Protein AF-R1D427-F1 (afdb_monomer_lite)

InterPro domains:
  IPR000917 Sulfatase, N-terminal [PF00884] (259-385)
  IPR017850 Alkaline-phosphatase-like, core domain superfamily [G3DSA:3.40.720.10] (248-395)
  IPR017850 Alkaline-phosphatase-like, core domain superfamily [SSF53649] (257-384)

Organism: Emiliania huxleyi (NCBI:txid2903)

Sequence (405 aa):
MSSLRALPHSRWSEPPRKLLLYNHNPKAGGGSVYAALDLAIGQRCSSVLNATPDCWATVHEECFSGREEQAQFFVLGSVREPCDHYLSLWAFGSAGRGVSPCNQDKEASLCKEQYGKDPPYFNSSADVNRFHRWMGFPSVQGEVAHRFMNSYVDAEGETFVDCWVVTDRFLDSLFRCLRMFASQGGRTQHFTTCDLGFGRNFGFAGCCQPSYPPPPTHPAQEKVALNLEQGRGGGMTEGDMAPLAIALSAVVKAMPNQFNVPLEHDRSNTGALLADAGYATGFTGKFHVGPLWTQEQLLEYSSANHSDRLGMSNLFCRNELTAREIIRRTYGFTWAKHVYDQNMRQPFAEHNPDWTLAAAHEFLEAHQQQAFYLHVCTTLMHGTPGSWARALDFPAVSGEGLLGW

Radius of gyration: 26.52 Å; chains: 1; bounding box: 57×62×65 Å

Secondary structure (DSSP, 8-state):
----PPPPTTGGGSPP--EEEEE--TTSSHHHHHHHHHHHT-SBPSSGGG--TTSEEEEPTT----HHHHHHEEEEEEE--HHHHHHHHHHHHHTT-S--GGGGSTTHHHHHHTS--STTTT-SHHHHHHHHHHTTSTTTTTHHHHHHHHHHB-TTS-B--SEEEEGGGHHHHHHHHHHHHHHTT-------TTTT-TTTTTT--------PPPPPP-----------------PPPGGGHHHHHHHHHHHHHT---TTSPPPPTT--SHHHHHHHTT-EEEEEEEE-SS--S-HHHHHHHHHS-TT-HHHHHHHHHHHHHHHHHHHHHTT--SEEEEEEESS--TTS----HHHHHHHHHHHHHHTTTS-EEEEEE--TTTSSTTHHHHHHT-TTEETTEES--

Structure (mmCIF, N/CA/C/O backbone):
data_AF-R1D427-F1
#
_entry.id   AF-R1D427-F1
#
loop_
_atom_site.group_PDB
_atom_site.id
_atom_site.type_symbol
_atom_site.label_atom_id
_atom_site.label_alt_id
_atom_site.label_comp_id
_atom_site.label_asym_id
_atom_site.label_entity_id
_atom_site.label_seq_id
_atom_site.pdbx_PDB_ins_code
_atom_site.Cartn_x
_atom_site.Cartn_y
_atom_site.Cartn_z
_atom_site.occupancy
_atom_site.B_iso_or_equiv
_atom_site.auth_seq_id
_atom_site.auth_comp_id
_atom_site.auth_asym_id
_atom_site.auth_atom_id
_atom_site.pdbx_PDB_model_num
ATOM 1 N N . MET A 1 1 ? 22.345 -3.817 10.773 1.00 40.06 1 MET A N 1
ATOM 2 C CA . MET A 1 1 ? 21.126 -3.271 11.405 1.00 40.06 1 MET A CA 1
ATOM 3 C C . MET A 1 1 ? 20.637 -4.285 12.418 1.00 40.06 1 MET A C 1
ATOM 5 O O . MET A 1 1 ? 19.993 -5.266 12.078 1.00 40.06 1 MET A O 1
ATOM 9 N N . SER A 1 2 ? 21.121 -4.112 13.638 1.00 30.84 2 SER A N 1
ATOM 10 C CA . SER A 1 2 ? 20.955 -4.980 14.794 1.00 30.84 2 SER A CA 1
ATOM 11 C C . SER A 1 2 ? 19.614 -4.713 15.477 1.00 30.84 2 SER A C 1
ATOM 13 O O . SER A 1 2 ? 19.295 -3.570 15.774 1.00 30.84 2 SER A O 1
ATOM 15 N N . SER A 1 3 ? 18.867 -5.787 15.750 1.00 28.94 3 SER A N 1
ATOM 16 C CA . SER A 1 3 ? 17.940 -5.936 16.881 1.00 28.94 3 SER A CA 1
ATOM 17 C C . SER A 1 3 ? 17.093 -4.701 17.246 1.00 28.94 3 SER A C 1
ATOM 19 O O . SER A 1 3 ? 17.455 -3.942 18.147 1.00 28.94 3 SER A O 1
ATOM 21 N N . LEU A 1 4 ? 15.883 -4.604 16.686 1.00 33.22 4 LEU A N 1
ATOM 22 C CA . LEU A 1 4 ? 14.758 -3.957 17.371 1.00 33.22 4 LEU A CA 1
ATOM 23 C C . LEU A 1 4 ? 14.495 -4.733 18.674 1.00 33.22 4 LEU A C 1
ATOM 25 O O . LEU A 1 4 ? 13.747 -5.710 18.688 1.00 33.22 4 LEU A O 1
ATOM 29 N N . ARG A 1 5 ? 15.174 -4.348 19.763 1.00 35.28 5 ARG A N 1
ATOM 30 C CA . ARG A 1 5 ? 14.854 -4.844 21.105 1.00 35.28 5 ARG A CA 1
ATOM 31 C C . ARG A 1 5 ? 13.410 -4.451 21.393 1.00 35.28 5 ARG A C 1
ATOM 33 O O . ARG A 1 5 ? 13.043 -3.292 21.212 1.00 35.28 5 ARG A O 1
ATOM 40 N N . ALA A 1 6 ? 12.603 -5.413 21.835 1.00 36.41 6 ALA A N 1
ATOM 41 C CA . ALA A 1 6 ? 11.303 -5.121 22.415 1.00 36.41 6 ALA A CA 1
ATOM 42 C C . ALA A 1 6 ? 11.486 -4.036 23.487 1.00 36.41 6 ALA A C 1
ATOM 44 O O . ALA A 1 6 ? 12.323 -4.186 24.382 1.00 36.41 6 ALA A O 1
ATOM 45 N N . LEU A 1 7 ? 10.762 -2.923 23.343 1.00 44.03 7 LEU A N 1
ATOM 46 C CA . LEU A 1 7 ? 10.789 -1.827 24.306 1.00 44.03 7 LEU A CA 1
ATOM 47 C C . LEU A 1 7 ? 10.471 -2.395 25.701 1.00 44.03 7 LEU A C 1
ATOM 49 O O . LEU A 1 7 ? 9.535 -3.190 25.826 1.00 44.03 7 LEU A O 1
ATOM 53 N N . PRO A 1 8 ? 11.239 -2.038 26.745 1.00 40.41 8 PRO A N 1
ATOM 54 C CA . PRO A 1 8 ? 11.013 -2.558 28.083 1.00 40.41 8 PRO A CA 1
ATOM 55 C C . PRO A 1 8 ? 9.590 -2.224 28.543 1.00 40.41 8 PRO A C 1
ATOM 57 O O . PRO A 1 8 ? 9.144 -1.078 28.471 1.00 40.41 8 PRO A O 1
ATOM 60 N N . HIS A 1 9 ? 8.889 -3.236 29.058 1.00 46.47 9 HIS A N 1
ATOM 61 C CA . HIS A 1 9 ? 7.546 -3.163 29.646 1.00 46.47 9 HIS A CA 1
ATOM 62 C C . HIS A 1 9 ? 7.460 -2.270 30.912 1.00 46.47 9 HIS A C 1
ATOM 64 O O . HIS A 1 9 ? 6.573 -2.462 31.734 1.00 46.47 9 HIS A O 1
ATOM 70 N N . SER A 1 10 ? 8.352 -1.297 31.115 1.00 44.56 10 SER A N 1
ATOM 71 C CA . SER A 1 10 ? 8.395 -0.444 32.311 1.00 44.56 10 SER A CA 1
ATOM 72 C C . SER A 1 10 ? 7.803 0.959 32.125 1.00 44.56 10 SER A C 1
ATOM 74 O O . SER A 1 10 ? 7.737 1.694 33.101 1.00 44.56 10 SER A O 1
ATOM 76 N N . ARG A 1 11 ? 7.334 1.350 30.927 1.00 54.38 11 ARG A N 1
ATOM 77 C CA . ARG A 1 11 ? 6.688 2.670 30.710 1.00 54.38 11 ARG A CA 1
ATOM 78 C C . ARG A 1 11 ? 5.203 2.746 31.114 1.00 54.38 11 ARG A C 1
ATOM 80 O O . ARG A 1 11 ? 4.587 3.792 30.967 1.00 54.38 11 ARG A O 1
ATOM 87 N N . TRP A 1 12 ? 4.611 1.681 31.661 1.00 51.09 12 TRP A N 1
ATOM 88 C CA . TRP A 1 12 ? 3.181 1.655 32.035 1.00 51.09 12 TRP A CA 1
ATOM 89 C C . TRP A 1 12 ? 2.823 2.459 33.300 1.00 51.09 12 TRP A C 1
ATOM 91 O O . TRP A 1 12 ? 1.663 2.461 33.699 1.00 51.09 12 TRP A O 1
ATOM 101 N N . SER A 1 13 ? 3.784 3.132 33.942 1.00 57.16 13 SER A N 1
ATOM 102 C CA . SER A 1 13 ? 3.529 4.007 35.096 1.00 57.16 13 SER A CA 1
ATOM 103 C C . SER A 1 13 ? 3.296 5.475 34.729 1.00 57.16 13 SER A C 1
ATOM 105 O O . SER A 1 13 ? 3.121 6.296 35.628 1.00 57.16 13 SER A O 1
ATOM 107 N N . GLU A 1 14 ? 3.334 5.834 33.446 1.00 74.00 14 GLU A N 1
ATOM 108 C CA . GLU A 1 14 ? 3.049 7.205 33.024 1.00 74.00 14 GLU A CA 1
ATOM 109 C C . GLU A 1 14 ? 1.545 7.518 33.104 1.00 74.00 14 GLU A C 1
ATOM 111 O O . GLU A 1 14 ? 0.709 6.630 32.900 1.00 74.00 14 GLU A O 1
ATOM 116 N N . PRO A 1 15 ? 1.174 8.770 33.436 1.00 82.50 15 PRO A N 1
ATOM 117 C CA . PRO A 1 15 ? -0.224 9.171 33.489 1.00 82.50 15 PRO A CA 1
ATOM 118 C C . PRO A 1 15 ? -0.907 8.948 32.127 1.00 82.50 15 PRO A C 1
ATOM 120 O O . PRO A 1 15 ? -0.268 9.085 31.085 1.00 82.50 15 PRO A O 1
ATOM 123 N N . PRO A 1 16 ? -2.212 8.622 32.103 1.00 89.56 16 PRO A N 1
ATOM 124 C CA . PRO A 1 16 ? -2.944 8.411 30.859 1.00 89.56 16 PRO A CA 1
ATOM 125 C C . PRO A 1 16 ? -2.937 9.676 29.991 1.00 89.56 16 PRO A C 1
ATOM 127 O O . PRO A 1 16 ? -3.473 10.717 30.387 1.00 89.56 16 PRO A O 1
ATOM 130 N N . ARG A 1 17 ? -2.357 9.573 28.792 1.00 93.50 17 ARG A N 1
ATOM 131 C CA . ARG A 1 17 ? -2.253 10.667 27.817 1.00 93.50 17 ARG A CA 1
ATOM 132 C C . ARG A 1 17 ? -3.412 10.593 26.835 1.00 93.50 17 ARG A C 1
ATOM 134 O O . ARG A 1 17 ? -3.456 9.744 25.949 1.00 93.50 17 ARG A O 1
ATOM 141 N N . LYS A 1 18 ? -4.380 11.491 27.025 1.00 95.25 18 LYS A N 1
ATOM 142 C CA . LYS A 1 18 ? -5.657 11.505 26.288 1.00 95.25 18 LYS A CA 1
ATOM 143 C C . LYS A 1 18 ? -5.639 12.363 25.024 1.00 95.25 18 LYS A C 1
ATOM 145 O O . LYS A 1 18 ? -6.616 12.353 24.283 1.00 95.25 18 LYS A O 1
ATOM 150 N N . LEU A 1 19 ? -4.570 13.126 24.808 1.00 96.50 19 LEU A N 1
ATOM 151 C CA . LEU A 1 19 ? -4.385 13.986 23.643 1.00 96.50 19 LEU A CA 1
ATOM 152 C C . LEU A 1 19 ? -3.435 13.303 22.661 1.00 96.50 19 LEU A C 1
ATOM 154 O O . LEU A 1 19 ? -2.458 12.695 23.095 1.00 96.50 19 LEU A O 1
ATOM 158 N N . LEU A 1 20 ? -3.700 13.409 21.358 1.00 97.31 20 LEU A N 1
ATOM 159 C CA . LEU A 1 20 ? -2.814 12.877 20.322 1.00 97.31 20 LEU A CA 1
ATOM 160 C C . LEU A 1 20 ? -2.047 14.008 19.637 1.00 97.31 20 LEU A C 1
ATOM 162 O O . LEU A 1 20 ? -2.643 14.985 19.178 1.00 97.31 20 LEU A O 1
ATOM 166 N N . LEU A 1 21 ? -0.729 13.840 19.540 1.00 97.12 21 LEU A N 1
ATOM 167 C CA . LEU A 1 21 ? 0.161 14.697 18.765 1.00 97.12 21 LEU A CA 1
ATOM 168 C C . LEU A 1 21 ? 0.754 13.882 17.620 1.00 97.12 21 LEU A C 1
ATOM 170 O O . LEU A 1 21 ? 1.468 12.910 17.852 1.00 97.12 21 LEU A O 1
ATOM 174 N N . TYR A 1 22 ? 0.494 14.285 16.381 1.00 96.88 22 TYR A N 1
ATOM 175 C CA . TYR A 1 22 ? 1.168 13.717 15.225 1.00 96.88 22 TYR A CA 1
ATOM 176 C C . TYR A 1 22 ? 2.430 14.518 14.899 1.00 96.88 22 TYR A C 1
ATOM 178 O O . TYR A 1 22 ? 2.372 15.654 14.423 1.00 96.88 22 TYR A O 1
ATOM 186 N N . ASN A 1 23 ? 3.582 13.907 15.151 1.00 95.50 23 ASN A N 1
ATOM 187 C CA . ASN A 1 23 ? 4.873 14.432 14.748 1.00 95.50 23 ASN A CA 1
ATOM 188 C C . ASN A 1 23 ? 5.182 13.995 13.305 1.00 95.50 23 ASN A C 1
ATOM 190 O O . ASN A 1 23 ? 5.663 12.886 13.033 1.00 95.50 23 ASN A O 1
ATOM 194 N N . HIS A 1 24 ? 4.826 14.876 12.371 1.00 92.19 24 HIS A N 1
ATOM 195 C CA . HIS A 1 24 ? 4.917 14.645 10.938 1.00 92.19 24 HIS A CA 1
ATOM 196 C C . HIS A 1 24 ? 6.352 14.809 10.425 1.00 92.19 24 HIS A C 1
ATOM 198 O O . HIS A 1 24 ? 6.872 15.921 10.347 1.00 92.19 24 HIS A O 1
ATOM 204 N N . ASN A 1 25 ? 6.950 13.706 9.968 1.00 90.56 25 ASN A N 1
ATOM 205 C CA . ASN A 1 25 ? 8.170 13.758 9.168 1.00 90.56 25 ASN A CA 1
ATOM 206 C C . ASN A 1 25 ? 7.799 13.921 7.683 1.00 90.56 25 ASN A C 1
ATOM 208 O O . ASN A 1 25 ? 7.080 13.069 7.136 1.00 90.56 25 ASN A O 1
ATOM 212 N N . PRO A 1 26 ? 8.261 14.993 7.011 1.00 88.69 26 PRO A N 1
ATOM 213 C CA . PRO A 1 26 ? 7.991 15.206 5.599 1.00 88.69 26 PRO A CA 1
ATOM 214 C C . PRO A 1 26 ? 8.294 13.962 4.761 1.00 88.69 26 PRO A C 1
ATOM 216 O O . PRO A 1 26 ? 9.304 13.302 4.950 1.00 88.69 26 PRO A O 1
ATOM 219 N N . LYS A 1 27 ? 7.418 13.664 3.796 1.00 91.00 27 LYS A N 1
ATOM 220 C CA . LYS A 1 27 ? 7.541 12.525 2.856 1.00 91.00 27 LYS A CA 1
ATOM 221 C C . LYS A 1 27 ? 7.414 11.128 3.472 1.00 91.00 27 LYS A C 1
ATOM 223 O O . LYS A 1 27 ? 7.526 10.142 2.746 1.00 91.00 27 LYS A O 1
ATOM 228 N N . ALA A 1 28 ? 7.002 11.041 4.734 1.00 92.31 28 ALA A N 1
ATOM 229 C CA . ALA A 1 28 ? 6.562 9.804 5.376 1.00 92.31 28 ALA A CA 1
ATOM 230 C C . ALA A 1 28 ? 5.022 9.662 5.403 1.00 92.31 28 ALA A C 1
ATOM 232 O O . ALA A 1 28 ? 4.439 9.251 6.400 1.00 92.31 28 ALA A O 1
ATOM 233 N N . GLY A 1 29 ? 4.338 10.017 4.305 1.00 87.56 29 GLY A N 1
ATOM 234 C CA . GLY A 1 29 ? 2.896 9.760 4.146 1.00 87.56 29 GLY A CA 1
ATOM 235 C C . GLY A 1 29 ? 1.946 10.717 4.883 1.00 87.56 29 GLY A C 1
ATOM 236 O O . GLY A 1 29 ? 0.779 10.376 5.066 1.00 87.56 29 GLY A O 1
ATOM 237 N N . GLY A 1 30 ? 2.401 11.915 5.268 1.00 88.00 30 GLY A N 1
ATOM 238 C CA . GLY A 1 30 ? 1.637 12.853 6.104 1.00 88.00 30 GLY A CA 1
ATOM 239 C C . GLY A 1 30 ? 0.208 13.143 5.657 1.00 88.00 30 GLY A C 1
ATOM 240 O O . GLY A 1 30 ? -0.694 13.101 6.480 1.00 88.00 30 GLY A O 1
ATOM 241 N N . GLY A 1 31 ? -0.032 13.361 4.359 1.00 88.06 31 GLY A N 1
ATOM 242 C CA . GLY A 1 31 ? -1.388 13.608 3.847 1.00 88.06 31 GLY A CA 1
ATOM 243 C C . GLY A 1 31 ? -2.362 12.461 4.138 1.00 88.06 31 GLY A C 1
ATOM 244 O O . GLY A 1 31 ? -3.493 12.706 4.552 1.00 88.06 31 GLY A O 1
ATOM 245 N N . SER A 1 32 ? -1.903 11.216 3.989 1.00 89.94 32 SER A N 1
ATOM 246 C CA . SER A 1 32 ? -2.692 10.022 4.302 1.00 89.94 32 SER A CA 1
ATOM 247 C C . SER A 1 32 ? -2.930 9.881 5.803 1.00 89.94 32 SER A C 1
ATOM 249 O O . SER A 1 32 ? -4.045 9.570 6.215 1.00 89.94 32 SER A O 1
ATOM 251 N N . VAL A 1 33 ? -1.907 10.144 6.627 1.00 91.81 33 VAL A N 1
ATOM 252 C CA . VAL A 1 33 ? -2.044 10.126 8.093 1.00 91.81 33 VAL A CA 1
ATOM 253 C C . VAL A 1 33 ? -3.041 11.192 8.548 1.00 91.81 33 VAL A C 1
ATOM 255 O O . VAL A 1 33 ? -3.915 10.885 9.346 1.00 91.81 33 VAL A O 1
ATOM 258 N N . TYR A 1 34 ? -2.967 12.414 8.012 1.00 92.62 34 TYR A N 1
ATOM 259 C CA . TYR A 1 34 ? -3.882 13.505 8.357 1.00 92.62 34 TYR A CA 1
ATOM 260 C C . TYR A 1 34 ? -5.338 13.132 8.083 1.00 92.62 34 TYR A C 1
ATOM 262 O O . TYR A 1 34 ? -6.158 13.199 8.992 1.00 92.62 34 TYR A O 1
ATOM 270 N N . ALA A 1 35 ? -5.638 12.660 6.869 1.00 89.19 35 ALA A N 1
ATOM 271 C CA . ALA A 1 35 ? -6.987 12.223 6.513 1.00 89.19 35 ALA A CA 1
ATOM 272 C C . ALA A 1 35 ? -7.479 11.086 7.422 1.00 89.19 35 ALA A C 1
ATOM 274 O O . ALA A 1 35 ? -8.639 11.067 7.829 1.00 89.19 35 ALA A O 1
ATOM 275 N N . ALA A 1 36 ? -6.595 10.148 7.766 1.00 90.31 36 ALA A N 1
ATOM 276 C CA . ALA A 1 36 ? -6.957 9.038 8.629 1.00 90.31 36 ALA A CA 1
ATOM 277 C C . ALA A 1 36 ? -7.203 9.470 10.081 1.00 90.31 36 ALA A C 1
ATOM 279 O O . ALA A 1 36 ? -8.143 8.982 10.699 1.00 90.31 36 ALA A O 1
ATOM 280 N N . LEU A 1 37 ? -6.412 10.401 10.618 1.00 93.69 37 LEU A N 1
ATOM 281 C CA . LEU A 1 37 ? -6.624 10.960 11.955 1.00 93.69 37 LEU A CA 1
ATOM 282 C C . LEU A 1 37 ? -7.888 11.826 12.023 1.00 93.69 37 LEU A C 1
ATOM 284 O O . LEU A 1 37 ? -8.617 11.743 13.012 1.00 93.69 37 LEU A O 1
ATOM 288 N N . ASP A 1 38 ? -8.191 12.579 10.960 1.00 91.25 38 ASP A N 1
ATOM 289 C CA . ASP A 1 38 ? -9.427 13.362 10.854 1.00 91.25 38 ASP A CA 1
ATOM 290 C C . ASP A 1 38 ? -10.681 12.480 10.954 1.00 91.25 38 ASP A C 1
ATOM 292 O O . ASP A 1 38 ? -11.657 12.854 11.605 1.00 91.25 38 ASP A O 1
ATOM 296 N N . LEU A 1 39 ? -10.633 11.284 10.359 1.00 88.38 39 LEU A N 1
ATOM 297 C CA . LEU A 1 39 ? -11.689 10.273 10.465 1.00 88.38 39 LEU A CA 1
ATOM 298 C C . LEU A 1 39 ? -11.672 9.547 11.818 1.00 88.38 39 LEU A C 1
ATOM 300 O O . LEU A 1 39 ? -12.720 9.269 12.393 1.00 88.38 39 LEU A O 1
ATOM 304 N N . ALA A 1 40 ? -10.483 9.225 12.327 1.00 89.69 40 ALA A N 1
ATOM 305 C CA . ALA A 1 40 ? -10.315 8.395 13.512 1.00 89.69 40 ALA A CA 1
ATOM 306 C C . ALA A 1 40 ? -10.603 9.116 14.827 1.00 89.69 40 ALA A C 1
ATOM 308 O O . ALA A 1 40 ? -10.983 8.471 15.798 1.00 89.69 40 ALA A O 1
ATOM 309 N N . ILE A 1 41 ? -10.351 10.418 14.904 1.00 91.94 41 ILE A N 1
ATOM 310 C CA . ILE A 1 41 ? -10.382 11.176 16.163 1.00 91.94 41 ILE A CA 1
ATOM 311 C C . ILE A 1 41 ? -11.353 12.343 16.024 1.00 91.94 41 ILE A C 1
ATOM 313 O O . ILE A 1 41 ? -12.219 12.540 16.874 1.00 91.94 41 ILE A O 1
ATOM 317 N N . GLY A 1 42 ? -11.257 13.068 14.915 1.00 90.88 42 GLY A N 1
ATOM 318 C CA . GLY A 1 42 ? -11.958 14.320 14.674 1.00 90.88 42 GLY A CA 1
ATOM 319 C C . GLY A 1 42 ? -11.018 15.305 13.991 1.00 90.88 42 GLY A C 1
ATOM 320 O O . GLY A 1 42 ? -9.876 14.972 13.690 1.00 90.88 42 GLY A O 1
ATOM 321 N N . GLN A 1 43 ? -11.475 16.530 13.750 1.00 89.88 43 GLN A N 1
ATOM 322 C CA . GLN A 1 43 ? -10.672 17.519 13.028 1.00 89.88 43 GLN A CA 1
ATOM 323 C C . GLN A 1 43 ? -9.373 17.865 13.763 1.00 89.88 43 GLN A C 1
ATOM 325 O O . GLN A 1 43 ? -9.312 17.859 14.991 1.00 89.88 43 GLN A O 1
ATOM 330 N N . ARG A 1 44 ? -8.339 18.235 13.007 1.00 91.69 44 ARG A N 1
ATOM 331 C CA . ARG A 1 44 ? -7.106 18.808 13.555 1.00 91.69 44 ARG A CA 1
ATOM 332 C C . ARG A 1 44 ? -7.374 20.058 14.417 1.00 91.69 44 ARG A C 1
ATOM 334 O O . ARG A 1 44 ? -8.070 20.979 13.991 1.00 91.69 44 ARG A O 1
ATOM 341 N N . CYS A 1 45 ? -6.743 20.136 15.590 1.00 91.88 45 CYS A N 1
ATOM 342 C CA . CYS A 1 45 ? -6.773 21.320 16.452 1.00 91.88 45 CYS A CA 1
ATOM 343 C C . CYS A 1 45 ? -6.059 22.514 15.785 1.00 91.88 45 CYS A C 1
ATOM 345 O O . CYS A 1 45 ? -5.056 22.345 15.091 1.00 91.88 45 CYS A O 1
ATOM 347 N N . SER A 1 46 ? -6.502 23.746 16.060 1.00 85.44 46 SER A N 1
ATOM 348 C CA . SER A 1 46 ? -5.866 24.957 15.507 1.00 85.44 46 SER A CA 1
ATOM 349 C C . SER A 1 46 ? -4.407 25.145 15.950 1.00 85.44 46 SER A C 1
ATOM 351 O O . SER A 1 46 ? -3.637 25.812 15.266 1.00 85.44 46 SER A O 1
ATOM 353 N N . SER A 1 47 ? -4.041 24.609 17.118 1.00 87.38 47 SER A N 1
ATOM 354 C CA . SER A 1 47 ? -2.692 24.645 17.690 1.00 87.38 47 SER A CA 1
ATOM 355 C C . SER A 1 47 ? -2.530 23.545 18.746 1.00 87.38 47 SER A C 1
ATOM 357 O O . SER A 1 47 ? -3.523 23.028 19.262 1.00 87.38 47 SER A O 1
ATOM 359 N N . VAL A 1 48 ? -1.281 23.223 19.105 1.00 86.19 48 VAL A N 1
ATOM 360 C CA . VAL A 1 48 ? -0.953 22.288 20.202 1.00 86.19 48 VAL A CA 1
ATOM 361 C C . VAL A 1 48 ? -1.528 22.777 21.541 1.00 86.19 48 VAL A C 1
ATOM 363 O O . VAL A 1 48 ? -2.064 21.984 22.306 1.00 86.19 48 VAL A O 1
ATOM 366 N N . LEU A 1 49 ? -1.507 24.093 21.787 1.00 86.12 49 LEU A N 1
ATOM 367 C CA . LEU A 1 49 ? -2.031 24.716 23.014 1.00 86.12 49 LEU A CA 1
ATOM 368 C C . LEU A 1 49 ? -3.557 24.597 23.163 1.00 86.12 49 LEU A C 1
ATOM 370 O O . LEU A 1 49 ? -4.067 24.648 24.278 1.00 86.12 49 LEU A O 1
ATOM 374 N N . ASN A 1 50 ? -4.278 24.429 22.052 1.00 87.19 50 ASN A N 1
ATOM 375 C CA . ASN A 1 50 ? -5.736 24.300 22.026 1.00 87.19 50 ASN A CA 1
ATOM 376 C C . ASN A 1 50 ? -6.185 22.837 21.883 1.00 87.19 50 ASN A C 1
ATOM 378 O O . ASN A 1 50 ? -7.321 22.580 21.480 1.00 87.19 50 ASN A O 1
ATOM 382 N N . ALA A 1 51 ? -5.297 21.874 22.143 1.00 88.94 51 ALA A N 1
ATOM 383 C CA . ALA A 1 51 ? -5.628 20.471 21.986 1.00 88.94 51 ALA A CA 1
ATOM 384 C C . ALA A 1 51 ? -6.673 20.016 23.013 1.00 88.94 51 ALA A C 1
ATOM 386 O O . ALA A 1 51 ? -6.555 20.256 24.213 1.00 88.94 51 ALA A O 1
ATOM 387 N N . THR A 1 52 ? -7.702 19.327 22.524 1.00 90.81 52 THR A N 1
ATOM 388 C CA . THR A 1 52 ? -8.772 18.736 23.335 1.00 90.81 52 THR A CA 1
ATOM 389 C C . THR A 1 52 ? -8.900 17.251 22.999 1.00 90.81 52 THR A C 1
ATOM 391 O O . THR A 1 52 ? -8.404 16.831 21.957 1.00 90.81 52 THR A O 1
ATOM 394 N N . PRO A 1 53 ? -9.576 16.434 23.825 1.00 90.00 53 PRO A N 1
ATOM 395 C CA . PRO A 1 53 ? -9.774 15.012 23.527 1.00 90.00 53 PRO A CA 1
ATOM 396 C C . PRO A 1 53 ? -10.552 14.712 22.235 1.00 90.00 53 PRO A C 1
ATOM 398 O O . PRO A 1 53 ? -10.571 13.560 21.814 1.00 90.00 53 PRO A O 1
ATOM 401 N N . ASP A 1 54 ? -11.204 15.715 21.639 1.00 88.94 54 ASP A N 1
ATOM 402 C CA . ASP A 1 54 ? -12.031 15.574 20.435 1.00 88.94 54 ASP A CA 1
ATOM 403 C C . ASP A 1 54 ? -11.319 16.099 19.165 1.00 88.94 54 ASP A C 1
ATOM 405 O O . ASP A 1 54 ? -11.917 16.169 18.092 1.00 88.94 54 ASP A O 1
ATOM 409 N N . CYS A 1 55 ? -10.038 16.476 19.272 1.00 92.94 55 CYS A N 1
ATOM 410 C CA . CYS A 1 55 ? -9.191 16.880 18.150 1.00 92.94 55 CYS A CA 1
ATOM 411 C C . CYS A 1 55 ? -7.765 16.324 18.309 1.00 92.94 55 CYS A C 1
ATOM 413 O O . CYS A 1 55 ? -7.359 15.901 19.391 1.00 92.94 55 CYS A O 1
ATOM 415 N N . TRP A 1 56 ? -6.978 16.326 17.233 1.00 95.44 56 TRP A N 1
ATOM 416 C CA . TRP A 1 56 ? -5.560 15.947 17.277 1.00 95.44 56 TRP A CA 1
ATOM 417 C C . TRP A 1 56 ? -4.661 17.112 16.852 1.00 95.44 56 TRP A C 1
ATOM 419 O O . TRP A 1 56 ? -5.028 17.922 15.999 1.00 95.44 56 TRP A O 1
ATOM 429 N N . ALA A 1 57 ? -3.478 17.221 17.454 1.00 95.94 57 ALA A N 1
ATOM 430 C CA . ALA A 1 57 ? -2.504 18.263 17.135 1.00 95.94 57 ALA A CA 1
ATOM 431 C C . ALA A 1 57 ? -1.433 17.740 16.167 1.00 95.94 57 ALA A C 1
ATOM 433 O O . ALA A 1 57 ? -1.147 16.545 16.132 1.00 95.94 57 ALA A O 1
ATOM 434 N N . THR A 1 58 ? -0.810 18.629 15.392 1.00 95.06 58 THR A N 1
ATOM 435 C CA . THR A 1 58 ? 0.315 18.290 14.508 1.00 95.06 58 THR A CA 1
ATOM 436 C C . THR A 1 58 ? 1.528 19.131 14.871 1.00 95.06 58 THR A C 1
ATOM 438 O O . THR A 1 58 ? 1.395 20.324 15.142 1.00 95.06 58 THR A O 1
ATOM 441 N N . VAL A 1 59 ? 2.711 18.528 14.822 1.00 91.38 59 VAL A N 1
ATOM 442 C CA . VAL A 1 59 ? 3.966 19.283 14.755 1.00 91.38 59 VAL A CA 1
ATOM 443 C C . VAL A 1 59 ? 4.128 19.762 13.311 1.00 91.38 59 VAL A C 1
ATOM 445 O O . VAL A 1 59 ? 3.836 19.012 12.373 1.00 91.38 59 VAL A O 1
ATOM 448 N N . HIS A 1 60 ? 4.509 21.026 13.122 1.00 83.25 60 HIS A N 1
ATOM 449 C CA . HIS A 1 60 ? 4.810 21.552 11.791 1.00 83.25 60 HIS A CA 1
ATOM 450 C C . HIS A 1 60 ? 6.050 20.868 11.203 1.00 83.25 60 HIS A C 1
ATOM 452 O O . HIS A 1 60 ? 6.908 20.380 11.933 1.00 83.25 60 HIS A O 1
ATOM 458 N N . GLU A 1 61 ? 6.141 20.838 9.871 1.00 76.94 61 GLU A N 1
ATOM 459 C CA . GLU A 1 61 ? 7.344 20.349 9.191 1.00 76.94 61 GLU A CA 1
ATOM 460 C C . GLU A 1 61 ? 8.579 21.112 9.695 1.00 76.94 61 GLU A C 1
ATOM 462 O O . GLU A 1 61 ? 8.506 22.321 9.900 1.00 76.94 61 GLU A O 1
ATOM 467 N N . GLU A 1 62 ? 9.692 20.401 9.898 1.00 71.00 62 GLU A N 1
ATOM 468 C CA . GLU A 1 62 ? 10.965 20.952 10.409 1.00 71.00 62 GLU A CA 1
ATOM 469 C C . GLU A 1 62 ? 10.936 21.420 11.878 1.00 71.00 62 GLU A C 1
ATOM 471 O O . GLU A 1 62 ? 11.962 21.841 12.409 1.00 71.00 62 GLU A O 1
ATOM 476 N N . CYS A 1 63 ? 9.802 21.285 12.571 1.00 81.81 63 CYS A N 1
ATOM 477 C CA . CYS A 1 63 ? 9.739 21.361 14.028 1.00 81.81 63 CYS A CA 1
ATOM 478 C C . CYS A 1 63 ? 9.901 19.963 14.648 1.00 81.81 63 CYS A C 1
ATOM 480 O O . CYS A 1 63 ? 9.672 18.941 13.997 1.00 81.81 63 CYS A O 1
ATOM 482 N N . PHE A 1 64 ? 10.274 19.916 15.924 1.00 82.75 64 PHE A N 1
ATOM 483 C CA . PHE A 1 64 ? 10.351 18.684 16.707 1.00 82.75 64 PHE A CA 1
ATOM 484 C C . PHE A 1 64 ? 9.425 18.786 17.921 1.00 82.75 64 PHE A C 1
ATOM 486 O O . PHE A 1 64 ? 9.186 19.879 18.431 1.00 82.75 64 PHE A O 1
ATOM 493 N N . SER A 1 65 ? 8.872 17.656 18.359 1.00 83.94 65 SER A N 1
ATOM 494 C CA . SER A 1 65 ? 8.255 17.540 19.687 1.00 83.94 65 SER A CA 1
ATOM 495 C C . SER A 1 65 ? 9.329 17.136 20.691 1.00 83.94 65 SER A C 1
ATOM 497 O O . SER A 1 65 ? 10.190 16.348 20.341 1.00 83.94 65 SER A O 1
ATOM 499 N N . GLY A 1 66 ? 9.305 17.620 21.922 1.00 86.62 66 GLY A N 1
ATOM 500 C CA . GLY A 1 66 ? 10.225 17.194 22.971 1.00 86.62 66 GLY A CA 1
ATOM 501 C C . GLY A 1 66 ? 9.590 16.225 23.969 1.00 86.62 66 GLY A C 1
ATOM 502 O O . GLY A 1 66 ? 8.473 15.725 23.805 1.00 86.62 66 GLY A O 1
ATOM 503 N N . ARG A 1 67 ? 10.315 15.993 25.068 1.00 87.56 67 ARG A N 1
ATOM 504 C CA . ARG A 1 67 ? 9.812 15.237 26.227 1.00 87.56 67 ARG A CA 1
ATOM 505 C C . ARG A 1 67 ? 8.647 15.939 26.929 1.00 87.56 67 ARG A C 1
ATOM 507 O O . ARG A 1 67 ? 7.825 15.266 27.545 1.00 87.56 67 ARG A O 1
ATOM 514 N N . GLU A 1 68 ? 8.564 17.265 26.832 1.00 88.62 68 GLU A N 1
ATOM 515 C CA . GLU A 1 68 ? 7.453 18.041 27.394 1.00 88.62 68 GLU A CA 1
ATOM 516 C C . GLU A 1 68 ? 6.131 17.693 26.704 1.00 88.62 68 GLU A C 1
ATOM 518 O O . GLU A 1 68 ? 5.148 17.377 27.377 1.00 88.62 68 GLU A O 1
ATOM 523 N N . GLU A 1 69 ? 6.116 17.652 25.370 1.00 88.88 69 GLU A N 1
ATOM 524 C CA . GLU A 1 69 ? 4.961 17.179 24.617 1.00 88.88 69 GLU A CA 1
ATOM 525 C C . GLU A 1 69 ? 4.687 15.702 24.899 1.00 88.88 69 GLU A C 1
ATOM 527 O O . GLU A 1 69 ? 3.536 15.340 25.114 1.00 88.88 69 GLU A O 1
ATOM 532 N N . GLN A 1 70 ? 5.713 14.847 24.968 1.00 88.44 70 GLN A N 1
ATOM 533 C CA . GLN A 1 70 ? 5.515 13.425 25.273 1.00 88.44 70 GLN A CA 1
ATOM 534 C C . GLN A 1 70 ? 4.851 13.195 26.640 1.00 88.44 70 GLN A C 1
ATOM 536 O O . GLN A 1 70 ? 4.069 12.256 26.786 1.00 88.44 70 GLN A O 1
ATOM 541 N N . ALA A 1 71 ? 5.105 14.060 27.626 1.00 89.88 71 ALA A N 1
ATOM 542 C CA . ALA A 1 71 ? 4.465 13.982 28.937 1.00 89.88 71 ALA A CA 1
ATOM 543 C C . ALA A 1 71 ? 2.959 14.309 28.898 1.00 89.88 71 ALA A C 1
ATOM 545 O O . ALA A 1 71 ? 2.210 13.868 29.771 1.00 89.88 71 ALA A O 1
ATOM 546 N N . GLN A 1 72 ? 2.500 15.071 27.900 1.00 92.88 72 GLN A N 1
ATOM 547 C CA . GLN A 1 72 ? 1.107 15.526 27.781 1.00 92.88 72 GLN A CA 1
ATOM 548 C C . GLN A 1 72 ? 0.322 14.785 26.688 1.00 92.88 72 GLN A C 1
ATOM 550 O O . GLN A 1 72 ? -0.894 14.600 26.802 1.00 92.88 72 GLN A O 1
ATOM 555 N N . PHE A 1 73 ? 1.012 14.344 25.639 1.00 96.31 73 PHE A N 1
ATOM 556 C CA . PHE A 1 73 ? 0.445 13.787 24.421 1.00 96.31 73 PHE A CA 1
ATOM 557 C C . PHE A 1 73 ? 0.924 12.359 24.183 1.00 96.31 73 PHE A C 1
ATOM 559 O O . PHE A 1 73 ? 2.076 12.013 24.426 1.00 96.31 73 PHE A O 1
ATOM 566 N N . PHE A 1 74 ? 0.043 11.547 23.609 1.00 96.62 74 PHE A N 1
ATOM 567 C CA . PHE A 1 74 ? 0.443 10.355 22.883 1.00 96.62 74 PHE A CA 1
ATOM 568 C C . PHE A 1 74 ? 1.029 10.788 21.535 1.00 96.62 74 PHE A C 1
ATOM 570 O O . PHE A 1 74 ? 0.314 11.308 20.672 1.00 96.62 74 PHE A O 1
ATOM 577 N N . VAL A 1 75 ? 2.334 10.602 21.368 1.00 96.69 75 VAL A N 1
ATOM 578 C CA . VAL A 1 75 ? 3.088 11.055 20.202 1.00 96.69 75 VAL A CA 1
ATOM 579 C C . VAL A 1 75 ? 3.095 9.964 19.137 1.00 96.69 75 VAL A C 1
ATOM 581 O O . VAL A 1 75 ? 3.726 8.914 19.276 1.00 96.69 75 VAL A O 1
ATOM 584 N N . LEU A 1 76 ? 2.402 10.238 18.039 1.00 97.12 76 LEU A N 1
ATOM 585 C CA . LEU A 1 76 ? 2.431 9.441 16.823 1.00 97.12 76 LEU A CA 1
ATOM 586 C C . LEU A 1 76 ? 3.571 9.944 15.929 1.00 97.12 76 LEU A C 1
ATOM 588 O O . LEU A 1 76 ? 3.606 11.124 15.586 1.00 97.12 76 LEU A O 1
ATOM 592 N N . GLY A 1 77 ? 4.481 9.066 15.517 1.00 96.25 77 GLY A N 1
ATOM 593 C CA . GLY A 1 77 ? 5.487 9.356 14.491 1.00 96.25 77 GLY A CA 1
ATOM 594 C C . GLY A 1 77 ? 5.164 8.618 13.197 1.00 96.25 77 GLY A C 1
ATOM 595 O O . GLY A 1 77 ? 4.503 7.581 13.223 1.00 96.25 77 GLY A O 1
ATOM 596 N N . SER A 1 78 ? 5.641 9.112 12.056 1.00 95.56 78 SER A N 1
ATOM 597 C CA . SER A 1 78 ? 5.514 8.411 10.772 1.00 95.56 78 SER A CA 1
ATOM 598 C C . SER A 1 78 ? 6.876 8.177 10.142 1.00 95.56 78 SER A C 1
ATOM 600 O O . SER A 1 78 ? 7.671 9.106 10.003 1.00 95.56 78 SER A O 1
ATOM 602 N N . VAL A 1 79 ? 7.121 6.945 9.713 1.00 95.12 79 VAL A N 1
ATOM 603 C CA . VAL A 1 79 ? 8.363 6.522 9.063 1.00 95.12 79 VAL A CA 1
ATOM 604 C C . VAL A 1 79 ? 8.065 5.808 7.757 1.00 95.12 79 VAL A C 1
ATOM 606 O O . VAL A 1 79 ? 7.002 5.216 7.576 1.00 95.12 79 VAL A O 1
ATOM 609 N N . ARG A 1 80 ? 9.038 5.863 6.855 1.00 93.12 80 ARG A N 1
ATOM 610 C CA . ARG A 1 80 ? 9.005 5.243 5.535 1.00 93.12 80 ARG A CA 1
ATOM 611 C C . ARG A 1 80 ? 10.324 4.531 5.278 1.00 93.12 80 ARG A C 1
ATOM 613 O O . ARG A 1 80 ? 11.340 4.942 5.846 1.00 93.12 80 ARG A O 1
ATOM 620 N N . GLU A 1 81 ? 10.310 3.494 4.444 1.00 92.75 81 GLU A N 1
ATOM 621 C CA . GLU A 1 81 ? 11.548 2.878 3.969 1.00 92.75 81 GLU A CA 1
ATOM 622 C C . GLU A 1 81 ? 12.484 3.962 3.376 1.00 92.75 81 GLU A C 1
ATOM 624 O O . GLU A 1 81 ? 12.027 4.848 2.644 1.00 92.75 81 GLU A O 1
ATOM 629 N N . PRO A 1 82 ? 13.777 3.986 3.753 1.00 91.12 82 PRO A N 1
ATOM 630 C CA . PRO A 1 82 ? 14.680 5.071 3.380 1.00 91.12 82 PRO A CA 1
ATOM 631 C C . PRO A 1 82 ? 14.803 5.358 1.877 1.00 91.12 82 PRO A C 1
ATOM 633 O O . PRO A 1 82 ? 14.807 6.530 1.497 1.00 91.12 82 PRO A O 1
ATOM 636 N N . CYS A 1 83 ? 14.904 4.343 1.015 1.00 91.38 83 CYS A N 1
ATOM 637 C CA . CYS A 1 83 ? 15.001 4.531 -0.439 1.00 91.38 83 CYS A CA 1
ATOM 638 C C . CYS A 1 83 ? 13.737 5.197 -0.987 1.00 91.38 83 CYS A C 1
ATOM 640 O O . CYS A 1 83 ? 13.795 6.139 -1.777 1.00 91.38 83 CYS A O 1
ATOM 642 N N . ASP A 1 84 ? 12.600 4.739 -0.493 1.00 91.62 84 ASP A N 1
ATOM 643 C CA . ASP A 1 84 ? 11.266 5.218 -0.808 1.00 91.62 84 ASP A CA 1
ATOM 644 C C . ASP A 1 84 ? 11.048 6.673 -0.346 1.00 91.62 84 ASP A C 1
ATOM 646 O O . ASP A 1 84 ? 10.431 7.497 -1.035 1.00 91.62 84 ASP A O 1
ATOM 650 N N . HIS A 1 85 ? 11.636 7.026 0.800 1.00 93.81 85 HIS A N 1
ATOM 651 C CA . HIS A 1 85 ? 11.705 8.394 1.304 1.00 93.81 85 HIS A CA 1
ATOM 652 C C . HIS A 1 85 ? 12.546 9.281 0.367 1.00 93.81 85 HIS A C 1
ATOM 654 O O . HIS A 1 85 ? 12.068 10.336 -0.064 1.00 93.81 85 HIS A O 1
ATOM 660 N N . TYR A 1 86 ? 13.758 8.854 -0.009 1.00 95.38 86 TYR A N 1
ATOM 661 C CA . TYR A 1 86 ? 14.610 9.594 -0.951 1.00 95.38 86 TYR A CA 1
ATOM 662 C C . TYR A 1 86 ? 13.933 9.803 -2.303 1.00 95.38 86 TYR A C 1
ATOM 664 O O . TYR A 1 86 ? 13.937 10.919 -2.825 1.00 95.38 86 TYR A O 1
ATOM 672 N N . LEU A 1 87 ? 13.299 8.762 -2.844 1.00 94.69 87 LEU A N 1
ATOM 673 C CA . LEU A 1 87 ? 12.550 8.851 -4.091 1.00 94.69 87 LEU A CA 1
ATOM 674 C C . LEU A 1 87 ? 11.420 9.882 -3.981 1.00 94.69 87 LEU A C 1
ATOM 676 O O . LEU A 1 87 ? 11.241 10.716 -4.869 1.00 94.69 87 LEU A O 1
ATOM 680 N N . SER A 1 88 ? 10.690 9.888 -2.863 1.00 92.31 88 SER A N 1
ATOM 681 C CA . SER A 1 88 ? 9.624 10.860 -2.627 1.00 92.31 88 SER A CA 1
ATOM 682 C C . SER A 1 88 ? 10.129 12.295 -2.473 1.00 92.31 88 SER A C 1
ATOM 684 O O . SER A 1 88 ? 9.453 13.217 -2.935 1.00 92.31 88 SER A O 1
ATOM 686 N N . LEU A 1 89 ? 11.280 12.502 -1.827 1.00 93.31 89 LEU A N 1
ATOM 687 C CA . LEU A 1 89 ? 11.931 13.812 -1.735 1.00 93.31 89 LEU A CA 1
ATOM 688 C C . LEU A 1 89 ? 12.355 14.302 -3.120 1.00 93.31 89 LEU A C 1
ATOM 690 O O . LEU A 1 89 ? 12.052 15.438 -3.492 1.00 93.31 89 LEU A O 1
ATOM 694 N N . TRP A 1 90 ? 12.998 13.434 -3.901 1.00 95.88 90 TRP A N 1
ATOM 695 C CA . TRP A 1 90 ? 13.453 13.755 -5.247 1.00 95.88 90 TRP A CA 1
ATOM 696 C C . TRP A 1 90 ? 12.294 14.076 -6.190 1.00 95.88 90 TRP A C 1
ATOM 698 O O . TRP A 1 90 ? 12.328 15.104 -6.866 1.00 95.88 90 TRP A O 1
ATOM 708 N N . ALA A 1 91 ? 11.236 13.263 -6.199 1.00 94.25 91 ALA A N 1
ATOM 709 C CA . ALA A 1 91 ? 10.055 13.503 -7.026 1.00 94.25 91 ALA A CA 1
ATOM 710 C C . ALA A 1 91 ? 9.348 14.816 -6.646 1.00 94.25 91 ALA A C 1
ATOM 712 O O . ALA A 1 91 ? 8.926 15.577 -7.517 1.00 94.25 91 ALA A O 1
ATOM 713 N N . PHE A 1 92 ? 9.262 15.132 -5.348 1.00 92.69 92 PHE A N 1
ATOM 714 C CA . PHE A 1 92 ? 8.669 16.388 -4.884 1.00 92.69 92 PHE A CA 1
ATOM 715 C C . PHE A 1 92 ? 9.481 17.614 -5.321 1.00 92.69 92 PHE A C 1
ATOM 717 O O . PHE A 1 92 ? 8.901 18.585 -5.809 1.00 92.69 92 PHE A O 1
ATOM 724 N N . GLY A 1 93 ? 10.811 17.543 -5.212 1.00 93.19 93 GLY A N 1
ATOM 725 C CA . GLY A 1 93 ? 11.710 18.579 -5.723 1.00 93.19 93 GLY A CA 1
ATOM 726 C C . GLY A 1 93 ? 11.662 18.704 -7.249 1.00 93.19 93 GLY A C 1
ATOM 727 O O . GLY A 1 93 ? 11.656 19.816 -7.773 1.00 93.19 93 GLY A O 1
ATOM 728 N N . SER A 1 94 ? 11.519 17.583 -7.962 1.00 95.50 94 SER A N 1
ATOM 729 C CA . SER A 1 94 ? 11.366 17.546 -9.425 1.00 95.50 94 SER A CA 1
ATOM 730 C C . SER A 1 94 ? 10.075 18.206 -9.902 1.00 95.50 94 SER A C 1
ATOM 732 O O . SER A 1 94 ? 10.057 18.859 -10.940 1.00 95.50 94 SER A O 1
ATOM 734 N N . ALA A 1 95 ? 9.019 18.146 -9.090 1.00 94.25 95 ALA A N 1
ATOM 735 C CA . ALA A 1 95 ? 7.788 18.901 -9.306 1.00 94.25 95 ALA A CA 1
ATOM 736 C C . ALA A 1 95 ? 7.899 20.400 -8.943 1.00 94.25 95 ALA A C 1
ATOM 738 O O . ALA A 1 95 ? 6.886 21.102 -8.958 1.00 94.25 95 ALA A O 1
ATOM 739 N N . GLY A 1 96 ? 9.089 20.892 -8.578 1.00 91.50 96 GLY A N 1
ATOM 740 C CA . GLY A 1 96 ? 9.323 22.282 -8.182 1.00 91.50 96 GLY A CA 1
ATOM 741 C C . GLY A 1 96 ? 8.726 22.646 -6.821 1.00 91.50 96 GLY A C 1
ATOM 742 O O . GLY A 1 96 ? 8.380 23.805 -6.601 1.00 91.50 96 GLY A O 1
ATOM 743 N N . ARG A 1 97 ? 8.550 21.669 -5.919 1.00 89.44 97 ARG A N 1
ATOM 744 C CA . ARG A 1 97 ? 7.903 21.870 -4.613 1.00 89.44 97 ARG A CA 1
ATOM 745 C C . ARG A 1 97 ? 8.877 21.668 -3.450 1.00 89.44 97 ARG A C 1
ATOM 747 O O . ARG A 1 97 ? 9.749 20.805 -3.496 1.00 89.44 97 ARG A O 1
ATOM 754 N N . GLY A 1 98 ? 8.632 22.402 -2.362 1.00 81.00 98 GLY A N 1
ATOM 755 C CA . GLY A 1 98 ? 9.310 22.237 -1.071 1.00 81.00 98 GLY A CA 1
ATOM 756 C C . GLY A 1 98 ? 10.693 22.865 -0.960 1.00 81.00 98 GLY A C 1
ATOM 757 O O . GLY A 1 98 ? 11.268 23.356 -1.931 1.00 81.00 98 GLY A O 1
ATOM 758 N N . VAL A 1 99 ? 11.233 22.815 0.259 1.00 77.19 99 VAL A N 1
ATOM 759 C CA . VAL A 1 99 ? 12.634 23.140 0.526 1.00 77.19 99 VAL A CA 1
ATOM 760 C C . VAL A 1 99 ? 13.471 21.929 0.128 1.00 77.19 99 VAL A C 1
ATOM 762 O O . VAL A 1 99 ? 13.407 20.862 0.736 1.00 77.19 99 VAL A O 1
ATOM 765 N N . SER A 1 100 ? 14.202 22.084 -0.969 1.00 77.50 100 SER A N 1
ATOM 766 C CA . SER A 1 100 ? 15.095 21.061 -1.496 1.00 77.50 100 SER A CA 1
ATOM 767 C C . SER A 1 100 ? 16.315 20.899 -0.580 1.00 77.50 100 SER A C 1
ATOM 769 O O . SER A 1 100 ? 16.882 21.924 -0.192 1.00 77.50 100 SER A O 1
ATOM 771 N N . PRO A 1 101 ? 16.797 19.667 -0.319 1.00 81.25 101 PRO A N 1
ATOM 772 C CA . PRO A 1 101 ? 18.110 19.450 0.300 1.00 81.25 101 PRO A CA 1
ATOM 773 C C . PRO A 1 101 ? 19.232 20.172 -0.465 1.00 81.25 101 PRO A C 1
ATOM 775 O O . PRO A 1 101 ? 20.150 20.728 0.127 1.00 81.25 101 PRO A O 1
ATOM 778 N N . CYS A 1 102 ? 19.081 20.305 -1.789 1.00 86.69 102 CYS A N 1
ATOM 779 C CA . CYS A 1 102 ? 20.001 21.059 -2.635 1.00 86.69 102 CYS A CA 1
ATOM 780 C C . CYS A 1 102 ? 20.062 22.557 -2.294 1.00 86.69 102 CYS A C 1
ATOM 782 O O . CYS A 1 102 ? 20.991 23.223 -2.727 1.00 86.69 102 CYS A O 1
ATOM 784 N N . ASN A 1 103 ? 19.088 23.141 -1.582 1.00 81.38 103 ASN A N 1
ATOM 785 C CA . ASN A 1 103 ? 19.116 24.572 -1.248 1.00 81.38 103 ASN A CA 1
ATOM 786 C C . ASN A 1 103 ? 20.207 24.929 -0.232 1.00 81.38 103 ASN A C 1
ATOM 788 O O . ASN A 1 103 ? 20.584 26.094 -0.152 1.00 81.38 103 ASN A O 1
ATOM 792 N N . GLN A 1 104 ? 20.683 23.953 0.542 1.00 72.31 104 GLN A N 1
ATOM 793 C CA . GLN A 1 104 ? 21.716 24.159 1.559 1.00 72.31 104 GLN A CA 1
ATOM 794 C C . GLN A 1 104 ? 23.135 23.988 0.995 1.00 72.31 104 GLN A C 1
ATOM 796 O O . GLN A 1 104 ? 24.116 24.245 1.689 1.00 72.31 104 GLN A O 1
ATOM 801 N N . ASP A 1 105 ? 23.250 23.564 -0.265 1.00 69.31 105 ASP A N 1
ATOM 802 C CA . ASP A 1 105 ? 24.524 23.265 -0.901 1.00 69.31 105 ASP A CA 1
ATOM 803 C C . ASP A 1 105 ? 25.133 24.507 -1.570 1.00 69.31 105 ASP A C 1
ATOM 805 O O . ASP A 1 105 ? 24.434 25.305 -2.202 1.00 69.31 105 ASP A O 1
ATOM 809 N N . LYS A 1 106 ? 26.462 24.645 -1.508 1.00 75.25 106 LYS A N 1
ATOM 810 C CA . LYS A 1 106 ? 27.186 25.637 -2.324 1.00 75.25 106 LYS A CA 1
ATOM 811 C C . LYS A 1 106 ? 27.018 25.338 -3.817 1.00 75.25 106 LYS A C 1
ATOM 813 O O . LYS A 1 106 ? 27.073 26.255 -4.631 1.00 75.25 106 LYS A O 1
ATOM 818 N N . GLU A 1 107 ? 26.748 24.077 -4.156 1.00 83.06 107 GLU A N 1
ATOM 819 C CA . GLU A 1 107 ? 26.469 23.586 -5.507 1.00 83.06 107 GLU A CA 1
ATOM 820 C C . GLU A 1 107 ? 24.966 23.398 -5.779 1.00 83.06 107 GLU A C 1
ATOM 822 O O . GLU A 1 107 ? 24.553 22.536 -6.560 1.00 83.06 107 GLU A O 1
ATOM 827 N N . ALA A 1 108 ? 24.116 24.221 -5.152 1.00 85.44 108 ALA A N 1
ATOM 828 C CA . ALA A 1 108 ? 22.662 24.121 -5.262 1.00 85.44 108 ALA A CA 1
ATOM 829 C C . ALA A 1 108 ? 22.143 24.025 -6.707 1.00 85.44 108 ALA A C 1
ATOM 831 O O . ALA A 1 108 ? 21.166 23.319 -6.963 1.00 85.44 108 ALA A O 1
ATOM 832 N N . SER A 1 109 ? 22.776 24.723 -7.658 1.00 88.06 109 SER A N 1
ATOM 833 C CA . SER A 1 109 ? 22.414 24.659 -9.079 1.00 88.06 109 SER A CA 1
ATOM 834 C C . SER A 1 109 ? 22.660 23.270 -9.673 1.00 88.06 109 SER A C 1
ATOM 836 O O . SER A 1 109 ? 21.737 22.691 -10.240 1.00 88.06 109 SER A O 1
ATOM 838 N N . LEU A 1 110 ? 23.850 22.698 -9.467 1.00 91.19 110 LEU A N 1
ATOM 839 C CA . LEU A 1 110 ? 24.239 21.383 -9.992 1.00 91.19 110 LEU A CA 1
ATOM 840 C C . LEU A 1 110 ? 23.385 20.254 -9.402 1.00 91.19 110 LEU A C 1
ATOM 842 O O . LEU A 1 110 ? 22.982 19.334 -10.116 1.00 91.19 110 LEU A O 1
ATOM 846 N N . CYS A 1 111 ? 23.049 20.349 -8.114 1.00 92.50 111 CYS A N 1
ATOM 847 C CA . CYS A 1 111 ? 22.157 19.392 -7.460 1.00 92.50 111 CYS A CA 1
ATOM 848 C C . CYS A 1 111 ? 20.733 19.468 -8.043 1.00 92.50 111 CYS A C 1
ATOM 850 O O . CYS A 1 111 ? 20.136 18.441 -8.376 1.00 92.50 111 CYS A O 1
ATOM 852 N N . LYS A 1 112 ? 20.201 20.680 -8.270 1.00 93.44 112 LYS A N 1
ATOM 853 C CA . LYS A 1 112 ? 18.874 20.891 -8.885 1.00 93.44 112 LYS A CA 1
ATOM 854 C C . LYS A 1 112 ? 18.807 20.480 -10.357 1.00 93.44 112 LYS A C 1
ATOM 856 O O . LYS A 1 112 ? 17.734 20.119 -10.845 1.00 93.44 112 LYS A O 1
ATOM 861 N N . GLU A 1 113 ? 19.924 20.508 -11.079 1.00 95.50 113 GLU A N 1
ATOM 862 C CA . GLU A 1 113 ? 20.002 19.979 -12.447 1.00 95.50 113 GLU A CA 1
ATOM 863 C C . GLU A 1 113 ? 19.705 18.474 -12.503 1.00 95.50 113 GLU A C 1
ATOM 865 O O . GLU A 1 113 ? 19.200 17.988 -13.518 1.00 95.50 113 GLU A O 1
ATOM 870 N N . GLN A 1 114 ? 19.927 17.750 -11.399 1.00 97.38 114 GLN A N 1
ATOM 871 C CA . GLN A 1 114 ? 19.620 16.324 -11.290 1.00 97.38 114 GLN A CA 1
ATOM 872 C C . GLN A 1 114 ? 18.161 16.017 -10.931 1.00 97.38 114 GLN A C 1
ATOM 874 O O . GLN A 1 114 ? 17.827 14.863 -10.671 1.00 97.38 114 GLN A O 1
ATOM 879 N N . TYR A 1 115 ? 17.266 17.003 -10.922 1.00 97.06 115 TYR A N 1
ATOM 880 C CA . TYR A 1 115 ? 15.836 16.733 -10.800 1.00 97.06 115 TYR A CA 1
ATOM 881 C C . TYR A 1 115 ? 15.215 16.192 -12.084 1.00 97.06 115 TYR A C 1
ATOM 883 O O . TYR A 1 115 ? 15.633 16.553 -13.186 1.00 97.06 115 TYR A O 1
ATOM 891 N N . GLY A 1 116 ? 14.192 15.353 -11.916 1.00 96.62 116 GLY A N 1
ATOM 892 C CA . GLY A 1 116 ? 13.414 14.755 -12.991 1.00 96.62 116 GLY A CA 1
ATOM 893 C C . GLY A 1 116 ? 12.837 15.812 -13.924 1.00 96.62 116 GLY A C 1
ATOM 894 O O . GLY A 1 116 ? 12.453 16.903 -13.492 1.00 96.62 116 GLY A O 1
ATOM 895 N N . LYS A 1 117 ? 12.835 15.506 -15.219 1.00 97.06 117 LYS A N 1
ATOM 896 C CA . LYS A 1 117 ? 12.414 16.427 -16.284 1.00 97.06 117 LYS A CA 1
ATOM 897 C C . LYS A 1 117 ? 11.212 15.920 -17.064 1.00 97.06 117 LYS A C 1
ATOM 899 O O . LYS A 1 117 ? 10.620 16.715 -17.787 1.00 97.06 117 LYS A O 1
ATOM 904 N N . ASP A 1 118 ? 10.834 14.656 -16.875 1.00 94.56 118 ASP A N 1
ATOM 905 C CA . ASP A 1 118 ? 9.811 13.985 -17.668 1.00 94.56 118 ASP A CA 1
ATOM 906 C C . ASP A 1 118 ? 8.552 13.737 -16.808 1.00 94.56 118 ASP A C 1
ATOM 908 O O . ASP A 1 118 ? 8.334 12.634 -16.290 1.00 94.56 118 ASP A O 1
ATOM 912 N N . PRO A 1 119 ? 7.713 14.771 -16.581 1.00 92.94 119 PRO A N 1
ATOM 913 C CA . PRO A 1 119 ? 6.478 14.623 -15.824 1.00 92.94 119 PRO A CA 1
ATOM 914 C C . PRO A 1 119 ? 5.479 13.700 -16.552 1.00 92.94 119 PRO A C 1
ATOM 916 O O . PRO A 1 119 ? 5.568 13.513 -17.765 1.00 92.94 119 PRO A O 1
ATOM 919 N N . PRO A 1 120 ? 4.472 13.163 -15.839 1.00 88.56 120 PRO A N 1
ATOM 920 C CA . PRO A 1 120 ? 4.175 13.406 -14.423 1.00 88.56 120 PRO A CA 1
ATOM 921 C C . PRO A 1 120 ? 4.883 12.443 -13.458 1.00 88.56 120 PRO A C 1
ATOM 923 O O . PRO A 1 120 ? 4.833 12.662 -12.251 1.00 88.56 120 PRO A O 1
ATOM 926 N N . TYR A 1 121 ? 5.521 11.388 -13.972 1.00 86.62 121 TYR A N 1
ATOM 927 C CA . TYR A 1 121 ? 6.044 10.286 -13.157 1.00 86.62 121 TYR A CA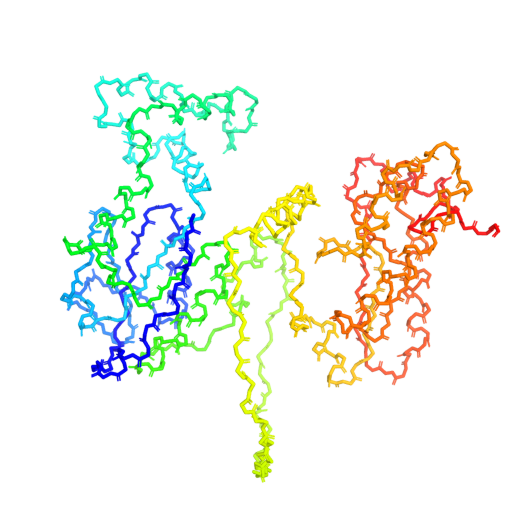 1
ATOM 928 C C . TYR A 1 121 ? 7.559 10.324 -12.949 1.00 86.62 121 TYR A C 1
ATOM 930 O O . TYR A 1 121 ? 8.046 9.631 -12.060 1.00 86.62 121 TYR A O 1
ATOM 938 N N . PHE A 1 122 ? 8.295 11.110 -13.744 1.00 93.12 122 PHE A N 1
ATOM 939 C CA . PHE A 1 122 ? 9.755 11.218 -13.677 1.00 93.12 122 PHE A CA 1
ATOM 940 C C . PHE A 1 122 ? 10.465 9.854 -13.752 1.00 93.12 122 PHE A C 1
ATOM 942 O O . PHE A 1 122 ? 11.373 9.561 -12.977 1.00 93.12 122 PHE A O 1
ATOM 949 N N . ASN A 1 123 ? 10.004 8.980 -14.653 1.00 92.81 123 ASN A N 1
ATOM 950 C CA . ASN A 1 123 ? 10.400 7.568 -14.713 1.00 92.81 123 ASN A CA 1
ATOM 951 C C . ASN A 1 123 ? 11.114 7.171 -16.016 1.00 92.81 123 ASN A C 1
ATOM 953 O O . ASN A 1 123 ? 11.295 5.981 -16.281 1.00 92.81 123 ASN A O 1
ATOM 957 N N . SER A 1 124 ? 11.522 8.139 -16.841 1.00 95.94 124 SER A N 1
ATOM 958 C CA . SER A 1 124 ? 12.348 7.850 -18.015 1.00 95.94 124 SER A CA 1
ATOM 959 C C . SER A 1 124 ? 13.722 7.320 -17.593 1.00 95.94 124 SER A C 1
ATOM 961 O O . SER A 1 124 ? 14.206 7.596 -16.494 1.00 95.94 124 SER A O 1
ATOM 963 N N . SER A 1 125 ? 14.421 6.615 -18.485 1.00 96.88 125 SER A N 1
ATOM 964 C CA . SER A 1 125 ? 15.800 6.184 -18.211 1.00 96.88 125 SER A CA 1
ATOM 965 C C . SER A 1 125 ? 16.735 7.365 -17.910 1.00 96.88 125 SER A C 1
ATOM 967 O O . SER A 1 125 ? 17.673 7.232 -17.125 1.00 96.88 125 SER A O 1
ATOM 969 N N . ALA A 1 126 ? 16.483 8.538 -18.504 1.00 97.50 126 ALA A N 1
ATOM 970 C CA . ALA A 1 126 ? 17.249 9.749 -18.221 1.00 97.50 126 ALA A CA 1
ATOM 971 C C . ALA A 1 126 ? 16.977 10.279 -16.804 1.00 97.50 126 ALA A C 1
ATOM 973 O O . ALA A 1 126 ? 17.911 10.704 -16.123 1.00 97.50 126 ALA A O 1
ATOM 974 N N . ASP A 1 127 ? 15.726 10.210 -16.357 1.00 97.12 127 ASP A N 1
ATOM 975 C CA . ASP A 1 127 ? 15.296 10.609 -15.021 1.00 97.12 127 ASP A CA 1
ATOM 976 C C . ASP A 1 127 ? 15.781 9.645 -13.933 1.00 97.12 127 ASP A C 1
ATOM 978 O O . ASP A 1 127 ? 16.293 10.097 -12.911 1.00 97.12 127 ASP A O 1
ATOM 982 N N . VAL A 1 128 ? 15.777 8.336 -14.192 1.00 96.25 128 VAL A N 1
ATOM 983 C CA . VAL A 1 128 ? 16.398 7.341 -13.301 1.00 96.25 128 VAL A CA 1
ATOM 984 C C . VAL A 1 128 ? 17.900 7.617 -13.144 1.00 96.25 128 VAL A C 1
ATOM 986 O O . VAL A 1 128 ? 18.422 7.661 -12.030 1.00 96.25 128 VAL A O 1
ATOM 989 N N . ASN A 1 129 ? 18.607 7.906 -14.241 1.00 97.56 129 ASN A N 1
ATOM 990 C CA . ASN A 1 129 ? 20.023 8.283 -14.183 1.00 97.56 129 ASN A CA 1
ATOM 991 C C . ASN A 1 129 ? 20.260 9.606 -13.433 1.00 97.56 129 ASN A C 1
ATOM 993 O O . ASN A 1 129 ? 21.274 9.759 -12.751 1.00 97.56 129 ASN A O 1
ATOM 997 N N . ARG A 1 130 ? 19.341 10.571 -13.556 1.00 97.94 130 ARG A N 1
ATOM 998 C CA . ARG A 1 130 ? 19.359 11.821 -12.787 1.00 97.94 130 ARG A CA 1
ATOM 999 C C . ARG A 1 130 ? 19.171 11.556 -11.295 1.00 97.94 130 ARG A C 1
ATOM 1001 O O . ARG A 1 130 ? 19.972 12.055 -10.513 1.00 97.94 130 ARG A O 1
ATOM 1008 N N . PHE A 1 131 ? 18.217 10.711 -10.909 1.00 97.06 131 PHE A N 1
ATOM 1009 C CA . PHE A 1 131 ? 18.029 10.289 -9.520 1.00 97.06 131 PHE A CA 1
ATOM 1010 C C . PHE A 1 131 ? 19.298 9.650 -8.935 1.00 97.06 131 PHE A C 1
ATOM 1012 O O . PHE A 1 131 ? 19.745 10.044 -7.859 1.00 97.06 131 PHE A O 1
ATOM 1019 N N . HIS A 1 132 ? 19.947 8.739 -9.667 1.00 96.44 132 HIS A N 1
ATOM 1020 C CA . HIS A 1 132 ? 21.205 8.136 -9.216 1.00 96.44 132 HIS A CA 1
ATOM 1021 C C . HIS A 1 132 ? 22.318 9.167 -8.992 1.00 96.44 132 HIS A C 1
ATOM 1023 O O . HIS A 1 132 ? 23.041 9.077 -8.001 1.00 96.44 132 HIS A O 1
ATOM 1029 N N . ARG A 1 133 ? 22.449 10.168 -9.873 1.00 97.44 133 ARG A N 1
ATOM 1030 C CA . ARG A 1 133 ? 23.418 11.259 -9.678 1.00 97.44 133 ARG A CA 1
ATOM 1031 C C . ARG A 1 133 ? 23.031 12.175 -8.522 1.00 97.44 133 ARG A C 1
ATOM 1033 O O . ARG A 1 133 ? 23.906 12.571 -7.764 1.00 97.44 133 ARG A O 1
ATOM 1040 N N . TRP A 1 134 ? 21.743 12.473 -8.362 1.00 96.50 134 TRP A N 1
ATOM 1041 C CA . TRP A 1 134 ? 21.216 13.275 -7.257 1.00 96.50 134 TRP A CA 1
ATOM 1042 C C . TRP A 1 134 ? 21.549 12.658 -5.890 1.00 96.50 134 TRP A C 1
ATOM 1044 O O . TRP A 1 134 ? 22.015 13.362 -5.000 1.00 96.50 134 TRP A O 1
ATOM 1054 N N . MET A 1 135 ? 21.429 11.334 -5.751 1.00 95.81 135 MET A N 1
ATOM 1055 C CA . MET A 1 135 ? 21.835 10.599 -4.541 1.00 95.81 135 MET A CA 1
ATOM 1056 C C . MET A 1 135 ? 23.337 10.709 -4.215 1.00 95.81 135 MET A C 1
ATOM 1058 O O . MET A 1 135 ? 23.753 10.441 -3.088 1.00 95.81 135 MET A O 1
ATOM 1062 N N . GLY A 1 136 ? 24.164 11.090 -5.191 1.00 94.56 136 GLY A N 1
ATOM 1063 C CA . GLY A 1 136 ? 25.601 11.290 -5.018 1.00 94.56 136 GLY A CA 1
ATOM 1064 C C . GLY A 1 136 ? 25.985 12.614 -4.348 1.00 94.56 136 GLY A C 1
ATOM 1065 O O . GLY A 1 136 ? 27.141 12.757 -3.959 1.00 94.56 136 GLY A O 1
ATOM 1066 N N . PHE A 1 137 ? 25.061 13.571 -4.205 1.00 94.50 137 PHE A N 1
ATOM 1067 C CA . PHE A 1 137 ? 25.377 14.887 -3.643 1.00 94.50 137 PHE A CA 1
ATOM 1068 C C . PHE A 1 137 ? 25.545 14.831 -2.116 1.00 94.50 137 PHE A C 1
ATOM 1070 O O . PHE A 1 137 ? 24.694 14.246 -1.439 1.00 94.50 137 PHE A O 1
ATOM 1077 N N . PRO A 1 138 ? 26.575 15.484 -1.539 1.00 91.94 138 PRO A N 1
ATOM 1078 C CA . PRO A 1 138 ? 26.788 15.502 -0.089 1.00 91.94 138 PRO A CA 1
ATOM 1079 C C . PRO A 1 138 ? 25.597 16.047 0.707 1.00 91.94 138 PRO A C 1
ATOM 1081 O O . PRO A 1 138 ? 25.282 15.515 1.763 1.00 91.94 138 PRO A O 1
ATOM 1084 N N . SER A 1 139 ? 24.900 17.060 0.182 1.00 89.88 139 SER A N 1
ATOM 1085 C CA . SER A 1 139 ? 23.684 17.630 0.789 1.00 89.88 139 SER A CA 1
ATOM 1086 C C . SER A 1 139 ? 22.474 16.689 0.778 1.00 89.88 139 SER A C 1
ATOM 1088 O O . SER A 1 139 ? 21.504 16.919 1.496 1.00 89.88 139 SER A O 1
ATOM 1090 N N . VAL A 1 140 ? 22.505 15.635 -0.039 1.00 93.62 140 VAL A N 1
ATOM 1091 C CA . VAL A 1 140 ? 21.454 14.612 -0.111 1.00 93.62 140 VAL A CA 1
ATOM 1092 C C . VAL A 1 140 ? 21.818 13.414 0.763 1.00 93.62 140 VAL A C 1
ATOM 1094 O O . VAL A 1 140 ? 20.950 12.825 1.406 1.00 93.62 140 VAL A O 1
ATOM 1097 N N . GLN A 1 141 ? 23.096 13.044 0.816 1.00 92.56 141 GLN A N 1
ATOM 1098 C CA . GLN A 1 141 ? 23.556 11.899 1.592 1.00 92.56 141 GLN A CA 1
ATOM 1099 C C . GLN A 1 141 ? 23.289 12.083 3.087 1.00 92.56 141 GLN A C 1
ATOM 1101 O O . GLN A 1 141 ? 23.780 13.004 3.727 1.00 92.56 141 GLN A O 1
ATOM 1106 N N . GLY A 1 142 ? 22.515 11.161 3.658 1.00 91.19 142 GLY A N 1
ATOM 1107 C CA . GLY A 1 142 ? 22.177 11.186 5.079 1.00 91.19 142 GLY A CA 1
ATOM 1108 C C . GLY A 1 142 ? 21.026 12.127 5.433 1.00 91.19 142 GLY A C 1
ATOM 1109 O O . GLY A 1 142 ? 20.614 12.122 6.588 1.00 91.19 142 GLY A O 1
ATOM 1110 N N . GLU A 1 143 ? 20.441 12.850 4.474 1.00 92.19 143 GLU A N 1
ATOM 1111 C CA . GLU A 1 143 ? 19.345 13.794 4.732 1.00 92.19 143 GLU A CA 1
ATOM 1112 C C . GLU A 1 143 ? 18.132 13.117 5.392 1.00 92.19 143 GLU A C 1
ATOM 1114 O O . GLU A 1 143 ? 17.541 13.660 6.323 1.00 92.19 143 GLU A O 1
ATOM 1119 N N . VAL A 1 144 ? 17.782 11.891 4.985 1.00 92.12 144 VAL A N 1
ATOM 1120 C CA . VAL A 1 144 ? 16.682 11.138 5.622 1.00 92.12 144 VAL A CA 1
ATOM 1121 C C . VAL A 1 144 ? 17.002 10.805 7.084 1.00 92.12 144 VAL A C 1
ATOM 1123 O O . VAL A 1 144 ? 16.124 10.903 7.941 1.00 92.12 144 VAL A O 1
ATOM 1126 N N . ALA A 1 145 ? 18.255 10.448 7.385 1.00 91.69 145 ALA A N 1
ATOM 1127 C CA . ALA A 1 145 ? 18.687 10.178 8.754 1.00 91.69 145 ALA A CA 1
ATOM 1128 C C . ALA A 1 145 ? 18.720 11.469 9.581 1.00 91.69 145 ALA A C 1
ATOM 1130 O O . ALA A 1 145 ? 18.208 11.488 10.691 1.00 91.69 145 ALA A O 1
ATOM 1131 N N . HIS A 1 146 ? 19.244 12.559 9.020 1.00 91.12 146 HIS A N 1
ATOM 1132 C CA . HIS A 1 146 ? 19.256 13.878 9.644 1.00 91.12 146 HIS A CA 1
ATOM 1133 C C . HIS A 1 146 ? 17.838 14.349 10.005 1.00 91.12 146 HIS A C 1
ATOM 1135 O O . HIS A 1 146 ? 17.590 14.705 11.154 1.00 91.12 146 HIS A O 1
ATOM 1141 N N . ARG A 1 147 ? 16.875 14.247 9.077 1.00 89.94 147 ARG A N 1
ATOM 1142 C CA . ARG A 1 147 ? 15.457 14.541 9.351 1.00 89.94 147 ARG A CA 1
ATOM 1143 C C . ARG A 1 147 ? 14.883 13.656 10.446 1.00 89.94 147 ARG A C 1
ATOM 1145 O O . ARG A 1 147 ? 14.202 14.155 11.331 1.00 89.94 147 ARG A O 1
ATOM 1152 N N . PHE A 1 148 ? 15.159 12.352 10.400 1.00 91.69 148 PHE A N 1
ATOM 1153 C CA . PHE A 1 148 ? 14.694 11.427 11.430 1.00 91.69 148 PHE A CA 1
ATOM 1154 C C . PHE A 1 148 ? 15.228 11.813 12.814 1.00 91.69 148 PHE A C 1
ATOM 1156 O O . PHE A 1 148 ? 14.446 11.915 13.755 1.00 91.69 148 PHE A O 1
ATOM 1163 N N . MET A 1 149 ? 16.535 12.061 12.925 1.00 91.69 149 MET A N 1
ATOM 1164 C CA . MET A 1 149 ? 17.171 12.439 14.185 1.00 91.69 149 MET A CA 1
ATOM 1165 C C . MET A 1 149 ? 16.601 13.758 14.707 1.00 91.69 149 MET A C 1
ATOM 1167 O O . MET A 1 149 ? 16.145 13.805 15.841 1.00 91.69 149 MET A O 1
ATOM 1171 N N . ASN A 1 150 ? 16.522 14.789 13.865 1.00 89.31 150 ASN A N 1
ATOM 1172 C CA . ASN A 1 150 ? 16.005 16.095 14.277 1.00 89.31 150 ASN A CA 1
ATOM 1173 C C . ASN A 1 150 ? 14.531 16.050 14.682 1.00 89.31 150 ASN A C 1
ATOM 1175 O O . ASN A 1 150 ? 14.132 16.757 15.599 1.00 89.31 150 ASN A O 1
ATOM 1179 N N . SER A 1 151 ? 13.710 15.253 13.994 1.00 89.50 151 SER A N 1
ATOM 1180 C CA . SER A 1 151 ? 12.276 15.192 14.278 1.00 89.50 151 SER A CA 1
ATOM 1181 C C . SER A 1 151 ? 11.934 14.306 15.464 1.00 89.50 151 SER A C 1
ATOM 1183 O O . SER A 1 151 ? 10.893 14.544 16.070 1.00 89.50 151 SER A O 1
ATOM 1185 N N . TYR A 1 152 ? 12.735 13.280 15.768 1.00 91.94 152 TYR A N 1
ATOM 1186 C CA . TYR A 1 152 ? 12.309 12.196 16.658 1.00 91.94 152 TYR A CA 1
ATOM 1187 C C . TYR A 1 152 ? 13.255 11.844 17.794 1.00 91.94 152 TYR A C 1
ATOM 1189 O O . TYR A 1 152 ? 12.853 11.055 18.650 1.00 91.94 152 TYR A O 1
ATOM 1197 N N . VAL A 1 153 ? 14.477 12.370 17.797 1.00 91.31 153 VAL A N 1
ATOM 1198 C CA . VAL A 1 153 ? 15.518 11.980 18.746 1.00 91.31 153 VAL A CA 1
ATOM 1199 C C . VAL A 1 153 ? 15.963 13.194 19.552 1.00 91.31 153 VAL A C 1
ATOM 1201 O O . VAL A 1 153 ? 16.187 14.267 18.997 1.00 91.31 153 VAL A O 1
ATOM 1204 N N . ASP A 1 154 ? 16.047 13.040 20.871 1.00 88.62 154 ASP A N 1
ATOM 1205 C CA . ASP A 1 154 ? 16.533 14.095 21.761 1.00 88.62 154 ASP A CA 1
ATOM 1206 C C . ASP A 1 154 ? 18.071 14.162 21.823 1.00 88.62 154 ASP A C 1
ATOM 1208 O O . ASP A 1 154 ? 18.788 13.425 21.140 1.00 88.62 154 ASP A O 1
ATOM 1212 N N . ALA A 1 155 ? 18.591 15.080 22.642 1.00 88.50 155 ALA A N 1
ATOM 1213 C CA . ALA A 1 155 ? 20.030 15.270 22.818 1.00 88.50 155 ALA A CA 1
ATOM 1214 C C . ALA A 1 155 ? 20.727 14.031 23.412 1.00 88.50 155 ALA A C 1
ATOM 1216 O O . ALA A 1 155 ? 21.931 13.852 23.223 1.00 88.50 155 ALA A O 1
ATOM 1217 N N . GLU A 1 156 ? 19.978 13.170 24.104 1.00 89.12 156 GLU A N 1
ATOM 1218 C CA . GLU A 1 156 ? 20.455 11.930 24.709 1.00 89.12 156 GLU A CA 1
ATOM 1219 C C . GLU A 1 156 ? 20.413 10.732 23.744 1.00 89.12 156 GLU A C 1
ATOM 1221 O O . GLU A 1 156 ? 20.925 9.662 24.079 1.00 89.12 156 GLU A O 1
ATOM 1226 N N . GLY A 1 157 ? 19.858 10.894 22.539 1.00 88.38 157 GLY A N 1
ATOM 1227 C CA . GLY A 1 157 ? 19.745 9.817 21.555 1.00 88.38 157 GLY A CA 1
ATOM 1228 C C . GLY A 1 157 ? 18.488 8.955 21.711 1.00 88.38 157 GLY A C 1
ATOM 1229 O O . GLY A 1 157 ? 18.382 7.909 21.068 1.00 88.38 157 GLY A O 1
ATOM 1230 N N . GLU A 1 158 ? 17.529 9.377 22.535 1.00 88.38 158 GLU A N 1
ATOM 1231 C CA . GLU A 1 158 ? 16.295 8.649 22.816 1.00 88.38 158 GLU A CA 1
ATOM 1232 C C . GLU A 1 158 ? 15.121 9.172 21.983 1.00 88.38 158 GLU A C 1
ATOM 1234 O O . GLU A 1 158 ? 14.993 10.366 21.712 1.00 88.38 158 GLU A O 1
ATOM 1239 N N . THR A 1 159 ? 14.213 8.269 21.593 1.00 90.88 159 THR A N 1
ATOM 1240 C CA . THR A 1 159 ? 13.018 8.658 20.833 1.00 90.88 159 THR A CA 1
ATOM 1241 C C . THR A 1 159 ? 11.860 9.051 21.747 1.00 90.88 1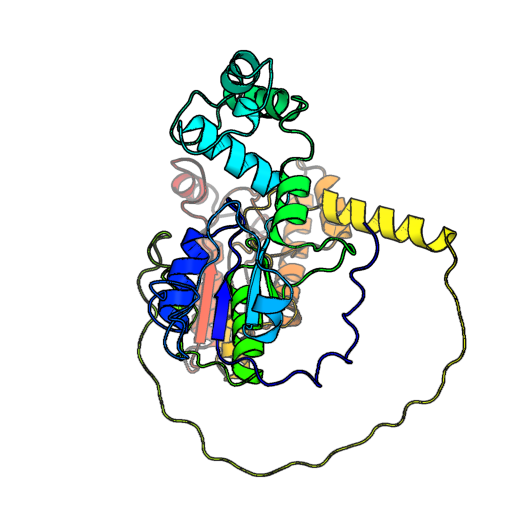59 THR A C 1
ATOM 1243 O O . THR A 1 159 ? 11.479 8.276 22.633 1.00 90.88 159 THR A O 1
ATOM 1246 N N . PHE A 1 160 ? 11.206 10.173 21.452 1.00 89.50 160 PHE A N 1
ATOM 1247 C CA . PHE A 1 160 ? 9.995 10.646 22.148 1.00 89.50 160 PHE A CA 1
ATOM 1248 C C . PHE A 1 160 ? 8.684 10.281 21.419 1.00 89.50 160 PHE A C 1
ATOM 1250 O O . PHE A 1 160 ? 7.646 10.903 21.624 1.00 89.50 160 PHE A O 1
ATOM 1257 N N . VAL A 1 161 ? 8.720 9.255 20.562 1.00 94.25 161 VAL A N 1
ATOM 1258 C CA . VAL A 1 161 ? 7.553 8.717 19.845 1.00 94.25 161 VAL A CA 1
ATOM 1259 C C . VAL A 1 161 ? 6.997 7.502 20.583 1.00 94.25 161 VAL A C 1
ATOM 1261 O O . VAL A 1 161 ? 7.739 6.577 20.912 1.00 94.25 161 VAL A O 1
ATOM 1264 N N . ASP A 1 162 ? 5.686 7.473 20.812 1.00 95.06 162 ASP A N 1
ATOM 1265 C CA . ASP A 1 162 ? 5.011 6.344 21.460 1.00 95.06 162 ASP A CA 1
ATOM 1266 C C . ASP A 1 162 ? 4.686 5.220 20.488 1.00 95.06 162 ASP A C 1
ATOM 1268 O O . ASP A 1 162 ? 4.731 4.039 20.843 1.00 95.06 162 ASP A O 1
ATOM 1272 N N . CYS A 1 163 ? 4.333 5.579 19.254 1.00 96.69 163 CYS A N 1
ATOM 1273 C CA . CYS A 1 163 ? 4.023 4.610 18.222 1.00 96.69 163 CYS A CA 1
ATOM 1274 C C . CYS A 1 163 ? 4.337 5.128 16.819 1.00 96.69 163 CYS A C 1
ATOM 1276 O O . CYS A 1 163 ? 4.128 6.299 16.498 1.00 96.69 163 CYS A O 1
ATOM 1278 N N . TRP A 1 164 ? 4.823 4.216 15.980 1.00 96.56 164 TRP A N 1
ATOM 1279 C CA . TRP A 1 164 ? 5.251 4.485 14.616 1.00 96.56 164 TRP A CA 1
ATOM 1280 C C . TRP A 1 164 ? 4.217 4.004 13.604 1.00 96.56 164 TRP A C 1
ATOM 1282 O O . TRP A 1 164 ? 3.939 2.806 13.520 1.00 96.56 164 TRP A O 1
ATOM 1292 N N . VAL A 1 165 ? 3.722 4.923 12.780 1.00 96.00 165 VAL A N 1
ATOM 1293 C CA . VAL A 1 165 ? 3.035 4.596 11.530 1.00 96.00 165 VAL A CA 1
ATOM 1294 C C . VAL A 1 165 ? 4.093 4.340 10.467 1.00 96.00 165 VAL A C 1
ATOM 1296 O O . VAL A 1 165 ? 4.850 5.235 10.099 1.00 96.00 165 VAL A O 1
ATOM 1299 N N . VAL A 1 166 ? 4.157 3.107 9.983 1.00 93.50 166 VAL A N 1
ATOM 1300 C CA . VAL A 1 166 ? 5.073 2.691 8.920 1.00 93.50 166 VAL A CA 1
ATOM 1301 C C . VAL A 1 166 ? 4.301 2.760 7.614 1.00 93.50 166 VAL A C 1
ATOM 1303 O O . VAL A 1 166 ? 3.338 2.015 7.450 1.00 93.50 166 VAL A O 1
ATOM 1306 N N . THR A 1 167 ? 4.696 3.635 6.688 1.00 88.69 167 THR A N 1
ATOM 1307 C CA . THR A 1 167 ? 3.938 3.879 5.444 1.00 88.69 167 THR A CA 1
ATOM 1308 C C . THR A 1 167 ? 3.681 2.617 4.631 1.00 88.69 167 THR A C 1
ATOM 1310 O O . THR A 1 167 ? 2.608 2.470 4.057 1.00 88.69 167 THR A O 1
ATOM 1313 N N . ASP A 1 168 ? 4.618 1.676 4.639 1.00 82.06 168 ASP A N 1
ATOM 1314 C CA . ASP A 1 168 ? 4.538 0.462 3.817 1.00 82.06 168 ASP A CA 1
ATOM 1315 C C . ASP A 1 168 ? 3.598 -0.585 4.442 1.00 82.06 168 ASP A C 1
ATOM 1317 O O . ASP A 1 168 ? 3.194 -1.547 3.800 1.00 82.06 168 ASP A O 1
ATOM 1321 N N . ARG A 1 169 ? 3.208 -0.365 5.706 1.00 82.88 169 ARG A N 1
ATOM 1322 C CA . ARG A 1 169 ? 2.180 -1.105 6.453 1.00 82.88 169 ARG A CA 1
ATOM 1323 C C . ARG A 1 169 ? 1.209 -0.117 7.097 1.00 82.88 169 ARG A C 1
ATOM 1325 O O . ARG A 1 169 ? 0.936 -0.181 8.300 1.00 82.88 169 ARG A O 1
ATOM 1332 N N . PHE A 1 170 ? 0.773 0.867 6.308 1.00 84.56 170 PHE A N 1
ATOM 1333 C CA . PHE A 1 170 ? 0.086 2.060 6.802 1.00 84.56 170 PHE A CA 1
ATOM 1334 C C . PHE A 1 170 ? -1.111 1.724 7.695 1.00 84.56 170 PHE A C 1
ATOM 1336 O O . PHE A 1 170 ? -1.166 2.183 8.833 1.00 84.56 170 PHE A O 1
ATOM 1343 N N . LEU A 1 171 ? -2.036 0.891 7.207 1.00 82.62 171 LEU A N 1
ATOM 1344 C CA . LEU A 1 171 ? -3.259 0.546 7.934 1.00 82.62 171 LEU A CA 1
ATOM 1345 C C . LEU A 1 171 ? -2.949 -0.188 9.242 1.00 82.62 171 LEU A C 1
ATOM 1347 O O . LEU A 1 171 ? -3.395 0.244 10.302 1.00 82.62 171 LEU A O 1
ATOM 1351 N N . ASP A 1 172 ? -2.140 -1.245 9.189 1.00 81.44 172 ASP A N 1
ATOM 1352 C CA . ASP A 1 172 ? -1.847 -2.074 10.363 1.00 81.44 172 ASP A CA 1
ATOM 1353 C C . ASP A 1 172 ? -1.123 -1.289 11.452 1.00 81.44 172 ASP A C 1
ATOM 1355 O O . ASP A 1 172 ? -1.476 -1.357 12.634 1.00 81.44 172 ASP A O 1
ATOM 1359 N N . SER A 1 173 ? -0.115 -0.511 11.054 1.00 88.94 173 SER A N 1
ATOM 1360 C CA . SER A 1 173 ? 0.656 0.309 11.984 1.00 88.94 173 SER A CA 1
ATOM 1361 C C . SER A 1 173 ? -0.187 1.442 12.570 1.00 88.94 173 SER A C 1
ATOM 1363 O O . SER A 1 173 ? -0.156 1.643 13.783 1.00 88.94 173 SER A O 1
ATOM 1365 N N . LEU A 1 174 ? -1.023 2.110 11.766 1.00 92.31 174 LEU A N 1
ATOM 1366 C CA . LEU A 1 174 ? -1.933 3.144 12.253 1.00 92.31 174 LEU A CA 1
ATOM 1367 C C . LEU A 1 174 ? -2.978 2.579 13.222 1.00 92.31 174 LEU A C 1
ATOM 1369 O O . LEU A 1 174 ? -3.139 3.117 14.317 1.00 92.31 174 LEU A O 1
ATOM 1373 N N . PHE A 1 175 ? -3.659 1.482 12.875 1.00 87.56 175 PHE A N 1
ATOM 1374 C CA . PHE A 1 175 ? -4.644 0.865 13.768 1.00 87.56 175 PHE A CA 1
ATOM 1375 C C . PHE A 1 175 ? -4.008 0.386 15.067 1.00 87.56 175 PHE A C 1
ATOM 1377 O O . PHE A 1 175 ? -4.591 0.561 16.139 1.00 87.56 175 PHE A O 1
ATOM 1384 N N . ARG A 1 176 ? -2.797 -0.175 15.002 1.00 91.00 176 ARG A N 1
ATOM 1385 C CA . ARG A 1 176 ? -2.032 -0.519 16.200 1.00 91.00 176 ARG A CA 1
ATOM 1386 C C . ARG A 1 176 ? -1.783 0.713 17.070 1.00 91.00 176 ARG A C 1
ATOM 1388 O O . ARG A 1 176 ? -2.045 0.652 18.271 1.00 91.00 176 ARG A O 1
ATOM 1395 N N . CYS A 1 177 ? -1.331 1.821 16.486 1.00 96.12 177 CYS A N 1
ATOM 1396 C CA . CYS A 1 177 ? -1.084 3.051 17.233 1.00 96.12 177 CYS A CA 1
ATOM 1397 C C . CYS A 1 177 ? -2.355 3.639 17.847 1.00 96.12 177 CYS A C 1
ATOM 1399 O O . CYS A 1 177 ? -2.341 4.043 19.006 1.00 96.12 177 CYS A O 1
ATOM 1401 N N . LEU A 1 178 ? -3.470 3.627 17.120 1.00 94.56 178 LEU A N 1
ATOM 1402 C CA . LEU A 1 178 ? -4.745 4.130 17.627 1.00 94.56 178 LEU A CA 1
ATOM 1403 C C . LEU A 1 178 ? -5.312 3.256 18.750 1.00 94.56 178 LEU A C 1
ATOM 1405 O O . LEU A 1 178 ? -5.851 3.788 19.715 1.00 94.56 178 LEU A O 1
ATOM 1409 N N . ARG A 1 179 ? -5.121 1.930 18.700 1.00 92.06 179 ARG A N 1
ATOM 1410 C CA . ARG A 1 179 ? -5.446 1.039 19.829 1.00 92.06 179 ARG A CA 1
ATOM 1411 C C . ARG A 1 179 ? -4.583 1.340 21.054 1.00 92.06 179 ARG A C 1
ATOM 1413 O O . ARG A 1 179 ? -5.100 1.357 22.167 1.00 92.06 179 ARG A O 1
ATOM 1420 N N . MET A 1 180 ? -3.288 1.603 20.860 1.00 94.06 180 MET A N 1
ATOM 1421 C CA . MET A 1 180 ? -2.394 2.012 21.950 1.00 94.06 180 MET A CA 1
ATOM 1422 C C . MET A 1 180 ? -2.828 3.352 22.556 1.00 94.06 180 MET A C 1
ATOM 1424 O O . MET A 1 180 ? -2.909 3.462 23.778 1.00 94.06 180 MET A O 1
ATOM 1428 N N . PHE A 1 181 ? -3.183 4.332 21.726 1.00 95.75 181 PHE A N 1
ATOM 1429 C CA . PHE A 1 181 ? -3.725 5.614 22.172 1.00 95.75 181 PHE A CA 1
ATOM 1430 C C . PHE A 1 181 ? -5.033 5.442 22.963 1.00 95.75 181 PHE A C 1
ATOM 1432 O O . PHE A 1 181 ? -5.152 5.932 24.086 1.00 95.75 181 PHE A O 1
ATOM 1439 N N . ALA A 1 182 ? -5.985 4.667 22.434 1.00 93.88 182 ALA A N 1
ATOM 1440 C CA . ALA A 1 182 ? -7.247 4.370 23.108 1.00 93.88 182 ALA A CA 1
ATOM 1441 C C . ALA A 1 182 ? -7.040 3.661 24.458 1.00 93.88 182 ALA A C 1
ATOM 1443 O O . ALA A 1 182 ? -7.714 3.975 25.439 1.00 93.88 182 ALA A O 1
ATOM 1444 N N . SER A 1 183 ? -6.051 2.761 24.550 1.00 92.88 183 SER A N 1
ATOM 1445 C CA . SER A 1 183 ? -5.697 2.078 25.803 1.00 92.88 183 SER A CA 1
ATOM 1446 C C . SER A 1 183 ? -5.165 3.020 26.892 1.00 92.88 183 SER A C 1
ATOM 1448 O O . SER A 1 183 ? -5.270 2.704 28.074 1.00 92.88 183 SER A O 1
ATOM 1450 N N . GLN A 1 184 ? -4.660 4.202 26.513 1.00 93.75 184 GLN A N 1
ATOM 1451 C CA . GLN A 1 184 ? -4.248 5.269 27.435 1.00 93.75 184 GLN A CA 1
ATOM 1452 C C . GLN A 1 184 ? -5.387 6.261 27.741 1.00 93.75 184 GLN A C 1
ATOM 1454 O O . GLN A 1 184 ? -5.165 7.306 28.352 1.00 93.75 184 GLN A O 1
ATOM 1459 N N . GLY A 1 185 ? -6.624 5.946 27.343 1.00 93.88 185 GLY A N 1
ATOM 1460 C CA . GLY A 1 185 ? -7.801 6.788 27.562 1.00 93.88 185 GLY A CA 1
ATOM 1461 C C . GLY A 1 185 ? -8.024 7.855 26.489 1.00 93.88 185 GLY A C 1
ATOM 1462 O O . GLY A 1 185 ? -8.860 8.739 26.692 1.00 93.88 185 GLY A O 1
ATOM 1463 N N . GLY A 1 186 ? -7.292 7.785 25.372 1.00 95.19 186 GLY A N 1
ATOM 1464 C CA . GLY A 1 186 ? -7.575 8.563 24.171 1.00 95.19 186 GLY A CA 1
ATOM 1465 C C . GLY A 1 186 ? -8.919 8.183 23.547 1.00 95.19 186 GLY A C 1
ATOM 1466 O O . GLY A 1 186 ? -9.362 7.037 23.641 1.00 95.19 186 GLY A O 1
ATOM 1467 N N . ARG A 1 187 ? -9.595 9.143 22.910 1.00 94.44 187 ARG A N 1
ATOM 1468 C CA . ARG A 1 187 ? -10.842 8.878 22.181 1.00 94.44 187 ARG A CA 1
ATOM 1469 C C . ARG A 1 187 ? -10.537 8.586 20.720 1.00 94.44 187 ARG A C 1
ATOM 1471 O O . ARG A 1 187 ? -9.861 9.361 20.054 1.00 94.44 187 ARG A O 1
ATOM 1478 N N . THR A 1 188 ? -11.081 7.484 20.224 1.00 92.25 188 THR A N 1
ATOM 1479 C CA . THR A 1 188 ? -11.099 7.155 18.799 1.00 92.25 188 THR A CA 1
ATOM 1480 C C . THR A 1 188 ? -12.535 6.853 18.401 1.00 92.25 188 THR A C 1
ATOM 1482 O O . THR A 1 188 ? -13.223 6.101 19.094 1.00 92.25 188 THR A O 1
ATOM 1485 N N . GLN A 1 189 ? -12.990 7.412 17.291 1.00 89.25 189 GLN A N 1
ATOM 1486 C CA . GLN A 1 189 ? -14.221 7.004 16.635 1.00 89.25 189 GLN A CA 1
ATOM 1487 C C . GLN A 1 189 ? -14.062 5.567 16.132 1.00 89.25 189 GLN A C 1
ATOM 1489 O O . GLN A 1 189 ? -12.953 5.100 15.862 1.00 89.25 189 GLN A O 1
ATOM 1494 N N . HIS A 1 190 ? -15.166 4.830 16.040 1.00 74.88 190 HIS A N 1
ATOM 1495 C CA . HIS A 1 190 ? -15.123 3.520 15.410 1.00 74.88 190 HIS A CA 1
ATOM 1496 C C . HIS A 1 190 ? -15.107 3.734 13.899 1.00 74.88 190 HIS A C 1
ATOM 1498 O O . HIS A 1 190 ? -16.105 4.167 13.331 1.00 74.88 190 HIS A O 1
ATOM 1504 N N . PHE A 1 191 ? -13.967 3.476 13.267 1.00 69.38 191 PHE A N 1
ATOM 1505 C CA . PHE A 1 191 ? -13.823 3.548 11.820 1.00 69.38 191 PHE A CA 1
ATOM 1506 C C . PHE A 1 191 ? -13.169 2.263 11.319 1.00 69.38 191 PHE A C 1
ATOM 1508 O O . PHE A 1 191 ? -12.316 1.655 11.972 1.00 69.38 191 PHE A O 1
ATOM 1515 N N . THR A 1 192 ? -13.631 1.819 10.164 1.00 63.91 192 THR A N 1
ATOM 1516 C CA . THR A 1 192 ? -13.187 0.608 9.487 1.00 63.91 192 THR A CA 1
ATOM 1517 C C . THR A 1 192 ? -12.144 0.953 8.428 1.00 63.91 192 THR A C 1
ATOM 1519 O O . THR A 1 192 ? -11.990 2.104 8.016 1.00 63.91 192 THR A O 1
ATOM 1522 N N . THR A 1 193 ? -11.438 -0.058 7.921 1.00 56.69 193 THR A N 1
ATOM 1523 C CA . THR A 1 193 ? -10.583 0.074 6.727 1.00 56.69 193 THR A CA 1
ATOM 1524 C C . THR A 1 193 ? -11.325 0.679 5.531 1.00 56.69 193 THR A C 1
ATOM 1526 O O . THR A 1 193 ? -10.708 1.348 4.703 1.00 56.69 193 THR A O 1
ATOM 1529 N N . CYS A 1 194 ? -12.646 0.485 5.453 1.00 52.56 194 CYS A N 1
ATOM 1530 C CA . CYS A 1 194 ? -13.488 0.997 4.376 1.00 52.56 194 CYS A CA 1
ATOM 1531 C C . CYS A 1 194 ? -13.688 2.520 4.458 1.00 52.56 194 CYS A C 1
ATOM 1533 O O . CYS A 1 194 ? -13.758 3.179 3.418 1.00 52.56 194 CYS A O 1
ATOM 1535 N N . ASP A 1 195 ? -13.703 3.093 5.665 1.00 56.50 195 ASP A N 1
ATOM 1536 C CA . ASP A 1 195 ? -13.939 4.528 5.873 1.00 56.50 195 ASP A CA 1
ATOM 1537 C C . ASP A 1 195 ? -12.755 5.391 5.418 1.00 56.50 195 ASP A C 1
ATOM 1539 O O . ASP A 1 195 ? -12.938 6.522 4.975 1.00 56.50 195 ASP A O 1
ATOM 1543 N N . LEU A 1 196 ? -11.538 4.834 5.425 1.00 57.47 196 LEU A N 1
ATOM 1544 C CA . LEU A 1 196 ? -10.326 5.520 4.963 1.00 57.47 196 LEU A CA 1
ATOM 1545 C C . LEU A 1 196 ? -10.258 5.708 3.437 1.00 57.47 196 LEU A C 1
ATOM 1547 O O . LEU A 1 196 ? -9.300 6.291 2.933 1.00 57.47 196 LEU A O 1
ATOM 1551 N N . GLY A 1 197 ? -11.248 5.226 2.676 1.00 45.97 197 GLY A N 1
ATOM 1552 C CA . GLY A 1 197 ? -11.425 5.602 1.271 1.00 45.97 197 GLY A CA 1
ATOM 1553 C C . GLY A 1 197 ? -10.313 5.159 0.311 1.00 45.97 197 GLY A C 1
ATOM 1554 O O . GLY A 1 197 ? -10.386 5.491 -0.874 1.00 45.97 197 GLY A O 1
ATOM 1555 N N . PHE A 1 198 ? -9.333 4.361 0.755 1.00 48.38 198 PHE A N 1
ATOM 1556 C CA . PHE A 1 198 ? -8.289 3.800 -0.114 1.00 48.38 198 PHE A CA 1
ATOM 1557 C C . PHE A 1 198 ? -8.863 2.939 -1.255 1.00 48.38 198 PHE A C 1
ATOM 1559 O O . PHE A 1 198 ? -8.199 2.758 -2.269 1.00 48.38 198 PHE A O 1
ATOM 1566 N N . GLY A 1 199 ? -10.123 2.495 -1.162 1.00 36.03 199 GLY A N 1
ATOM 1567 C CA . GLY A 1 199 ? -10.833 1.845 -2.268 1.00 36.03 199 GLY A CA 1
ATOM 1568 C C . GLY A 1 199 ? -11.261 2.782 -3.411 1.00 36.03 199 GLY A C 1
ATOM 1569 O O . GLY A 1 199 ? -11.338 2.341 -4.555 1.00 36.03 199 GLY A O 1
ATOM 1570 N N . ARG A 1 200 ? -11.499 4.082 -3.169 1.00 34.69 200 ARG A N 1
ATOM 1571 C CA . ARG A 1 200 ? -12.103 4.974 -4.185 1.00 34.69 200 ARG A CA 1
ATOM 1572 C C . ARG A 1 200 ? -11.125 5.478 -5.249 1.00 34.69 200 ARG A C 1
ATOM 1574 O O . ARG A 1 200 ? -11.529 5.608 -6.398 1.00 34.69 200 ARG A O 1
ATOM 1581 N N . ASN A 1 201 ? -9.852 5.700 -4.912 1.00 33.94 201 ASN A N 1
ATOM 1582 C CA . ASN A 1 201 ? -8.833 6.102 -5.899 1.00 33.94 201 ASN A CA 1
ATOM 1583 C C . ASN A 1 201 ? -8.236 4.918 -6.684 1.00 33.94 201 ASN A C 1
ATOM 1585 O O . ASN A 1 201 ? -7.536 5.139 -7.667 1.00 33.94 201 ASN A O 1
ATOM 1589 N N . PHE A 1 202 ? -8.548 3.679 -6.288 1.00 34.62 202 PHE A N 1
ATOM 1590 C CA . PHE A 1 202 ? -8.111 2.446 -6.955 1.00 34.62 202 PHE A CA 1
ATOM 1591 C C . PHE A 1 202 ? -9.264 1.653 -7.603 1.00 34.62 202 PHE A C 1
ATOM 1593 O O . PHE A 1 202 ? -9.084 0.499 -7.977 1.00 34.62 202 PHE A O 1
ATOM 1600 N N . GLY A 1 203 ? -10.447 2.258 -7.777 1.00 25.05 203 GLY A N 1
ATOM 1601 C CA . GLY A 1 203 ? -11.545 1.659 -8.551 1.00 25.05 203 GLY A CA 1
ATOM 1602 C C . GLY A 1 203 ? -12.397 0.610 -7.823 1.00 25.05 203 GLY A C 1
ATOM 1603 O O . GLY A 1 203 ? -13.220 -0.042 -8.460 1.00 25.05 203 GLY A O 1
ATOM 1604 N N . PHE A 1 204 ? -12.274 0.468 -6.503 1.00 30.28 204 PHE A N 1
ATOM 1605 C CA . PHE A 1 204 ? -13.135 -0.408 -5.706 1.00 30.28 204 PHE A CA 1
ATOM 1606 C C . PHE A 1 204 ? -14.324 0.380 -5.148 1.00 30.28 204 PHE A C 1
ATOM 1608 O O . PHE A 1 204 ? -14.286 0.949 -4.055 1.00 30.28 204 PHE A O 1
ATOM 1615 N N . ALA A 1 205 ? -15.404 0.429 -5.928 1.00 27.42 205 ALA A N 1
ATOM 1616 C CA . ALA A 1 205 ? -16.695 0.935 -5.486 1.00 27.42 205 ALA A CA 1
ATOM 1617 C C . ALA A 1 205 ? -17.560 -0.227 -4.974 1.00 27.42 205 ALA A C 1
ATOM 1619 O O . ALA A 1 205 ? -18.109 -0.986 -5.765 1.00 27.42 205 ALA A O 1
ATOM 1620 N N . GLY A 1 206 ? -17.716 -0.330 -3.653 1.00 31.56 206 GLY A N 1
ATOM 1621 C CA . GLY A 1 206 ? -18.833 -1.063 -3.051 1.00 31.56 206 GLY A CA 1
ATOM 1622 C C . GLY A 1 206 ? -18.440 -2.028 -1.946 1.00 31.56 206 GLY A C 1
ATOM 1623 O O . GLY A 1 206 ? -18.314 -3.210 -2.213 1.00 31.56 206 GLY A O 1
ATOM 1624 N N . CYS A 1 207 ? -18.312 -1.537 -0.710 1.00 32.41 207 CYS A N 1
ATOM 1625 C CA . CYS A 1 207 ? -18.388 -2.350 0.512 1.00 32.41 207 CYS A CA 1
ATOM 1626 C C . CYS A 1 207 ? -18.642 -1.445 1.734 1.00 32.41 207 CYS A C 1
ATOM 1628 O O . CYS A 1 207 ? -17.761 -1.280 2.563 1.00 32.41 207 CYS A O 1
ATOM 1630 N N . CYS A 1 208 ? -19.833 -0.845 1.854 1.00 29.58 208 CYS A N 1
ATOM 1631 C CA . CYS A 1 208 ? -20.304 -0.287 3.132 1.00 29.58 208 CYS A CA 1
ATOM 1632 C C . CYS A 1 208 ? -21.826 -0.495 3.262 1.00 29.58 208 CYS A C 1
ATOM 1634 O O . CYS A 1 208 ? -22.602 0.175 2.582 1.00 29.58 208 CYS A O 1
ATOM 1636 N N . GLN A 1 209 ? -22.255 -1.402 4.143 1.00 29.64 209 GLN A N 1
ATOM 1637 C CA . GLN A 1 209 ? -23.606 -1.447 4.727 1.00 29.64 209 GLN A CA 1
ATOM 1638 C C . GLN A 1 209 ? -23.452 -1.581 6.259 1.00 29.64 209 GLN A C 1
ATOM 1640 O O . GLN A 1 209 ? -22.550 -2.306 6.689 1.00 29.64 209 GLN A O 1
ATOM 1645 N N . PRO A 1 210 ? -24.263 -0.897 7.094 1.00 31.88 210 PRO A N 1
ATOM 1646 C CA . PRO A 1 210 ? -24.058 -0.860 8.541 1.00 31.88 210 PRO A CA 1
ATOM 1647 C C . PRO A 1 210 ? -24.726 -2.023 9.301 1.00 31.88 210 PRO A C 1
ATOM 1649 O O . PRO A 1 210 ? -25.918 -2.268 9.158 1.00 31.88 210 PRO A O 1
ATOM 1652 N N . SER A 1 211 ? -23.914 -2.669 10.151 1.00 31.75 211 SER A N 1
ATOM 1653 C CA . SER A 1 211 ? -24.179 -3.275 11.477 1.00 31.75 211 SER A CA 1
ATOM 1654 C C . SER A 1 211 ? -25.438 -4.132 11.733 1.00 31.75 211 SER A C 1
ATOM 1656 O O . SER A 1 211 ? -26.555 -3.623 11.778 1.00 31.75 211 SER A O 1
ATOM 1658 N N . TYR A 1 212 ? -25.210 -5.390 12.133 1.00 30.69 212 TYR A N 1
ATOM 1659 C CA . TYR A 1 212 ? -26.107 -6.188 12.989 1.00 30.69 212 TYR A CA 1
ATOM 1660 C C . TYR A 1 212 ? -25.619 -6.158 14.458 1.00 30.69 212 TYR A C 1
ATOM 1662 O O . TYR A 1 212 ? -24.434 -5.901 14.691 1.00 30.69 212 TYR A O 1
ATOM 1670 N N . PRO A 1 213 ? -26.507 -6.372 15.452 1.00 32.84 213 PRO A N 1
ATOM 1671 C CA . PRO A 1 213 ? -26.210 -6.178 16.874 1.00 32.84 213 PRO A CA 1
ATOM 1672 C C . PRO A 1 213 ? -25.298 -7.284 17.440 1.00 32.84 213 PRO A C 1
ATOM 1674 O O . PRO A 1 213 ? -25.183 -8.354 16.837 1.00 32.84 213 PRO A O 1
ATOM 1677 N N . PRO A 1 214 ? -24.653 -7.055 18.602 1.00 32.75 214 PRO A N 1
ATOM 1678 C CA . PRO A 1 214 ? -23.728 -8.023 19.184 1.00 32.75 214 PRO A CA 1
ATOM 1679 C C . PRO A 1 214 ? -24.457 -9.296 19.654 1.00 32.75 214 PRO A C 1
ATOM 1681 O O . PRO A 1 214 ? -25.585 -9.209 20.150 1.00 32.75 214 PRO A O 1
ATOM 1684 N N . PRO A 1 215 ? -23.822 -10.478 19.544 1.00 32.75 215 PRO A N 1
ATOM 1685 C CA . PRO A 1 215 ? -24.378 -11.722 20.060 1.00 32.75 215 PRO A CA 1
ATOM 1686 C C . PRO A 1 215 ? -24.342 -11.755 21.600 1.00 32.75 215 PRO A C 1
ATOM 1688 O O . PRO A 1 215 ? -23.519 -11.074 22.221 1.00 32.75 215 PRO A O 1
ATOM 1691 N N . PRO A 1 216 ? -25.230 -12.541 22.237 1.00 32.50 216 PRO A N 1
ATOM 1692 C CA . PRO A 1 216 ? -25.368 -12.566 23.685 1.00 32.50 216 PRO A CA 1
ATOM 1693 C C . PRO A 1 216 ? -24.154 -13.218 24.354 1.00 32.50 216 PRO A C 1
ATOM 1695 O O . PRO A 1 216 ? -23.607 -14.218 23.892 1.00 32.50 216 PRO A O 1
ATOM 1698 N N . THR A 1 217 ? -23.761 -12.646 25.487 1.00 41.12 217 THR A N 1
ATOM 1699 C CA . THR A 1 217 ? -22.709 -13.147 26.370 1.00 41.12 217 THR A CA 1
ATOM 1700 C C . THR A 1 217 ? -23.095 -14.495 26.981 1.00 41.12 217 THR A C 1
ATOM 1702 O O . THR A 1 217 ? -24.094 -14.573 27.696 1.00 41.12 217 THR A O 1
ATOM 1705 N N . HIS A 1 218 ? -22.263 -15.520 26.788 1.00 32.19 218 HIS A N 1
ATOM 1706 C CA . HIS A 1 218 ? -22.253 -16.725 27.623 1.00 32.19 218 HIS A CA 1
ATOM 1707 C C . HIS A 1 218 ? -20.861 -16.967 28.234 1.00 32.19 218 HIS A C 1
ATOM 1709 O O . HIS A 1 218 ? -19.863 -16.478 27.702 1.00 32.19 218 HIS A O 1
ATOM 1715 N N . PRO A 1 219 ? -20.805 -17.624 29.409 1.00 32.91 219 PRO A N 1
ATOM 1716 C CA . PRO A 1 219 ? -19.765 -17.391 30.399 1.00 32.91 219 PRO A CA 1
ATOM 1717 C C . PRO A 1 219 ? -18.525 -18.274 30.229 1.00 32.91 219 PRO A C 1
ATOM 1719 O O . PRO A 1 219 ? -18.578 -19.369 29.680 1.00 32.91 219 PRO A O 1
ATOM 1722 N N . ALA A 1 220 ? -17.435 -17.734 30.779 1.00 35.50 220 ALA A N 1
ATOM 1723 C CA . ALA A 1 220 ? -16.168 -18.341 31.176 1.00 35.50 220 ALA A CA 1
ATOM 1724 C C . ALA A 1 220 ? -16.041 -19.868 31.020 1.00 35.50 220 ALA A C 1
ATOM 1726 O O . ALA A 1 220 ? -16.692 -20.630 31.735 1.00 35.50 220 ALA A O 1
ATOM 1727 N N . GLN A 1 221 ? -15.082 -20.291 30.192 1.00 29.45 221 GLN A N 1
ATOM 1728 C CA . GLN A 1 221 ? -14.463 -21.608 30.308 1.00 29.45 221 GLN A CA 1
ATOM 1729 C C . GLN A 1 221 ? -13.031 -21.504 30.840 1.00 29.45 221 GLN A C 1
ATOM 1731 O O . GLN A 1 221 ? -12.261 -20.604 30.504 1.00 29.45 221 GLN A O 1
ATOM 1736 N N . GLU A 1 222 ? -12.769 -22.435 31.751 1.00 28.47 222 GLU A N 1
ATOM 1737 C CA . GLU A 1 222 ? -11.616 -22.648 32.611 1.00 28.47 222 GLU A CA 1
ATOM 1738 C C . GLU A 1 222 ? -10.243 -22.636 31.933 1.00 28.47 222 GLU A C 1
ATOM 1740 O O . GLU A 1 222 ? -10.021 -23.157 30.843 1.00 28.47 222 GLU A O 1
ATOM 1745 N N . LYS A 1 223 ? -9.281 -22.104 32.694 1.00 29.38 223 LYS A N 1
ATOM 1746 C CA . LYS A 1 223 ? -7.842 -22.241 32.482 1.00 29.38 223 LYS A CA 1
ATOM 1747 C C . LYS A 1 223 ? -7.428 -23.709 32.606 1.00 29.38 223 LYS A C 1
ATOM 1749 O O . LYS A 1 223 ? -7.533 -24.280 33.688 1.00 29.38 223 LYS A O 1
ATOM 1754 N N . VAL A 1 224 ? -6.818 -24.256 31.558 1.00 26.22 224 VAL A N 1
ATOM 1755 C CA . VAL A 1 224 ? -5.933 -25.422 31.671 1.00 26.22 224 VAL A CA 1
ATOM 1756 C C . VAL A 1 224 ? -4.496 -24.918 31.599 1.00 26.22 224 VAL A C 1
ATOM 1758 O O . VAL A 1 224 ? -4.029 -24.453 30.562 1.00 26.22 224 VAL A O 1
ATOM 1761 N N . ALA A 1 225 ? -3.812 -24.962 32.741 1.00 26.14 225 ALA A N 1
ATOM 1762 C CA . ALA A 1 225 ? -2.382 -24.720 32.841 1.00 26.14 225 ALA A CA 1
ATOM 1763 C C . ALA A 1 225 ? -1.633 -25.986 32.403 1.00 26.14 225 ALA A C 1
ATOM 1765 O O . ALA A 1 225 ? -1.783 -27.039 33.020 1.00 26.14 225 ALA A O 1
ATOM 1766 N N . LEU A 1 226 ? -0.814 -25.877 31.358 1.00 26.09 226 LEU A N 1
ATOM 1767 C CA . LEU A 1 226 ? 0.180 -26.885 31.002 1.00 26.09 226 LEU A CA 1
ATOM 1768 C C . LEU A 1 226 ? 1.553 -26.380 31.448 1.00 26.09 226 LEU A C 1
ATOM 1770 O O . LEU A 1 226 ? 2.104 -25.436 30.885 1.00 26.09 226 LEU A O 1
ATOM 1774 N N . ASN A 1 227 ? 2.065 -27.012 32.504 1.00 27.58 227 ASN A N 1
ATOM 1775 C CA . ASN A 1 227 ? 3.458 -26.942 32.922 1.00 27.58 227 ASN A CA 1
ATOM 1776 C C . ASN A 1 227 ? 4.335 -27.566 31.834 1.00 27.58 227 ASN A C 1
ATOM 1778 O O . ASN A 1 227 ? 4.099 -28.710 31.449 1.00 27.58 227 ASN A O 1
ATOM 1782 N N . LEU A 1 228 ? 5.376 -26.858 31.402 1.00 28.41 228 LEU A N 1
ATOM 1783 C CA . LEU A 1 228 ? 6.498 -27.461 30.692 1.00 28.41 228 LEU A CA 1
ATOM 1784 C C . LEU A 1 228 ? 7.802 -26.902 31.254 1.00 28.41 228 LEU A C 1
ATOM 1786 O O . LEU A 1 228 ? 7.976 -25.698 31.439 1.00 28.41 228 LEU A O 1
ATOM 1790 N N . GLU A 1 229 ? 8.645 -27.854 31.625 1.00 27.80 229 GLU A N 1
ATOM 1791 C CA . GLU A 1 229 ? 9.821 -27.730 32.465 1.00 27.80 229 GLU A CA 1
ATOM 1792 C C . GLU A 1 229 ? 10.989 -26.990 31.804 1.00 27.80 229 GLU A C 1
ATOM 1794 O O . GLU A 1 229 ? 11.102 -26.842 30.588 1.00 27.80 229 GLU A O 1
ATOM 1799 N N . GLN A 1 230 ? 11.894 -26.558 32.679 1.00 32.91 230 GLN A N 1
ATOM 1800 C CA . GLN A 1 230 ? 13.191 -25.966 32.391 1.00 32.91 230 GLN A CA 1
ATOM 1801 C C . GLN A 1 230 ? 14.077 -26.881 31.529 1.00 32.91 230 GLN A C 1
ATOM 1803 O O . GLN A 1 230 ? 14.534 -27.927 31.984 1.00 32.91 230 GLN A O 1
ATOM 1808 N N . GLY A 1 231 ? 14.435 -26.414 30.331 1.00 26.91 231 GLY A N 1
ATOM 1809 C CA . GLY A 1 231 ? 15.562 -26.917 29.542 1.00 26.91 231 GLY A CA 1
ATOM 1810 C C . GLY A 1 231 ? 16.697 -25.892 29.498 1.00 26.91 231 GLY A C 1
ATOM 1811 O O . GLY A 1 231 ? 16.568 -24.834 28.887 1.00 26.91 231 GLY A O 1
ATOM 1812 N N . ARG A 1 232 ? 17.812 -26.194 30.169 1.00 31.08 232 ARG A N 1
ATOM 1813 C CA . ARG A 1 232 ? 19.076 -25.439 30.121 1.00 31.08 232 ARG A CA 1
ATOM 1814 C C . ARG A 1 232 ? 19.733 -25.520 28.732 1.00 31.08 232 ARG A C 1
ATOM 1816 O O . ARG A 1 232 ? 19.952 -26.614 28.237 1.00 31.08 232 ARG A O 1
ATOM 1823 N N . GLY A 1 233 ? 20.205 -24.369 28.243 1.00 29.86 233 GLY A N 1
ATOM 1824 C CA . GLY A 1 233 ? 21.585 -24.178 27.768 1.00 29.86 233 GLY A CA 1
ATOM 1825 C C . GLY A 1 233 ? 21.965 -24.655 26.360 1.00 29.86 233 GLY A C 1
ATOM 1826 O O . GLY A 1 233 ? 22.282 -25.819 26.156 1.00 29.86 233 GLY A O 1
ATOM 1827 N N . GLY A 1 234 ? 22.117 -23.695 25.443 1.00 28.64 234 GLY A N 1
ATOM 1828 C CA . GLY A 1 234 ? 22.888 -23.836 24.205 1.00 28.64 234 GLY A CA 1
ATOM 1829 C C . GLY A 1 234 ? 23.016 -22.485 23.499 1.00 28.64 234 GLY A C 1
ATOM 1830 O O . GLY A 1 234 ? 22.126 -22.096 22.754 1.00 28.64 234 GLY A O 1
ATOM 1831 N N . GLY A 1 235 ? 24.075 -21.726 23.798 1.00 32.66 235 GLY A N 1
ATOM 1832 C CA . GLY A 1 235 ? 24.357 -20.447 23.142 1.00 32.66 235 GLY A CA 1
ATOM 1833 C C . GLY A 1 235 ? 24.906 -20.669 21.733 1.00 32.66 235 GLY A C 1
ATOM 1834 O O . GLY A 1 235 ? 25.911 -21.358 21.579 1.00 32.66 235 GLY A O 1
ATOM 1835 N N . MET A 1 236 ? 24.251 -20.091 20.724 1.00 32.81 236 MET A N 1
ATOM 1836 C CA . MET A 1 236 ? 24.757 -20.045 19.348 1.00 32.81 236 MET A CA 1
ATOM 1837 C C . MET A 1 236 ? 25.933 -19.072 19.255 1.00 32.81 236 MET A C 1
ATOM 1839 O O . MET A 1 236 ? 25.904 -17.990 19.848 1.00 32.81 236 MET A O 1
ATOM 1843 N N . THR A 1 237 ? 26.969 -19.468 18.521 1.00 44.22 237 THR A N 1
ATOM 1844 C CA . THR A 1 237 ? 28.176 -18.657 18.316 1.00 44.22 237 THR A CA 1
ATOM 1845 C C . THR A 1 237 ? 28.097 -17.901 16.991 1.00 44.22 237 THR A C 1
ATOM 1847 O O . THR A 1 237 ? 27.280 -18.201 16.125 1.00 44.22 237 THR A O 1
ATOM 1850 N N . GLU A 1 238 ? 28.966 -16.907 16.818 1.00 37.66 238 GLU A N 1
ATOM 1851 C CA . GLU A 1 238 ? 29.025 -16.003 15.658 1.00 37.66 238 GLU A CA 1
ATOM 1852 C C . GLU A 1 238 ? 29.178 -16.733 14.298 1.00 37.66 238 GLU A C 1
ATOM 1854 O O . GLU A 1 238 ? 28.823 -16.185 13.255 1.00 37.66 238 GLU A O 1
ATOM 1859 N N . GLY A 1 239 ? 29.614 -18.002 14.304 1.00 39.03 239 GLY A N 1
ATOM 1860 C CA . GLY A 1 239 ? 29.701 -18.871 13.122 1.00 39.03 239 GLY A CA 1
ATOM 1861 C C . GLY A 1 239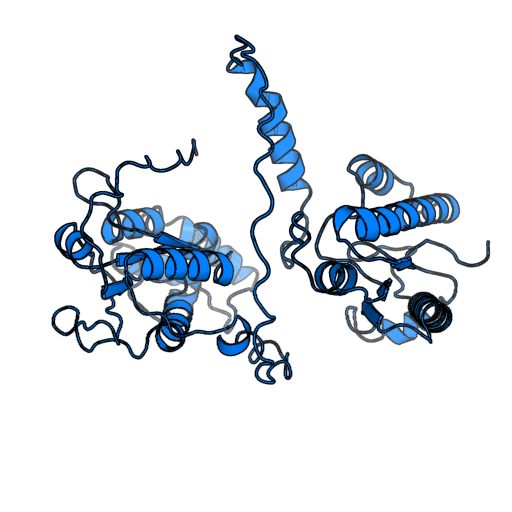 ? 28.364 -19.439 12.621 1.00 39.03 239 GLY A C 1
ATOM 1862 O O . GLY A 1 239 ? 28.267 -19.802 11.449 1.00 39.03 239 GLY A O 1
ATOM 1863 N N . ASP A 1 240 ? 27.314 -19.449 13.450 1.00 40.09 240 ASP A N 1
ATOM 1864 C CA . ASP A 1 240 ? 25.994 -20.012 13.110 1.00 40.09 240 ASP A CA 1
ATOM 1865 C C . ASP A 1 240 ? 25.083 -19.010 12.365 1.00 40.09 240 ASP A C 1
ATOM 1867 O O . ASP A 1 240 ? 24.015 -19.363 11.865 1.00 40.09 240 ASP A O 1
ATOM 1871 N N . MET A 1 241 ? 25.509 -17.745 12.251 1.00 38.12 241 MET A N 1
ATOM 1872 C CA . MET A 1 241 ? 24.746 -16.655 11.620 1.00 38.12 241 MET A CA 1
ATOM 1873 C C . MET A 1 241 ? 24.988 -16.533 10.107 1.00 38.12 241 MET A C 1
ATOM 1875 O O . MET A 1 241 ? 24.183 -15.927 9.394 1.00 38.12 241 MET A O 1
ATOM 1879 N N . ALA A 1 242 ? 26.071 -17.119 9.588 1.00 35.38 242 ALA A N 1
ATOM 1880 C CA . ALA A 1 242 ? 26.406 -17.060 8.165 1.00 35.38 242 ALA A CA 1
ATOM 1881 C C . ALA A 1 242 ? 25.427 -17.853 7.267 1.00 35.38 242 ALA A C 1
ATOM 1883 O O . ALA A 1 242 ? 25.001 -17.304 6.246 1.00 35.38 242 ALA A O 1
ATOM 1884 N N . PRO A 1 243 ? 24.968 -19.072 7.629 1.00 39.31 243 PRO A N 1
ATOM 1885 C CA . PRO A 1 243 ? 23.961 -19.793 6.848 1.00 39.31 243 PRO A CA 1
ATOM 1886 C C . PRO A 1 243 ? 22.598 -19.089 6.856 1.00 39.31 243 PRO A C 1
ATOM 1888 O O . PRO A 1 243 ? 21.899 -19.099 5.847 1.00 39.31 243 PRO A O 1
ATOM 1891 N N . LEU A 1 244 ? 22.242 -18.418 7.960 1.00 34.56 244 LEU A N 1
ATOM 1892 C CA . LEU A 1 244 ? 20.979 -17.688 8.093 1.00 34.56 244 LEU A CA 1
ATOM 1893 C C . LEU A 1 244 ? 20.971 -16.396 7.262 1.00 34.56 244 LEU A C 1
ATOM 1895 O O . LEU A 1 244 ? 19.965 -16.077 6.638 1.00 34.56 244 LEU A O 1
ATOM 1899 N N . ALA A 1 245 ? 22.100 -15.682 7.190 1.00 33.41 245 ALA A N 1
ATOM 1900 C CA . ALA A 1 245 ? 22.262 -14.505 6.335 1.00 33.41 245 ALA A CA 1
ATOM 1901 C C . ALA A 1 245 ? 22.295 -14.864 4.836 1.00 33.41 245 ALA A C 1
ATOM 1903 O O . ALA A 1 245 ? 21.771 -14.115 4.010 1.00 33.41 245 ALA A O 1
ATOM 1904 N N . ILE A 1 246 ? 22.851 -16.029 4.482 1.00 35.19 246 ILE A N 1
ATOM 1905 C CA . ILE A 1 246 ? 22.804 -16.574 3.116 1.00 35.19 246 ILE A CA 1
ATOM 1906 C C . ILE A 1 246 ? 21.379 -17.036 2.767 1.00 35.19 246 ILE A C 1
ATOM 1908 O O . ILE A 1 246 ? 20.910 -16.749 1.667 1.00 35.19 246 ILE A O 1
ATOM 1912 N N . ALA A 1 247 ? 20.652 -17.650 3.707 1.00 32.25 247 ALA A N 1
ATOM 1913 C CA . ALA A 1 247 ? 19.246 -18.019 3.536 1.00 32.25 247 ALA A CA 1
ATOM 1914 C C . ALA A 1 247 ? 18.328 -16.787 3.408 1.00 32.25 247 ALA A C 1
ATOM 1916 O O . ALA A 1 247 ? 17.482 -16.751 2.519 1.00 32.25 247 ALA A O 1
ATOM 1917 N N . LEU A 1 248 ? 18.539 -15.733 4.206 1.00 32.12 248 LEU A N 1
ATOM 1918 C CA . LEU A 1 248 ? 17.794 -14.473 4.089 1.00 32.12 248 LEU A CA 1
ATOM 1919 C C . LEU A 1 248 ? 18.116 -13.740 2.777 1.00 32.12 248 LEU A C 1
ATOM 1921 O O . LEU A 1 248 ? 17.218 -13.209 2.134 1.00 32.12 248 LEU A O 1
ATOM 1925 N N . SER A 1 249 ? 19.380 -13.745 2.343 1.00 31.08 249 SER A N 1
ATOM 1926 C CA . SER A 1 249 ? 19.810 -13.168 1.060 1.00 31.08 249 SER A CA 1
ATOM 1927 C C . SER A 1 249 ? 19.233 -13.927 -0.141 1.00 31.08 249 SER A C 1
ATOM 1929 O O . SER A 1 249 ? 18.867 -13.309 -1.140 1.00 31.08 249 SER A O 1
ATOM 1931 N N . ALA A 1 250 ? 19.077 -15.251 -0.035 1.00 32.62 250 ALA A N 1
ATOM 1932 C CA . ALA A 1 250 ? 18.410 -16.072 -1.043 1.00 32.62 250 ALA A CA 1
ATOM 1933 C C . ALA A 1 250 ? 16.889 -15.830 -1.081 1.00 32.62 250 ALA A C 1
ATOM 1935 O O . ALA A 1 250 ? 16.337 -15.699 -2.169 1.00 32.62 250 ALA A O 1
ATOM 1936 N N . VAL A 1 251 ? 16.230 -15.673 0.075 1.00 34.19 251 VAL A N 1
ATOM 1937 C CA . VAL A 1 251 ? 14.800 -15.307 0.166 1.00 34.19 251 VAL A CA 1
ATOM 1938 C C . VAL A 1 251 ? 14.546 -13.893 -0.376 1.00 34.19 251 VAL A C 1
ATOM 1940 O O . VAL A 1 251 ? 13.575 -13.670 -1.093 1.00 34.19 251 VAL A O 1
ATOM 1943 N N . VAL A 1 252 ? 15.450 -12.944 -0.116 1.00 33.91 252 VAL A N 1
ATOM 1944 C CA . VAL A 1 252 ? 15.371 -11.568 -0.639 1.00 33.91 252 VAL A CA 1
ATOM 1945 C C . VAL A 1 252 ? 15.684 -11.504 -2.142 1.00 33.91 252 VAL A C 1
ATOM 1947 O O . VAL A 1 252 ? 15.062 -10.726 -2.860 1.00 33.91 252 VAL A O 1
ATOM 1950 N N . LYS A 1 253 ? 16.584 -12.350 -2.664 1.00 32.38 253 LYS A N 1
ATOM 1951 C CA . LYS A 1 253 ? 16.848 -12.461 -4.113 1.00 32.38 253 LYS A CA 1
ATOM 1952 C C . LYS A 1 253 ? 15.782 -13.244 -4.886 1.00 32.38 253 LYS A C 1
ATOM 1954 O O . LYS A 1 253 ? 15.732 -13.120 -6.108 1.00 32.38 253 LYS A O 1
ATOM 1959 N N . ALA A 1 254 ? 14.939 -14.020 -4.207 1.00 32.88 254 ALA A N 1
ATOM 1960 C CA . ALA A 1 254 ? 13.877 -14.821 -4.817 1.00 32.88 254 ALA A CA 1
ATOM 1961 C C . ALA A 1 254 ? 12.525 -14.094 -4.935 1.00 32.88 254 ALA A C 1
ATOM 1963 O O . ALA A 1 254 ? 11.556 -14.711 -5.366 1.00 32.88 254 ALA A O 1
ATOM 1964 N N . MET A 1 255 ? 12.442 -12.798 -4.614 1.00 35.19 255 MET A N 1
ATOM 1965 C CA . MET A 1 255 ? 11.246 -11.986 -4.872 1.00 35.19 255 MET A CA 1
ATOM 1966 C C . MET A 1 255 ? 11.431 -11.091 -6.108 1.00 35.19 255 MET A C 1
ATOM 1968 O O . MET A 1 255 ? 11.669 -9.889 -5.967 1.00 35.19 255 MET A O 1
ATOM 1972 N N . PRO A 1 256 ? 11.331 -11.621 -7.343 1.00 35.62 256 PRO A N 1
ATOM 1973 C CA . PRO A 1 256 ? 11.147 -10.763 -8.495 1.00 35.62 256 PRO A CA 1
ATOM 1974 C C . PRO A 1 256 ? 9.738 -10.151 -8.413 1.00 35.62 256 PRO A C 1
ATOM 1976 O O . PRO A 1 256 ? 8.746 -10.872 -8.362 1.00 35.62 256 PRO A O 1
ATOM 1979 N N . ASN A 1 257 ? 9.673 -8.818 -8.455 1.00 32.78 257 ASN A N 1
ATOM 1980 C CA . ASN A 1 257 ? 8.474 -7.978 -8.611 1.00 32.78 257 ASN A CA 1
ATOM 1981 C C . ASN A 1 257 ? 7.620 -7.747 -7.348 1.00 32.78 257 ASN A C 1
ATOM 1983 O O . ASN A 1 257 ? 6.524 -8.286 -7.202 1.00 32.78 257 ASN A O 1
ATOM 1987 N N . GLN A 1 258 ? 8.054 -6.833 -6.476 1.00 43.19 258 GLN A N 1
ATOM 1988 C CA . GLN A 1 258 ? 7.203 -6.277 -5.416 1.00 43.19 258 GLN A CA 1
ATOM 1989 C C . GLN A 1 258 ? 6.213 -5.246 -5.988 1.00 43.19 258 GLN A C 1
ATOM 1991 O O . GLN A 1 258 ? 6.421 -4.042 -5.899 1.00 43.19 258 GLN A O 1
ATOM 1996 N N . PHE A 1 259 ? 5.136 -5.735 -6.604 1.00 47.72 259 PHE A N 1
ATOM 1997 C CA . PHE A 1 259 ? 3.892 -4.968 -6.781 1.00 47.72 259 PHE A CA 1
ATOM 1998 C C . PHE A 1 259 ? 2.782 -5.453 -5.831 1.00 47.72 259 PHE A C 1
ATOM 2000 O O . PHE A 1 259 ? 1.785 -4.757 -5.661 1.00 47.72 259 PHE A O 1
ATOM 2007 N N . ASN A 1 260 ? 2.950 -6.624 -5.198 1.00 57.91 260 ASN A N 1
ATOM 2008 C CA . ASN A 1 260 ? 1.911 -7.283 -4.407 1.00 57.91 260 ASN A CA 1
ATOM 2009 C C . ASN A 1 260 ? 2.363 -7.515 -2.961 1.00 57.91 260 ASN A C 1
ATOM 2011 O O . ASN A 1 260 ? 3.501 -7.916 -2.715 1.00 57.91 260 ASN A O 1
ATOM 2015 N N . VAL A 1 261 ? 1.442 -7.305 -2.021 1.00 63.78 261 VAL A N 1
ATOM 2016 C CA . VAL A 1 261 ? 1.598 -7.676 -0.608 1.00 63.78 261 VAL A CA 1
ATOM 2017 C C . VAL A 1 261 ? 1.234 -9.160 -0.466 1.00 63.78 261 VAL A C 1
ATOM 2019 O O . VAL A 1 261 ? 0.182 -9.559 -0.979 1.00 63.78 261 VAL A O 1
ATOM 2022 N N . PRO A 1 262 ? 2.080 -9.998 0.163 1.00 69.81 262 PRO A N 1
ATOM 2023 C CA . PRO A 1 262 ? 1.741 -11.396 0.378 1.00 69.81 262 PRO A CA 1
ATOM 2024 C C . PRO A 1 262 ? 0.570 -11.534 1.360 1.00 69.81 262 PRO A C 1
ATOM 2026 O O . PRO A 1 262 ? 0.398 -10.707 2.251 1.00 69.81 262 PRO A O 1
ATOM 2029 N N . LEU A 1 263 ? -0.226 -12.593 1.223 1.00 75.81 263 LEU A N 1
ATOM 2030 C CA . LEU A 1 263 ? -1.200 -12.970 2.238 1.00 75.81 263 LEU A CA 1
ATOM 2031 C C . LEU A 1 263 ? -0.467 -13.399 3.506 1.00 75.81 263 LEU A C 1
ATOM 2033 O O . LEU A 1 263 ? 0.415 -14.262 3.466 1.00 75.81 263 LEU A O 1
ATOM 2037 N N . GLU A 1 264 ? -0.884 -12.816 4.623 1.00 73.06 264 GLU A N 1
ATOM 2038 C CA . GLU A 1 264 ? -0.396 -13.161 5.950 1.00 73.06 264 GLU A CA 1
ATOM 2039 C C . GLU A 1 264 ? -0.703 -14.633 6.281 1.00 73.06 264 GLU A C 1
ATOM 2041 O O . GLU A 1 264 ? -1.750 -15.189 5.926 1.00 73.06 264 GLU A O 1
ATOM 2046 N N . HIS A 1 265 ? 0.231 -15.290 6.972 1.00 70.06 265 HIS A N 1
ATOM 2047 C CA . HIS A 1 265 ? 0.108 -16.703 7.357 1.00 70.06 265 HIS A CA 1
ATOM 2048 C C . HIS A 1 265 ? -0.856 -16.937 8.529 1.00 70.06 265 HIS A C 1
ATOM 2050 O O . HIS A 1 265 ? -1.163 -18.081 8.854 1.00 70.06 265 HIS A O 1
ATOM 2056 N N . ASP A 1 266 ? -1.347 -15.870 9.155 1.00 75.19 266 ASP A N 1
ATOM 2057 C CA . ASP A 1 266 ? -2.324 -15.909 10.245 1.00 75.19 266 ASP A CA 1
ATOM 2058 C C . ASP A 1 266 ? -3.764 -16.165 9.759 1.00 75.19 266 ASP A C 1
ATOM 2060 O O . ASP A 1 266 ? -4.697 -16.132 10.558 1.00 75.19 266 ASP A O 1
ATOM 2064 N N . ARG A 1 267 ? -3.943 -16.436 8.455 1.00 80.44 267 ARG A N 1
ATOM 2065 C CA . ARG A 1 267 ? -5.238 -16.648 7.796 1.00 80.44 267 ARG A CA 1
ATOM 2066 C C . ARG A 1 267 ? -6.164 -15.424 7.864 1.00 80.44 267 ARG A C 1
ATOM 2068 O O . ARG A 1 267 ? -7.371 -15.572 7.693 1.00 80.44 267 ARG A O 1
ATOM 2075 N N . SER A 1 268 ? -5.627 -14.210 8.004 1.00 84.25 268 SER A N 1
ATOM 2076 C CA . SER A 1 268 ? -6.399 -12.958 7.940 1.00 84.25 268 SER A CA 1
ATOM 2077 C C . SER A 1 268 ? -6.832 -12.603 6.505 1.00 84.25 268 SER A C 1
ATOM 2079 O O . SER A 1 268 ? -6.458 -11.571 5.952 1.00 84.25 268 SER A O 1
ATOM 2081 N N . ASN A 1 269 ? -7.630 -13.466 5.868 1.00 89.44 269 ASN A N 1
ATOM 2082 C CA . ASN A 1 269 ? -8.200 -13.240 4.539 1.00 89.44 269 ASN A CA 1
ATOM 2083 C C . ASN A 1 269 ? -9.684 -13.642 4.472 1.00 89.44 269 ASN A C 1
ATOM 2085 O O . ASN A 1 269 ? -10.169 -14.438 5.274 1.00 89.44 269 ASN A O 1
ATOM 2089 N N . THR A 1 270 ? -10.410 -13.100 3.488 1.00 92.94 270 THR A N 1
ATOM 2090 C CA . THR A 1 270 ? -11.859 -13.320 3.323 1.00 92.94 270 THR A CA 1
ATOM 2091 C C . THR A 1 270 ? -12.229 -14.796 3.166 1.00 92.94 270 THR A C 1
ATOM 2093 O O . THR A 1 270 ? -13.252 -15.221 3.696 1.00 92.94 270 THR A O 1
ATOM 2096 N N . GLY A 1 271 ? -11.402 -15.584 2.469 1.00 93.81 271 GLY A N 1
ATOM 2097 C CA . GLY A 1 271 ? -11.649 -17.011 2.257 1.00 93.81 271 GLY A CA 1
ATOM 2098 C C . GLY A 1 271 ? -11.597 -17.808 3.559 1.00 93.81 271 GLY A C 1
ATOM 2099 O O . GLY A 1 271 ? -12.493 -18.606 3.821 1.00 93.81 271 GLY A O 1
ATOM 2100 N N . ALA A 1 272 ? -10.601 -17.548 4.403 1.00 94.56 272 ALA A N 1
ATOM 2101 C CA . ALA A 1 272 ? -10.498 -18.169 5.718 1.00 94.56 272 ALA A CA 1
ATOM 2102 C C . ALA A 1 272 ? -11.598 -17.700 6.679 1.00 94.56 272 ALA A C 1
ATOM 2104 O O . ALA A 1 272 ? -12.235 -18.532 7.315 1.00 94.56 272 ALA A O 1
ATOM 2105 N N . LEU A 1 273 ? -11.864 -16.391 6.739 1.00 95.19 273 LEU A N 1
ATOM 2106 C CA . LEU A 1 273 ? -12.885 -15.828 7.626 1.00 95.19 273 LEU A CA 1
ATOM 2107 C C . LEU A 1 273 ? -14.276 -16.417 7.347 1.00 95.19 273 LEU A C 1
ATOM 2109 O O . LEU A 1 273 ? -15.006 -16.769 8.271 1.00 95.19 273 LEU A O 1
ATOM 2113 N N . LEU A 1 274 ? -14.651 -16.525 6.069 1.00 97.06 274 LEU A N 1
ATOM 2114 C CA . LEU A 1 274 ? -15.944 -17.084 5.676 1.00 97.06 274 LEU A CA 1
ATOM 2115 C C . LEU A 1 274 ? -15.988 -18.606 5.860 1.00 97.06 274 LEU A C 1
ATOM 2117 O O . LEU A 1 274 ? -17.032 -19.127 6.254 1.00 97.06 274 LEU A O 1
ATOM 2121 N N . ALA A 1 275 ? -14.870 -19.309 5.648 1.00 96.62 275 ALA A N 1
ATOM 2122 C CA . ALA A 1 275 ? -14.772 -20.736 5.951 1.00 96.62 275 ALA A CA 1
ATOM 2123 C C . ALA A 1 275 ? -15.028 -21.012 7.438 1.00 96.62 275 ALA A C 1
ATOM 2125 O O . ALA A 1 275 ? -15.833 -21.879 7.774 1.00 96.62 275 ALA A O 1
ATOM 2126 N N . ASP A 1 276 ? -14.415 -20.226 8.326 1.00 95.44 276 ASP A N 1
ATOM 2127 C CA . ASP A 1 276 ? -14.599 -20.354 9.775 1.00 95.44 276 ASP A CA 1
ATOM 2128 C C . ASP A 1 276 ? -16.050 -20.028 10.202 1.00 95.44 276 ASP A C 1
ATOM 2130 O O . ASP A 1 276 ? -16.539 -20.546 11.205 1.00 95.44 276 ASP A O 1
ATOM 2134 N N . ALA A 1 277 ? -16.775 -19.231 9.407 1.00 96.69 277 ALA A N 1
ATOM 2135 C CA . ALA A 1 277 ? -18.206 -18.957 9.572 1.00 96.69 277 ALA A CA 1
ATOM 2136 C C . ALA A 1 277 ? -19.134 -20.015 8.928 1.00 96.69 277 ALA A C 1
ATOM 2138 O O . ALA A 1 277 ? -20.354 -19.845 8.937 1.00 96.69 277 ALA A O 1
ATOM 2139 N N . GLY A 1 278 ? -18.585 -21.096 8.364 1.00 96.75 278 GLY A N 1
ATOM 2140 C CA . GLY A 1 278 ? -19.343 -22.211 7.785 1.00 96.75 278 GLY A CA 1
ATOM 2141 C C . GLY A 1 278 ? -19.706 -22.065 6.301 1.00 96.75 278 GLY A C 1
ATOM 2142 O O . GLY A 1 278 ? -20.479 -22.877 5.784 1.00 96.75 278 GLY A O 1
ATOM 2143 N N . TYR A 1 279 ? -19.166 -21.067 5.596 1.00 98.19 279 TYR A N 1
ATOM 2144 C CA . TYR A 1 279 ? -19.335 -20.954 4.145 1.00 98.19 279 TYR A CA 1
ATOM 2145 C C . TYR A 1 279 ? -18.440 -21.963 3.424 1.00 98.19 279 TYR A C 1
ATOM 2147 O O . TYR A 1 279 ? -17.315 -22.232 3.846 1.00 98.19 279 TYR A O 1
ATOM 2155 N N . ALA A 1 280 ? -18.897 -22.451 2.274 1.00 98.25 280 ALA A N 1
ATOM 2156 C CA . ALA A 1 280 ? -17.995 -23.065 1.311 1.00 98.25 280 ALA A CA 1
ATOM 2157 C C . ALA A 1 280 ? -17.132 -21.966 0.686 1.00 98.25 280 ALA A C 1
ATOM 2159 O O . ALA A 1 280 ? -17.659 -21.007 0.125 1.00 98.25 280 ALA A O 1
ATOM 2160 N N . THR A 1 281 ? -15.811 -22.079 0.762 1.00 98.38 281 THR A N 1
ATOM 2161 C CA . THR A 1 281 ? -14.892 -21.098 0.173 1.00 98.38 281 THR A CA 1
ATOM 2162 C C . THR A 1 281 ? -13.984 -21.727 -0.872 1.00 98.38 281 THR A C 1
ATOM 2164 O O . THR A 1 281 ? -13.326 -22.736 -0.611 1.00 98.38 281 THR A O 1
ATOM 2167 N N . GLY A 1 282 ? -13.966 -21.137 -2.067 1.00 98.06 282 GLY A N 1
ATOM 2168 C CA . GLY A 1 282 ? -13.257 -21.642 -3.239 1.00 98.06 282 GLY A CA 1
ATOM 2169 C C . GLY A 1 282 ? -12.291 -20.623 -3.841 1.00 98.06 282 GLY A C 1
ATOM 2170 O O . GLY A 1 282 ? -12.561 -19.420 -3.822 1.00 98.06 282 GLY A O 1
ATOM 2171 N N . PHE A 1 283 ? -11.192 -21.107 -4.421 1.00 97.44 283 PHE A N 1
ATOM 2172 C CA . PHE A 1 283 ? -10.257 -20.304 -5.215 1.00 97.44 283 PHE A CA 1
ATOM 2173 C C . PHE A 1 283 ? -9.961 -20.971 -6.565 1.00 97.44 283 PHE A C 1
ATOM 2175 O O . PHE A 1 283 ? -9.691 -22.174 -6.618 1.00 97.44 283 PHE A O 1
ATOM 2182 N N . THR A 1 284 ? -9.958 -20.186 -7.643 1.00 97.06 284 THR A N 1
ATOM 2183 C CA . THR A 1 284 ? -9.517 -20.631 -8.973 1.00 97.06 284 THR A CA 1
ATOM 2184 C C . THR A 1 284 ? -8.833 -19.506 -9.754 1.00 97.06 284 THR A C 1
ATOM 2186 O O . THR A 1 284 ? -9.171 -18.332 -9.590 1.00 97.06 284 THR A O 1
ATOM 2189 N N . GLY A 1 285 ? -7.868 -19.850 -10.609 1.00 94.31 285 GLY A N 1
ATOM 2190 C CA . GLY A 1 285 ? -7.126 -18.918 -11.457 1.00 94.31 285 GLY A CA 1
ATOM 2191 C C . GLY A 1 285 ? -5.786 -18.461 -10.872 1.00 94.31 285 GLY A C 1
ATOM 2192 O O . GLY A 1 285 ? -5.117 -19.193 -10.138 1.00 94.31 285 GLY A O 1
ATOM 2193 N N . LYS A 1 286 ? -5.364 -17.244 -11.235 1.00 91.81 286 LYS A N 1
ATOM 2194 C CA . LYS A 1 286 ? -4.052 -16.702 -10.856 1.00 91.81 286 LYS A CA 1
ATOM 2195 C C . LYS A 1 286 ? -3.990 -16.371 -9.373 1.00 91.81 286 LYS A C 1
ATOM 2197 O O . LYS A 1 286 ? -4.737 -15.526 -8.888 1.00 91.81 286 LYS A O 1
ATOM 2202 N N . PHE A 1 287 ? -3.002 -16.921 -8.691 1.00 89.69 287 PHE A N 1
ATOM 2203 C CA . PHE A 1 287 ? -2.635 -16.525 -7.343 1.00 89.69 287 PHE A CA 1
ATOM 2204 C C . PHE A 1 287 ? -1.331 -15.725 -7.404 1.00 89.69 287 PHE A C 1
ATOM 2206 O O . PHE A 1 287 ? -0.327 -16.196 -7.927 1.00 89.69 287 PHE A O 1
ATOM 2213 N N . HIS A 1 288 ? -1.355 -14.475 -6.937 1.00 86.94 288 HIS A N 1
ATOM 2214 C CA . HIS A 1 288 ? -0.234 -13.536 -7.107 1.00 86.94 288 HIS A CA 1
ATOM 2215 C C . HIS A 1 288 ? 0.083 -12.766 -5.820 1.00 86.94 288 HIS A C 1
ATOM 2217 O O . HIS A 1 288 ? 0.490 -11.608 -5.858 1.00 86.94 288 HIS A O 1
ATOM 2223 N N . VAL A 1 289 ? -0.157 -13.405 -4.676 1.00 81.00 289 VAL A N 1
ATOM 2224 C CA . VAL A 1 289 ? -0.095 -12.804 -3.334 1.00 81.00 289 VAL A CA 1
ATOM 2225 C C . VAL A 1 289 ? 0.677 -13.703 -2.361 1.00 81.00 289 VAL A C 1
ATOM 2227 O O . VAL A 1 289 ? 0.365 -13.779 -1.183 1.00 81.00 289 VAL A O 1
ATOM 2230 N N . GLY A 1 290 ? 1.680 -14.435 -2.840 1.00 73.12 290 GLY A N 1
ATOM 2231 C CA . GLY A 1 290 ? 2.518 -15.299 -2.006 1.00 73.12 290 GLY A CA 1
ATOM 2232 C C . GLY A 1 290 ? 3.088 -16.472 -2.799 1.00 73.12 290 GLY A C 1
ATOM 2233 O O . GLY A 1 290 ? 2.597 -16.744 -3.894 1.00 73.12 290 GLY A O 1
ATOM 2234 N N . PRO A 1 291 ? 4.124 -17.150 -2.282 1.00 72.81 291 PRO A N 1
ATOM 2235 C CA . PRO A 1 291 ? 4.716 -18.283 -2.976 1.00 72.81 291 PRO A CA 1
ATOM 2236 C C . PRO A 1 291 ? 3.763 -19.484 -2.948 1.00 72.81 291 PRO A C 1
ATOM 2238 O O . PRO A 1 291 ? 3.356 -19.931 -1.875 1.00 72.81 291 PRO A O 1
ATOM 2241 N N . LEU A 1 292 ? 3.442 -20.037 -4.120 1.00 78.31 292 LEU A N 1
ATOM 2242 C CA . LEU A 1 292 ? 2.770 -21.341 -4.221 1.00 78.31 292 LEU A CA 1
ATOM 2243 C C . LEU A 1 292 ? 3.726 -22.479 -4.566 1.00 78.31 292 LEU A C 1
ATOM 2245 O O . LEU A 1 292 ? 3.337 -23.644 -4.519 1.00 78.31 292 LEU A O 1
ATOM 2249 N N . TRP A 1 293 ? 4.956 -22.155 -4.950 1.00 76.94 293 TRP A N 1
ATOM 2250 C CA . TRP A 1 293 ? 5.977 -23.136 -5.287 1.00 76.94 293 TRP A CA 1
ATOM 2251 C C . TRP A 1 293 ? 7.021 -23.204 -4.178 1.00 76.94 293 TRP A C 1
ATOM 2253 O O . TRP A 1 293 ? 7.445 -22.184 -3.631 1.00 76.94 293 TRP A O 1
ATOM 2263 N N . THR A 1 294 ? 7.457 -24.417 -3.851 1.00 75.44 294 THR A N 1
ATOM 2264 C CA . THR A 1 294 ? 8.602 -24.624 -2.967 1.00 75.44 294 THR A CA 1
ATOM 2265 C C . THR A 1 294 ? 9.887 -24.139 -3.639 1.00 75.44 294 THR A C 1
ATOM 2267 O O . THR A 1 294 ? 9.972 -24.005 -4.863 1.00 75.44 294 THR A O 1
ATOM 2270 N N . GLN A 1 295 ? 10.937 -23.922 -2.843 1.00 73.19 295 GLN A N 1
ATOM 2271 C CA . GLN A 1 295 ? 12.255 -23.583 -3.383 1.00 73.19 295 GLN A CA 1
ATOM 2272 C C . GLN A 1 295 ? 12.759 -24.643 -4.377 1.00 73.19 295 GLN A C 1
ATOM 2274 O O . GLN A 1 295 ? 13.385 -24.305 -5.376 1.00 73.19 295 GLN A O 1
ATOM 2279 N N . GLU A 1 296 ? 12.460 -25.917 -4.122 1.00 76.75 296 GLU A N 1
ATOM 2280 C CA . GLU A 1 296 ? 12.792 -27.026 -5.017 1.00 76.75 296 GLU A CA 1
ATOM 2281 C C . GLU A 1 296 ? 12.039 -26.925 -6.347 1.00 76.75 296 GLU A C 1
ATOM 2283 O O . GLU A 1 296 ? 12.665 -27.003 -7.398 1.00 76.75 296 GLU A O 1
ATOM 2288 N N . GLN A 1 297 ? 10.733 -26.643 -6.319 1.00 77.56 297 GLN A N 1
ATOM 2289 C CA . GLN A 1 297 ? 9.924 -26.459 -7.530 1.00 77.56 297 GLN A CA 1
ATOM 2290 C C . GLN A 1 297 ? 10.382 -25.251 -8.356 1.00 77.56 297 GLN A C 1
ATOM 2292 O O . GLN A 1 297 ? 10.397 -25.305 -9.586 1.00 77.56 297 GLN A O 1
ATOM 2297 N N . LEU A 1 298 ? 10.800 -24.166 -7.696 1.00 77.38 298 LEU A N 1
ATOM 2298 C CA . LEU A 1 298 ? 11.382 -22.998 -8.361 1.00 77.38 298 LEU A CA 1
ATOM 2299 C C . LEU A 1 298 ? 12.719 -23.334 -9.030 1.00 77.38 298 LEU A C 1
ATOM 2301 O O . LEU A 1 298 ? 12.961 -22.915 -10.164 1.00 77.38 298 LEU A O 1
ATOM 2305 N N . LEU A 1 299 ? 13.580 -24.099 -8.354 1.00 78.06 299 LEU A N 1
ATOM 2306 C CA . LEU A 1 299 ? 14.847 -24.568 -8.914 1.00 78.06 299 LEU A CA 1
ATOM 2307 C C . LEU A 1 299 ? 14.620 -25.523 -10.092 1.00 78.06 299 LEU A C 1
ATOM 2309 O O . LEU A 1 299 ? 15.238 -25.339 -11.144 1.00 78.06 299 LEU A O 1
ATOM 2313 N N . GLU A 1 300 ? 13.700 -26.479 -9.956 1.00 82.81 300 GLU A N 1
ATOM 2314 C CA . GLU A 1 300 ? 13.311 -27.418 -11.013 1.00 82.81 300 GLU A CA 1
ATOM 2315 C C . GLU A 1 300 ? 12.783 -26.661 -12.235 1.00 82.81 300 GLU A C 1
ATOM 2317 O O . GLU A 1 300 ? 13.291 -26.843 -13.336 1.00 82.81 300 GLU A O 1
ATOM 2322 N N . TYR A 1 301 ? 11.862 -25.713 -12.043 1.00 81.38 301 TYR A N 1
ATOM 2323 C CA . TYR A 1 301 ? 11.368 -24.867 -13.128 1.00 81.38 301 TYR A CA 1
ATOM 2324 C C . TYR A 1 301 ? 12.477 -24.039 -13.783 1.00 81.38 301 TYR A C 1
ATOM 2326 O O . TYR A 1 301 ? 12.559 -23.979 -15.008 1.00 81.38 301 TYR A O 1
ATOM 2334 N N . SER A 1 302 ? 13.361 -23.420 -12.994 1.00 81.31 302 SER A N 1
ATOM 2335 C CA . SER A 1 302 ? 14.441 -22.587 -13.538 1.00 81.31 302 SER A CA 1
ATOM 2336 C C . SER A 1 302 ? 15.464 -23.375 -14.362 1.00 81.31 302 SER A C 1
ATOM 2338 O O . SER A 1 302 ? 16.068 -22.819 -15.279 1.00 81.31 302 SER A O 1
ATOM 2340 N N . SER A 1 303 ? 15.646 -24.659 -14.045 1.00 82.25 303 SER A N 1
ATOM 2341 C CA . SER A 1 303 ? 16.601 -25.560 -14.698 1.00 82.25 303 SER A CA 1
ATOM 2342 C C . SER A 1 303 ? 15.970 -26.444 -15.779 1.00 82.25 303 SER A C 1
ATOM 2344 O O . SER A 1 303 ? 16.695 -27.099 -16.530 1.00 82.25 303 SER A O 1
ATOM 2346 N N . ALA A 1 304 ? 14.640 -26.444 -15.900 1.00 82.75 304 ALA A N 1
ATOM 2347 C CA . ALA A 1 304 ? 13.918 -27.266 -16.856 1.00 82.75 304 ALA A CA 1
ATOM 2348 C C . ALA A 1 304 ? 14.206 -26.869 -18.311 1.00 82.75 304 ALA A C 1
ATOM 2350 O O . ALA A 1 304 ? 14.321 -25.692 -18.675 1.00 82.75 304 ALA A O 1
ATOM 2351 N N . ASN A 1 305 ? 14.252 -27.872 -19.189 1.00 84.31 305 ASN A N 1
ATOM 2352 C CA . ASN A 1 305 ? 14.298 -27.640 -20.623 1.00 84.31 305 ASN A CA 1
ATOM 2353 C C . ASN A 1 305 ? 12.916 -27.188 -21.121 1.00 84.31 305 ASN A C 1
ATOM 2355 O O . ASN A 1 305 ? 12.041 -28.007 -21.380 1.00 84.31 305 ASN A O 1
ATOM 2359 N N . HIS A 1 306 ? 12.739 -25.885 -21.331 1.00 80.69 306 HIS A N 1
ATOM 2360 C CA . HIS A 1 306 ? 11.456 -25.303 -21.741 1.00 80.69 306 HIS A CA 1
ATOM 2361 C C . HIS A 1 306 ? 11.008 -25.716 -23.159 1.00 80.69 306 HIS A C 1
ATOM 2363 O O . HIS A 1 306 ? 9.867 -25.458 -23.542 1.00 80.69 306 HIS A O 1
ATOM 2369 N N . SER A 1 307 ? 11.886 -26.359 -23.943 1.00 83.56 307 SER A N 1
ATOM 2370 C CA . SER A 1 307 ? 11.519 -26.965 -25.230 1.00 83.56 307 SER A CA 1
ATOM 2371 C C . SER A 1 307 ? 10.855 -28.342 -25.085 1.00 83.56 307 SER A C 1
ATOM 2373 O O . SER A 1 307 ? 10.124 -28.758 -25.984 1.00 83.56 307 SER A O 1
ATOM 2375 N N . ASP A 1 308 ? 11.044 -29.026 -23.951 1.00 86.62 308 ASP A N 1
ATOM 2376 C CA . ASP A 1 308 ? 10.356 -30.275 -23.626 1.00 86.62 308 ASP A CA 1
ATOM 2377 C C . ASP A 1 308 ? 8.946 -29.977 -23.104 1.00 86.62 308 ASP A C 1
ATOM 2379 O O . ASP A 1 308 ? 8.702 -29.821 -21.907 1.00 86.62 308 ASP A O 1
ATOM 2383 N N . ARG A 1 309 ? 7.989 -29.879 -24.028 1.00 83.25 309 ARG A N 1
ATOM 2384 C CA . ARG A 1 309 ? 6.600 -29.545 -23.689 1.00 83.25 309 ARG A CA 1
ATOM 2385 C C . ARG A 1 309 ? 5.951 -30.559 -22.748 1.00 83.25 309 ARG A C 1
ATOM 2387 O O . ARG A 1 309 ? 5.136 -30.152 -21.924 1.00 83.25 309 ARG A O 1
ATOM 2394 N N . LEU A 1 310 ? 6.283 -31.847 -22.867 1.00 85.19 310 LEU A N 1
ATOM 2395 C CA . LEU A 1 310 ? 5.681 -32.894 -22.041 1.00 85.19 310 LEU A CA 1
ATOM 2396 C C . LEU A 1 310 ? 6.270 -32.875 -20.628 1.00 85.19 310 LEU A C 1
ATOM 2398 O O . LEU A 1 310 ? 5.518 -32.883 -19.655 1.00 85.19 310 LEU A O 1
ATOM 2402 N N . GLY A 1 311 ? 7.597 -32.769 -20.510 1.00 85.44 311 GLY A N 1
ATOM 2403 C CA . GLY A 1 311 ? 8.266 -32.586 -19.221 1.00 85.44 311 GLY A CA 1
ATOM 2404 C C . GLY A 1 311 ? 7.767 -31.340 -18.490 1.00 85.44 311 GLY A C 1
ATOM 2405 O O . GLY A 1 311 ? 7.425 -31.405 -17.308 1.00 85.44 311 GLY A O 1
ATOM 2406 N N . MET A 1 312 ? 7.612 -30.227 -19.213 1.00 86.19 312 MET A N 1
ATOM 2407 C CA . MET A 1 312 ? 7.043 -28.997 -18.663 1.00 86.19 312 MET A CA 1
ATOM 2408 C C . MET A 1 312 ? 5.575 -29.163 -18.254 1.00 86.19 312 MET A C 1
ATOM 2410 O O . MET A 1 312 ? 5.192 -28.699 -17.186 1.00 86.19 312 MET A O 1
ATOM 2414 N N . SER A 1 313 ? 4.757 -29.867 -19.040 1.00 88.50 313 SER A N 1
ATOM 2415 C CA . SER A 1 313 ? 3.368 -30.157 -18.664 1.00 88.50 313 SER A CA 1
ATOM 2416 C C . SER A 1 313 ? 3.286 -30.944 -17.351 1.00 88.50 313 SER A C 1
ATOM 2418 O O . SER A 1 313 ? 2.538 -30.578 -16.450 1.00 88.50 313 SER A O 1
ATOM 2420 N N . ASN A 1 314 ? 4.113 -31.982 -17.193 1.00 86.69 314 ASN A N 1
ATOM 2421 C CA . ASN A 1 314 ? 4.157 -32.785 -15.968 1.00 86.69 314 ASN A CA 1
ATOM 2422 C C . ASN A 1 314 ? 4.616 -31.971 -14.749 1.00 86.69 314 ASN A C 1
ATOM 2424 O O . ASN A 1 314 ? 4.129 -32.176 -13.635 1.00 86.69 314 ASN A O 1
ATOM 2428 N N . LEU A 1 315 ? 5.557 -31.043 -14.939 1.00 85.38 315 LEU A N 1
ATOM 2429 C CA . LEU A 1 315 ? 5.986 -30.121 -13.890 1.00 85.38 315 LEU A CA 1
ATOM 2430 C C . LEU A 1 315 ? 4.838 -29.206 -13.444 1.00 85.38 315 LEU A C 1
ATOM 2432 O O . LEU A 1 315 ? 4.574 -29.101 -12.248 1.00 85.38 315 LEU A O 1
ATOM 2436 N N . PHE A 1 316 ? 4.136 -28.584 -14.391 1.00 87.44 316 PHE A N 1
ATOM 2437 C CA . PHE A 1 316 ? 3.043 -27.658 -14.094 1.00 87.44 316 PHE A CA 1
ATOM 2438 C C . PHE A 1 316 ? 1.866 -28.367 -13.424 1.00 87.44 316 PHE A C 1
ATOM 2440 O O . PHE A 1 316 ? 1.340 -27.853 -12.441 1.00 87.44 316 PHE A O 1
ATOM 2447 N N . CYS A 1 317 ? 1.531 -29.582 -13.860 1.00 88.25 317 CYS A N 1
ATOM 2448 C CA . CYS A 1 317 ? 0.498 -30.400 -13.232 1.00 88.25 317 CYS A CA 1
ATOM 2449 C C . CYS A 1 317 ? 0.822 -30.688 -11.755 1.00 88.25 317 CYS A C 1
ATOM 2451 O O . CYS A 1 317 ? -0.012 -30.474 -10.875 1.00 88.25 317 CYS A O 1
ATOM 2453 N N . ARG A 1 318 ? 2.062 -31.097 -11.448 1.00 88.38 318 ARG A N 1
ATOM 2454 C CA . ARG A 1 318 ? 2.494 -31.325 -10.056 1.00 88.38 318 ARG A CA 1
ATOM 2455 C C . ARG A 1 318 ? 2.467 -30.042 -9.224 1.00 88.38 318 ARG A C 1
ATOM 2457 O O . ARG A 1 318 ? 1.983 -30.064 -8.094 1.00 88.38 318 ARG A O 1
ATOM 2464 N N . ASN A 1 319 ? 2.965 -28.936 -9.776 1.00 86.62 319 ASN A N 1
ATOM 2465 C CA . ASN A 1 319 ? 2.998 -27.648 -9.083 1.00 86.62 319 ASN A CA 1
ATOM 2466 C C . ASN A 1 319 ? 1.592 -27.124 -8.786 1.00 86.62 319 ASN A C 1
ATOM 2468 O O . ASN A 1 319 ? 1.351 -26.563 -7.718 1.00 86.62 319 ASN A O 1
ATOM 2472 N N . GLU A 1 320 ? 0.654 -27.342 -9.701 1.00 91.75 320 GLU A N 1
ATOM 2473 C CA . GLU A 1 320 ? -0.731 -26.945 -9.519 1.00 91.75 320 GLU A CA 1
ATOM 2474 C C . GLU A 1 320 ? -1.402 -27.727 -8.376 1.00 91.75 320 GLU A C 1
ATOM 2476 O O . GLU A 1 320 ? -2.044 -27.125 -7.511 1.00 91.75 320 GLU A O 1
ATOM 2481 N N . LEU A 1 321 ? -1.150 -29.037 -8.263 1.00 90.19 321 LEU A N 1
ATOM 2482 C CA . LEU A 1 321 ? -1.624 -29.838 -7.128 1.00 90.19 321 LEU A CA 1
ATOM 2483 C C . LEU A 1 321 ? -1.063 -29.334 -5.788 1.00 90.19 321 LEU A C 1
ATOM 2485 O O . LEU A 1 321 ? -1.797 -29.254 -4.798 1.00 90.19 321 LEU A O 1
ATOM 2489 N N . THR A 1 322 ? 0.220 -28.956 -5.750 1.00 89.31 322 THR A N 1
ATOM 2490 C CA . THR A 1 322 ? 0.834 -28.330 -4.567 1.00 89.31 322 THR A CA 1
ATOM 2491 C C . THR A 1 322 ? 0.169 -26.996 -4.232 1.00 89.31 322 THR A C 1
ATOM 2493 O O . THR A 1 322 ? -0.176 -26.759 -3.072 1.00 89.31 322 THR A O 1
ATOM 2496 N N . ALA A 1 323 ? -0.084 -26.154 -5.235 1.00 91.00 323 ALA A N 1
ATOM 2497 C CA . ALA A 1 323 ? -0.743 -24.866 -5.061 1.00 91.00 323 ALA A CA 1
ATOM 2498 C C . ALA A 1 323 ? -2.139 -25.003 -4.437 1.00 91.00 323 ALA A C 1
ATOM 2500 O O . ALA A 1 323 ? -2.465 -24.280 -3.491 1.00 91.00 323 ALA A O 1
ATOM 2501 N N . ARG A 1 324 ? -2.946 -25.970 -4.904 1.00 94.12 324 ARG A N 1
ATOM 2502 C CA . ARG A 1 324 ? -4.260 -26.273 -4.308 1.00 94.12 324 ARG A CA 1
ATOM 2503 C C . ARG A 1 324 ? -4.140 -26.581 -2.819 1.00 94.12 324 ARG A C 1
ATOM 2505 O O . ARG A 1 324 ? -4.964 -26.132 -2.025 1.00 94.12 324 ARG A O 1
ATOM 2512 N N . GLU A 1 325 ? -3.142 -27.374 -2.434 1.00 92.38 325 GLU A N 1
ATOM 2513 C CA . GLU A 1 325 ? -2.940 -27.756 -1.036 1.00 92.38 325 GLU A CA 1
ATOM 2514 C C . GLU A 1 325 ? -2.501 -26.576 -0.171 1.00 92.38 325 GLU A C 1
ATOM 2516 O O . GLU A 1 325 ? -3.017 -26.416 0.932 1.00 92.38 325 GLU A O 1
ATOM 2521 N N . ILE A 1 326 ? -1.608 -25.721 -0.672 1.00 90.75 326 ILE A N 1
ATOM 2522 C CA . ILE A 1 326 ? -1.171 -24.515 0.044 1.00 90.75 326 ILE A CA 1
ATOM 2523 C C . ILE A 1 326 ? -2.353 -23.571 0.272 1.00 90.75 326 ILE A C 1
ATOM 2525 O O . ILE A 1 326 ? -2.563 -23.102 1.390 1.00 90.75 326 ILE A O 1
ATOM 2529 N N . ILE A 1 327 ? -3.174 -23.333 -0.752 1.00 92.81 327 ILE A N 1
ATOM 2530 C CA . ILE A 1 327 ? -4.362 -22.480 -0.625 1.00 92.81 327 ILE A CA 1
ATOM 2531 C C . ILE A 1 327 ? -5.337 -23.014 0.425 1.00 92.81 327 ILE A C 1
ATOM 2533 O O . ILE A 1 327 ? -5.875 -22.237 1.218 1.00 92.81 327 ILE A O 1
ATOM 2537 N N . ARG A 1 328 ? -5.511 -24.335 0.493 1.00 94.19 328 ARG A N 1
ATOM 2538 C CA . ARG A 1 328 ? -6.391 -24.949 1.487 1.00 94.19 328 ARG A CA 1
ATOM 2539 C C . ARG A 1 328 ? -5.794 -24.951 2.893 1.00 94.19 328 ARG A C 1
ATOM 2541 O O . ARG A 1 328 ? -6.425 -24.468 3.829 1.00 94.19 328 ARG A O 1
ATOM 2548 N N . ARG A 1 329 ? -4.574 -25.469 3.064 1.00 90.12 329 ARG A N 1
ATOM 2549 C CA . ARG A 1 329 ? -3.962 -25.663 4.393 1.00 90.12 329 ARG A CA 1
ATOM 2550 C C . ARG A 1 329 ? -3.422 -24.385 5.003 1.00 90.12 329 ARG A C 1
ATOM 2552 O O . ARG A 1 329 ? -3.553 -24.198 6.207 1.00 90.12 329 ARG A O 1
ATOM 2559 N N . THR A 1 330 ? -2.799 -23.539 4.193 1.00 88.44 330 THR A N 1
ATOM 2560 C CA . THR A 1 330 ? -2.113 -22.338 4.676 1.00 88.44 330 THR A CA 1
ATOM 2561 C C . THR A 1 330 ? -3.038 -21.135 4.637 1.00 88.44 330 THR A C 1
ATOM 2563 O O . THR A 1 330 ? -3.130 -20.408 5.619 1.00 88.44 330 THR A O 1
ATOM 2566 N N . TYR A 1 331 ? -3.751 -20.933 3.526 1.00 90.56 331 TYR A N 1
ATOM 2567 C CA . TYR A 1 331 ? -4.588 -19.743 3.344 1.00 90.56 331 TYR A CA 1
ATOM 2568 C C . TYR A 1 331 ? -6.050 -19.941 3.764 1.00 90.56 331 TYR A C 1
ATOM 2570 O O . TYR A 1 331 ? -6.794 -18.966 3.819 1.00 90.56 331 TYR A O 1
ATOM 2578 N N . GLY A 1 332 ? -6.455 -21.157 4.143 1.00 93.06 332 GLY A N 1
ATOM 2579 C CA . GLY A 1 332 ? -7.726 -21.416 4.823 1.00 93.06 332 GLY A CA 1
ATOM 2580 C C . GLY A 1 332 ? -8.959 -21.474 3.925 1.00 93.06 332 GLY A C 1
ATOM 2581 O O . GLY A 1 332 ? -10.072 -21.412 4.439 1.00 93.06 332 GLY A O 1
ATOM 2582 N N . PHE A 1 333 ? -8.788 -21.595 2.609 1.00 95.81 333 PHE A N 1
ATOM 2583 C CA . PHE A 1 333 ? -9.910 -21.900 1.722 1.00 95.81 333 PHE A CA 1
ATOM 2584 C C . PHE A 1 333 ? -10.341 -23.360 1.895 1.00 95.81 333 PHE A C 1
ATOM 2586 O O . PHE A 1 333 ? -9.510 -24.248 2.073 1.00 95.81 333 PHE A O 1
ATOM 2593 N N . THR A 1 334 ? -11.634 -23.647 1.785 1.00 96.75 334 THR A N 1
ATOM 2594 C CA . THR A 1 334 ? -12.119 -25.039 1.860 1.00 96.75 334 THR A CA 1
ATOM 2595 C C . THR A 1 334 ? -11.890 -25.817 0.562 1.00 96.75 334 THR A C 1
ATOM 2597 O O . THR A 1 334 ? -11.813 -27.044 0.570 1.00 96.75 334 THR A O 1
ATOM 2600 N N . TRP A 1 335 ? -11.735 -25.107 -0.557 1.00 98.31 335 TRP A N 1
ATOM 2601 C CA . TRP A 1 335 ? -11.616 -25.676 -1.891 1.00 98.31 335 TRP A CA 1
ATOM 2602 C C . TRP A 1 335 ? -10.677 -24.837 -2.767 1.00 98.31 335 TRP A C 1
ATOM 2604 O O . TRP A 1 335 ? -10.652 -23.609 -2.684 1.00 98.31 335 TRP A O 1
ATOM 2614 N N . ALA A 1 336 ? -9.903 -25.493 -3.628 1.00 97.38 336 ALA A N 1
ATOM 2615 C CA . ALA A 1 336 ? -9.057 -24.826 -4.613 1.00 97.38 336 ALA A CA 1
ATOM 2616 C C . ALA A 1 336 ? -8.834 -25.740 -5.818 1.00 97.38 336 ALA A C 1
ATOM 2618 O O . ALA A 1 336 ? -8.557 -26.931 -5.639 1.00 97.38 336 ALA A O 1
ATOM 2619 N N . LYS A 1 337 ? -8.929 -25.185 -7.028 1.00 97.25 337 LYS A N 1
ATOM 2620 C CA . LYS A 1 337 ? -8.700 -25.920 -8.277 1.00 97.25 337 LYS A CA 1
ATOM 2621 C C . LYS A 1 337 ? -8.346 -24.973 -9.417 1.00 97.25 337 LYS A C 1
ATOM 2623 O O . LYS A 1 337 ? -8.827 -23.841 -9.461 1.00 97.25 337 LYS A O 1
ATOM 2628 N N . HIS A 1 338 ? -7.553 -25.473 -10.355 1.00 95.25 338 HIS A N 1
ATOM 2629 C CA . HIS A 1 338 ? -7.093 -24.752 -11.533 1.00 95.25 338 HIS A CA 1
ATOM 2630 C C . HIS A 1 338 ? -6.374 -23.460 -11.146 1.00 95.25 338 HIS A C 1
ATOM 2632 O O . HIS A 1 338 ? -6.789 -22.350 -11.478 1.00 95.25 338 HIS A O 1
ATOM 2638 N N . VAL A 1 339 ? -5.323 -23.629 -10.347 1.00 93.62 339 VAL A N 1
ATOM 2639 C CA . VAL A 1 339 ? -4.537 -22.538 -9.769 1.00 93.62 339 VAL A CA 1
ATOM 2640 C C . VAL A 1 339 ? -3.228 -22.391 -10.527 1.00 93.62 339 VAL A C 1
ATOM 2642 O O . VAL A 1 339 ? -2.623 -23.367 -10.943 1.00 93.62 339 VAL A O 1
ATOM 2645 N N . TYR A 1 340 ? -2.731 -21.175 -10.689 1.00 88.94 340 TYR A N 1
ATOM 2646 C CA . TYR A 1 340 ? -1.357 -20.992 -11.143 1.00 88.94 340 TYR A CA 1
ATOM 2647 C C . TYR A 1 340 ? -0.721 -19.782 -10.485 1.00 88.94 340 TYR A C 1
ATOM 2649 O O . TYR A 1 340 ? -1.403 -18.828 -10.101 1.00 88.94 340 TYR A O 1
ATOM 2657 N N . ASP A 1 341 ? 0.596 -19.854 -10.341 1.00 81.69 341 ASP A N 1
ATOM 2658 C CA . ASP A 1 341 ? 1.394 -18.824 -9.692 1.00 81.69 341 ASP A CA 1
ATOM 2659 C C . ASP A 1 341 ? 1.949 -17.837 -10.728 1.00 81.69 341 ASP A C 1
ATOM 2661 O O . ASP A 1 341 ? 2.253 -18.204 -11.867 1.00 81.69 341 ASP A O 1
ATOM 2665 N N . GLN A 1 342 ? 2.136 -16.588 -10.303 1.00 74.38 342 GLN A N 1
ATOM 2666 C CA . GLN A 1 342 ? 2.860 -15.554 -11.046 1.00 74.38 342 GLN A CA 1
ATOM 2667 C C . GLN A 1 342 ? 2.343 -15.295 -12.480 1.00 74.38 342 GLN A C 1
ATOM 2669 O O . GLN A 1 342 ? 1.215 -15.603 -12.873 1.00 74.38 342 GLN A O 1
ATOM 2674 N N . ASN A 1 343 ? 3.163 -14.597 -13.268 1.00 77.81 343 ASN A N 1
ATOM 2675 C CA . ASN A 1 343 ? 3.000 -14.514 -14.712 1.00 77.81 343 ASN A CA 1
ATOM 2676 C C . ASN A 1 343 ? 3.605 -15.764 -15.362 1.00 77.81 343 ASN A C 1
ATOM 2678 O O . ASN A 1 343 ? 4.819 -15.974 -15.318 1.00 77.81 343 ASN A O 1
ATOM 2682 N N . MET A 1 344 ? 2.744 -16.552 -15.996 1.00 75.81 344 MET A N 1
ATOM 2683 C CA . MET A 1 344 ? 3.116 -17.732 -16.769 1.00 75.81 344 MET A CA 1
ATOM 2684 C C . MET A 1 344 ? 4.069 -17.364 -17.917 1.00 75.81 344 MET A C 1
ATOM 2686 O O . MET A 1 344 ? 3.943 -16.299 -18.528 1.00 75.81 344 MET A O 1
ATOM 2690 N N . ARG A 1 345 ? 5.028 -18.243 -18.228 1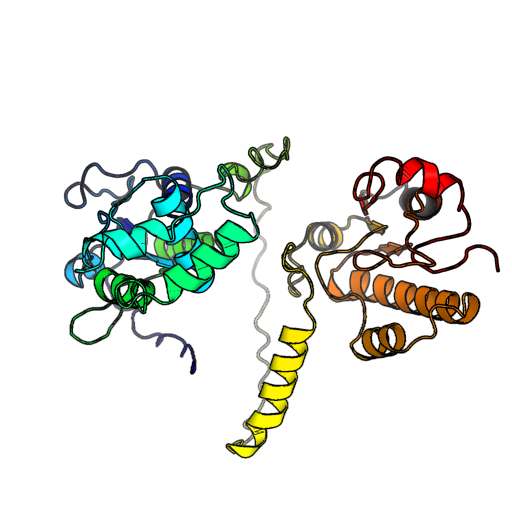.00 77.31 345 ARG A N 1
ATOM 2691 C CA . ARG A 1 345 ? 5.946 -18.082 -19.369 1.00 77.31 345 ARG A CA 1
ATOM 2692 C C . ARG A 1 345 ? 5.620 -19.081 -20.468 1.00 77.31 345 ARG A C 1
ATOM 2694 O O . ARG A 1 345 ? 4.973 -20.100 -20.239 1.00 77.31 345 ARG A O 1
ATOM 2701 N N . GLN A 1 346 ? 6.099 -18.784 -21.673 1.00 79.56 346 GLN A N 1
ATOM 2702 C CA . GLN A 1 346 ? 6.031 -19.725 -22.785 1.00 79.56 346 GLN A CA 1
ATOM 2703 C C . GLN A 1 346 ? 6.704 -21.055 -22.381 1.00 79.56 346 GLN A C 1
ATOM 2705 O O . GLN A 1 346 ? 7.733 -21.015 -21.701 1.00 79.56 346 GLN A O 1
ATOM 2710 N N . PRO A 1 347 ? 6.150 -22.219 -22.767 1.00 78.06 347 PRO A N 1
ATOM 2711 C CA . PRO A 1 347 ? 5.054 -22.405 -23.727 1.00 78.06 347 PRO A CA 1
ATOM 2712 C C . PRO A 1 347 ? 3.621 -22.360 -23.153 1.00 78.06 347 PRO A C 1
ATOM 2714 O O . PRO A 1 347 ? 2.675 -22.560 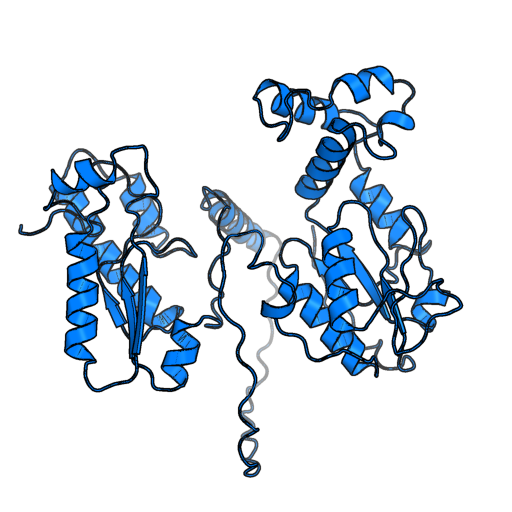-23.912 1.00 78.06 347 PRO A O 1
ATOM 2717 N N . PHE A 1 348 ? 3.449 -22.129 -21.847 1.00 83.38 348 PHE A N 1
ATOM 2718 C CA . PHE A 1 348 ? 2.151 -22.159 -21.150 1.00 83.38 348 PHE A CA 1
ATOM 2719 C C . PHE A 1 348 ? 1.691 -20.769 -20.692 1.00 83.38 348 PHE A C 1
ATOM 2721 O O . PHE A 1 348 ? 0.999 -20.625 -19.691 1.00 83.38 348 PHE A O 1
ATOM 2728 N N . ALA A 1 349 ? 2.092 -19.720 -21.416 1.00 81.56 349 ALA A N 1
ATOM 2729 C CA . ALA A 1 349 ? 1.753 -18.340 -21.063 1.00 81.56 349 ALA A CA 1
ATOM 2730 C C . ALA A 1 349 ? 0.285 -17.978 -21.334 1.00 81.56 349 ALA A C 1
ATOM 2732 O O . ALA A 1 349 ? -0.154 -16.898 -20.939 1.00 81.56 349 ALA A O 1
ATOM 2733 N N . GLU A 1 350 ? -0.456 -18.845 -22.027 1.00 82.88 350 GLU A N 1
ATOM 2734 C CA . GLU A 1 350 ? -1.827 -18.565 -22.428 1.00 82.88 350 GLU A CA 1
ATOM 2735 C C . GLU A 1 350 ? -2.771 -18.623 -21.222 1.00 82.88 350 GLU A C 1
ATOM 2737 O O . GLU A 1 350 ? -2.794 -19.571 -20.436 1.00 82.88 350 GLU A O 1
ATOM 2742 N N . HIS A 1 351 ? -3.553 -17.561 -21.060 1.00 79.75 351 HIS A N 1
ATOM 2743 C CA . HIS A 1 351 ? -4.500 -17.405 -19.965 1.00 79.75 351 HIS A CA 1
ATOM 2744 C C . HIS A 1 351 ? -5.822 -18.076 -20.319 1.00 79.75 351 HIS A C 1
ATOM 2746 O O . HIS A 1 351 ? -6.716 -17.414 -20.832 1.00 79.75 351 HIS A O 1
ATOM 2752 N N . ASN A 1 352 ? -5.936 -19.379 -20.067 1.00 87.94 352 ASN A N 1
ATOM 2753 C CA . ASN A 1 352 ? -7.091 -20.179 -20.473 1.00 87.94 352 AS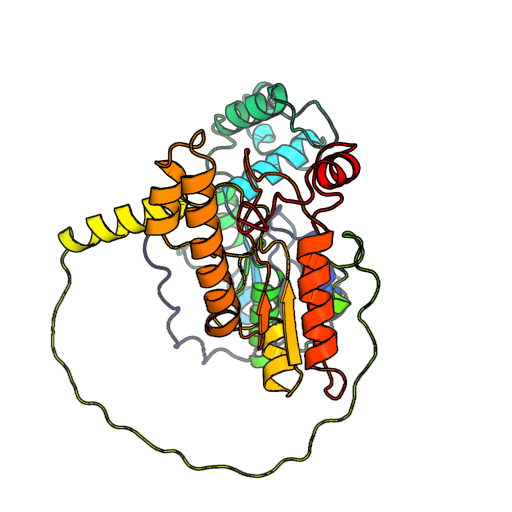N A CA 1
ATOM 2754 C C . ASN A 1 352 ? -8.349 -19.878 -19.623 1.00 87.94 352 ASN A C 1
ATOM 2756 O O . ASN A 1 352 ? -8.410 -20.290 -18.452 1.00 87.94 352 ASN A O 1
ATOM 2760 N N . PRO A 1 353 ? -9.354 -19.161 -20.175 1.00 86.62 353 PRO A N 1
ATOM 2761 C CA . PRO A 1 353 ? -10.581 -18.866 -19.443 1.00 86.62 353 PRO A CA 1
ATOM 2762 C C . PRO A 1 353 ? -11.409 -20.119 -19.196 1.00 86.62 353 PRO A C 1
ATOM 2764 O O . PRO A 1 353 ? -11.920 -20.274 -18.093 1.00 86.62 353 PRO A O 1
ATOM 2767 N N . ASP A 1 354 ? -11.519 -21.009 -20.182 1.00 89.50 354 ASP A N 1
ATOM 2768 C CA . ASP A 1 354 ? -12.388 -22.186 -20.117 1.00 89.50 354 ASP A CA 1
ATOM 2769 C C . ASP A 1 354 ? -11.947 -23.127 -19.003 1.00 89.50 354 ASP A C 1
ATOM 2771 O O . ASP A 1 354 ? -12.770 -23.608 -18.230 1.00 89.50 354 ASP A O 1
ATOM 2775 N N . TRP A 1 355 ? -10.636 -23.305 -18.841 1.00 91.50 355 TRP A N 1
ATOM 2776 C CA . TRP A 1 355 ? -10.070 -24.057 -17.729 1.00 91.50 355 TRP A CA 1
ATOM 2777 C C . TRP A 1 355 ? -10.451 -23.434 -16.378 1.00 91.50 355 TRP A C 1
ATOM 2779 O O . TRP A 1 355 ? -11.002 -24.114 -15.514 1.00 91.50 355 TRP A O 1
ATOM 2789 N N . THR A 1 356 ? -10.260 -22.125 -16.199 1.00 92.62 356 THR A N 1
ATOM 2790 C CA . THR A 1 356 ? -10.613 -21.434 -14.940 1.00 92.62 356 THR A CA 1
ATOM 2791 C C . THR A 1 356 ? -12.125 -21.493 -14.662 1.00 92.62 356 THR A C 1
ATOM 2793 O O . THR A 1 356 ? -12.559 -21.745 -13.537 1.00 92.62 356 THR A O 1
ATOM 2796 N N . LEU A 1 357 ? -12.949 -21.300 -15.695 1.00 93.50 357 LEU A N 1
ATOM 2797 C CA . LEU A 1 357 ? -14.408 -21.315 -15.596 1.00 93.50 357 LEU A CA 1
ATOM 2798 C C . LEU A 1 357 ? -14.966 -22.721 -15.354 1.00 93.50 357 LEU A C 1
ATOM 2800 O O . LEU A 1 357 ? -15.951 -22.849 -14.632 1.00 93.50 357 LEU A O 1
ATOM 2804 N N . ALA A 1 358 ? -14.327 -23.772 -15.873 1.00 95.19 358 ALA A N 1
ATOM 2805 C CA . ALA A 1 358 ? -14.700 -25.153 -15.578 1.00 95.19 358 ALA A CA 1
ATOM 2806 C C . ALA A 1 358 ? -14.550 -25.471 -14.081 1.00 95.19 358 ALA A C 1
ATOM 2808 O O . ALA A 1 358 ? -15.453 -26.051 -13.482 1.00 95.19 358 ALA A O 1
ATOM 2809 N N . ALA A 1 359 ? -13.459 -25.021 -13.448 1.00 97.25 359 ALA A N 1
ATOM 2810 C CA . ALA A 1 359 ? -13.284 -25.139 -11.998 1.00 97.25 359 ALA A CA 1
ATOM 2811 C C . ALA A 1 359 ? -14.339 -24.334 -11.226 1.00 97.25 359 ALA A C 1
ATOM 2813 O O . ALA A 1 359 ? -14.908 -24.832 -10.255 1.00 97.25 359 ALA A O 1
ATOM 2814 N N . ALA A 1 360 ? -14.630 -23.106 -11.663 1.00 97.50 360 ALA A N 1
ATOM 2815 C CA . ALA A 1 360 ? -15.680 -22.302 -11.047 1.00 97.50 360 ALA A CA 1
ATOM 2816 C C . ALA A 1 360 ? -17.049 -22.999 -11.118 1.00 97.50 360 ALA A C 1
ATOM 2818 O O . ALA A 1 360 ? -17.756 -23.059 -10.115 1.00 97.50 360 ALA A O 1
ATOM 2819 N N . HIS A 1 361 ? -17.400 -23.566 -12.275 1.00 97.94 361 HIS A N 1
ATOM 2820 C CA . HIS A 1 361 ? -18.645 -24.305 -12.469 1.00 97.94 361 HIS A CA 1
ATOM 2821 C C . HIS A 1 361 ? -18.737 -25.526 -11.546 1.00 97.94 361 HIS A C 1
ATOM 2823 O O . HIS A 1 361 ? -19.727 -25.678 -10.837 1.00 97.94 361 HIS A O 1
ATOM 2829 N N . GLU A 1 362 ? -17.680 -26.339 -11.476 1.00 98.25 362 GLU A N 1
ATOM 2830 C CA . GLU A 1 362 ? -17.617 -27.506 -10.587 1.00 98.25 362 GLU A CA 1
ATOM 2831 C C . GLU A 1 362 ? -17.790 -27.123 -9.111 1.00 98.25 362 GLU A C 1
ATOM 2833 O O . GLU A 1 362 ? -18.509 -27.796 -8.371 1.00 98.25 362 GLU A O 1
ATOM 2838 N N . PHE A 1 363 ? -17.179 -26.016 -8.672 1.00 98.38 363 PHE A N 1
ATOM 2839 C CA . PHE A 1 363 ? -17.381 -25.515 -7.314 1.00 98.38 363 PHE A CA 1
ATOM 2840 C C . PHE A 1 363 ? -18.846 -25.144 -7.061 1.00 98.38 363 PHE A C 1
ATOM 2842 O O . PHE A 1 363 ? -19.390 -25.498 -6.013 1.00 98.38 363 PHE A O 1
ATOM 2849 N N . LEU A 1 364 ? -19.484 -24.446 -8.006 1.00 97.81 364 LEU A N 1
ATOM 2850 C CA . LEU A 1 364 ? -20.888 -24.056 -7.890 1.00 97.81 364 LEU A CA 1
ATOM 2851 C C . LEU A 1 364 ? -21.803 -25.282 -7.834 1.00 97.81 364 LEU A C 1
ATOM 2853 O O . LEU A 1 364 ? -22.720 -25.304 -7.018 1.00 97.81 364 LEU A O 1
ATOM 2857 N N . GLU A 1 365 ? -21.537 -26.313 -8.639 1.00 98.19 365 GLU A N 1
ATOM 2858 C CA . GLU A 1 365 ? -22.292 -27.570 -8.620 1.00 98.19 365 GLU A CA 1
ATOM 2859 C C . GLU A 1 365 ? -22.140 -28.337 -7.305 1.00 98.19 365 GLU A C 1
ATOM 2861 O O . GLU A 1 365 ? -23.127 -28.834 -6.761 1.00 98.19 365 GLU A O 1
ATOM 2866 N N . ALA A 1 366 ? -20.929 -28.387 -6.753 1.00 97.50 366 ALA A N 1
ATOM 2867 C CA . ALA A 1 366 ? -20.668 -29.080 -5.496 1.00 97.50 366 ALA A CA 1
ATOM 2868 C C . ALA A 1 366 ? -21.307 -28.390 -4.274 1.00 97.50 366 ALA A C 1
ATOM 2870 O O . ALA A 1 366 ? -21.592 -29.057 -3.280 1.00 97.50 366 ALA A O 1
ATOM 2871 N N . HIS A 1 367 ? -21.556 -27.076 -4.339 1.00 97.00 367 HIS A N 1
ATOM 2872 C CA . HIS A 1 367 ? -21.993 -26.273 -3.189 1.00 97.00 367 HIS A CA 1
ATOM 2873 C C . HIS A 1 367 ? -23.334 -25.551 -3.407 1.00 97.00 367 HIS A C 1
ATOM 2875 O O . HIS A 1 367 ? -23.626 -24.579 -2.716 1.00 97.00 367 HIS A O 1
ATOM 2881 N N . GLN A 1 368 ? -24.190 -26.038 -4.316 1.00 95.06 368 GLN A N 1
ATOM 2882 C CA . GLN A 1 368 ? -25.484 -25.406 -4.651 1.00 95.06 368 GLN A CA 1
ATOM 2883 C C . GLN A 1 368 ? -26.410 -25.173 -3.443 1.00 95.06 368 GLN A C 1
ATOM 2885 O O . GLN A 1 368 ? -27.257 -24.284 -3.477 1.00 95.06 368 GLN A O 1
ATOM 2890 N N . GLN A 1 369 ? -26.280 -25.992 -2.395 1.00 96.06 369 GLN A N 1
ATOM 2891 C CA . GLN A 1 369 ? -27.137 -25.968 -1.202 1.00 96.06 369 GLN A CA 1
ATOM 2892 C C . GLN A 1 369 ? -26.471 -25.300 0.014 1.00 96.06 369 GLN A C 1
ATOM 2894 O O . GLN A 1 369 ? -27.026 -25.330 1.111 1.00 96.06 369 GLN A O 1
ATOM 2899 N N . GLN A 1 370 ? -25.282 -24.718 -0.152 1.00 94.75 370 GLN A N 1
ATOM 2900 C CA . GLN A 1 370 ? -24.521 -24.082 0.921 1.00 94.75 370 GLN A CA 1
ATOM 2901 C C . GLN A 1 370 ? -24.242 -22.620 0.564 1.00 94.75 370 GLN A C 1
ATOM 2903 O O . GLN A 1 370 ? -23.994 -22.283 -0.592 1.00 94.75 370 GLN A O 1
ATOM 2908 N N . ALA A 1 371 ? -24.254 -21.730 1.559 1.00 97.56 371 ALA A N 1
ATOM 2909 C CA . ALA A 1 371 ? -23.748 -20.378 1.356 1.00 97.56 371 ALA A CA 1
ATOM 2910 C C . ALA A 1 371 ? -22.257 -20.450 0.991 1.00 97.56 371 ALA A C 1
ATOM 2912 O O . ALA A 1 371 ? -21.487 -21.150 1.655 1.00 97.56 371 ALA A O 1
ATOM 2913 N N . PHE A 1 372 ? -21.847 -19.745 -0.062 1.00 98.19 372 PHE A N 1
ATOM 2914 C CA . PHE A 1 372 ? -20.494 -19.872 -0.592 1.00 98.19 372 PHE A CA 1
ATOM 2915 C C . PHE A 1 372 ? -19.827 -18.531 -0.896 1.00 98.19 372 PHE A C 1
ATOM 2917 O O . PHE A 1 372 ? -20.478 -17.508 -1.102 1.00 98.19 372 PHE A O 1
ATOM 2924 N N . TYR A 1 373 ? -18.501 -18.573 -0.966 1.00 98.06 373 TYR A N 1
ATOM 2925 C CA . TYR A 1 373 ? -17.635 -17.533 -1.496 1.00 98.06 373 TYR A CA 1
ATOM 2926 C C . TYR A 1 373 ? -16.659 -18.167 -2.485 1.00 98.06 373 TYR A C 1
ATOM 2928 O O . TYR A 1 373 ? -15.865 -19.025 -2.116 1.00 98.06 373 TYR A O 1
ATOM 2936 N N . LEU A 1 374 ? -16.701 -17.743 -3.743 1.00 98.12 374 LEU A N 1
ATOM 2937 C CA . LEU A 1 374 ? -15.787 -18.225 -4.773 1.00 98.12 374 LEU A CA 1
ATOM 2938 C C . LEU A 1 374 ? -14.974 -17.053 -5.318 1.00 98.12 374 LEU A C 1
ATOM 2940 O O . LEU A 1 374 ? -15.535 -16.089 -5.837 1.00 98.12 374 LEU A O 1
ATOM 2944 N N . HIS A 1 375 ? -13.652 -17.153 -5.221 1.00 96.50 375 HIS A N 1
ATOM 2945 C CA . HIS A 1 375 ? -12.729 -16.173 -5.775 1.00 96.50 375 HIS A CA 1
ATOM 2946 C C . HIS A 1 375 ? -12.208 -16.660 -7.137 1.00 96.50 375 HIS A C 1
ATOM 2948 O O . HIS A 1 375 ? -11.458 -17.634 -7.207 1.00 96.50 375 HIS A O 1
ATOM 2954 N N . VAL A 1 376 ? -12.642 -16.002 -8.219 1.00 95.81 376 VAL A N 1
ATOM 2955 C CA . VAL A 1 376 ? -12.304 -16.360 -9.608 1.00 95.81 376 VAL A CA 1
ATOM 2956 C C . VAL A 1 376 ? -11.306 -15.347 -10.176 1.00 95.81 376 VAL A C 1
ATOM 2958 O O . VAL A 1 376 ? -11.677 -14.258 -10.615 1.00 95.81 376 VAL A O 1
ATOM 2961 N N . CYS A 1 377 ? -10.025 -15.705 -10.184 1.00 91.88 377 CYS A N 1
ATOM 2962 C CA . CYS A 1 377 ? -8.925 -14.844 -10.618 1.00 91.88 377 CYS A CA 1
ATOM 2963 C C . CYS A 1 377 ? -8.574 -15.057 -12.090 1.00 91.88 377 CYS A C 1
ATOM 2965 O O . CYS A 1 377 ? -7.541 -15.644 -12.429 1.00 91.88 377 CYS A O 1
ATOM 2967 N N . THR A 1 378 ? -9.421 -14.550 -12.982 1.00 86.56 378 THR A N 1
ATOM 2968 C CA . THR A 1 378 ? -9.087 -14.530 -14.411 1.00 86.56 378 THR A CA 1
ATOM 2969 C C . THR A 1 378 ? -8.002 -13.489 -14.710 1.00 86.56 378 THR A C 1
ATOM 2971 O O . THR A 1 378 ? -7.867 -12.478 -14.023 1.00 86.56 378 THR A O 1
ATOM 2974 N N . THR A 1 379 ? -7.224 -13.716 -15.764 1.00 79.19 379 THR A N 1
ATOM 2975 C CA . THR A 1 379 ? -6.152 -12.806 -16.223 1.00 79.19 379 THR A CA 1
ATOM 2976 C C . THR A 1 379 ? -6.404 -12.268 -17.629 1.00 79.19 379 THR A C 1
ATOM 2978 O O . THR A 1 379 ? -5.493 -11.773 -18.290 1.00 79.19 379 THR A O 1
ATOM 2981 N N . LEU A 1 380 ? -7.664 -12.317 -18.073 1.00 71.19 380 LEU A N 1
ATOM 2982 C CA . LEU A 1 380 ? -8.086 -12.085 -19.459 1.00 71.19 380 LEU A CA 1
ATOM 2983 C C . LEU A 1 380 ? -7.656 -10.724 -20.029 1.00 71.19 380 LEU A C 1
ATOM 2985 O O . LEU A 1 380 ? -7.471 -10.602 -21.235 1.00 71.19 380 LEU A O 1
ATOM 2989 N N . MET A 1 381 ? -7.450 -9.723 -19.165 1.00 74.31 381 MET A N 1
ATOM 2990 C CA . MET A 1 381 ? -7.073 -8.353 -19.544 1.00 74.31 381 MET A CA 1
ATOM 2991 C C . MET A 1 381 ? -5.698 -7.918 -19.013 1.00 74.31 381 MET A C 1
ATOM 2993 O O . MET A 1 381 ? -5.338 -6.751 -19.124 1.00 74.31 381 MET A O 1
ATOM 2997 N N . HIS A 1 382 ? -4.930 -8.831 -18.412 1.00 75.06 382 HIS A N 1
ATOM 2998 C CA . HIS A 1 382 ? -3.636 -8.507 -17.799 1.00 75.06 382 HIS A CA 1
ATOM 2999 C C . HIS A 1 382 ? -2.493 -8.434 -18.837 1.00 75.06 382 HIS A C 1
ATOM 3001 O O . HIS A 1 382 ? -1.439 -7.860 -18.566 1.00 75.06 382 HIS A O 1
ATOM 3007 N N . GLY A 1 383 ? -2.668 -9.041 -20.016 1.00 69.50 383 GLY A N 1
ATOM 3008 C CA . GLY A 1 383 ? -1.651 -9.109 -21.068 1.00 69.50 383 GLY A CA 1
ATOM 3009 C C . GLY A 1 383 ? -1.665 -7.935 -22.053 1.00 69.50 383 GLY A C 1
ATOM 3010 O O . GLY A 1 383 ? -2.424 -6.978 -21.930 1.00 69.50 383 GLY A O 1
ATOM 3011 N N . THR A 1 384 ? -0.836 -8.036 -23.095 1.00 71.94 384 THR A N 1
ATOM 3012 C CA . THR A 1 384 ? -0.883 -7.108 -24.237 1.00 71.94 384 THR A CA 1
ATOM 3013 C C . THR A 1 384 ? -2.244 -7.166 -24.946 1.00 71.94 384 THR A C 1
ATOM 3015 O O . THR A 1 384 ? -2.949 -8.183 -24.837 1.00 71.94 384 THR A O 1
ATOM 3018 N N . PRO A 1 385 ? -2.619 -6.120 -25.711 1.00 75.75 385 PRO A N 1
ATOM 3019 C CA . PRO A 1 385 ? -3.812 -6.161 -26.549 1.00 75.75 385 PRO A CA 1
ATOM 3020 C C . PRO A 1 385 ? -3.901 -7.467 -27.361 1.00 75.75 385 PRO A C 1
ATOM 3022 O O . PRO A 1 385 ? -2.909 -7.952 -27.915 1.00 75.75 385 PRO A O 1
ATOM 3025 N N . GLY A 1 386 ? -5.090 -8.073 -27.375 1.00 73.62 386 GLY A N 1
ATOM 3026 C CA . GLY A 1 386 ? -5.356 -9.342 -28.062 1.00 73.62 386 GLY A CA 1
ATOM 3027 C C . GLY A 1 386 ? -4.939 -10.614 -27.311 1.00 73.62 386 GLY A C 1
ATOM 3028 O O . GLY A 1 386 ? -5.105 -11.695 -27.862 1.00 73.62 386 GLY A O 1
ATOM 3029 N N . SER A 1 387 ? -4.424 -10.524 -26.078 1.00 73.81 387 SER A N 1
ATOM 3030 C CA . SER A 1 387 ? -4.102 -11.704 -25.249 1.00 73.81 387 SER A CA 1
ATOM 3031 C C . SER A 1 387 ? -5.292 -12.640 -25.043 1.00 73.81 387 SER A C 1
ATOM 3033 O O . SER A 1 387 ? -5.133 -13.849 -25.165 1.00 73.81 387 SER A O 1
ATOM 3035 N N . TRP A 1 388 ? -6.487 -12.089 -24.832 1.00 73.94 388 TRP A N 1
ATOM 3036 C CA . TRP A 1 388 ? -7.709 -12.883 -24.737 1.00 73.94 388 TRP A CA 1
ATOM 3037 C C . TRP A 1 388 ? -8.020 -13.665 -26.018 1.00 73.94 388 TRP A C 1
ATOM 3039 O O . TRP A 1 388 ? -8.219 -14.872 -25.958 1.00 73.94 388 TRP A O 1
ATOM 3049 N N . ALA A 1 389 ? -8.010 -12.995 -27.176 1.00 81.50 389 ALA A N 1
ATOM 3050 C CA . ALA A 1 389 ? -8.284 -13.646 -28.456 1.00 81.50 389 ALA A CA 1
ATOM 3051 C C . ALA A 1 389 ? -7.279 -14.773 -28.741 1.00 81.50 389 ALA A C 1
ATOM 3053 O O . ALA A 1 389 ? -7.685 -15.856 -29.137 1.00 81.50 389 ALA A O 1
ATOM 3054 N N . ARG A 1 390 ? -5.990 -14.548 -28.447 1.00 79.06 390 ARG A N 1
ATOM 3055 C CA . ARG A 1 390 ? -4.951 -15.577 -28.597 1.00 79.06 390 ARG A CA 1
ATOM 3056 C C . ARG A 1 390 ? -5.172 -16.778 -27.684 1.00 79.06 390 ARG A C 1
ATOM 3058 O O . ARG A 1 390 ? -4.975 -17.898 -28.128 1.00 79.06 390 ARG A O 1
ATOM 3065 N N . ALA A 1 391 ? -5.608 -16.575 -26.441 1.00 78.38 391 ALA A N 1
ATOM 3066 C CA . ALA A 1 391 ? -5.849 -17.690 -25.526 1.00 78.38 391 ALA A CA 1
ATOM 3067 C C . ALA A 1 391 ? -6.921 -18.664 -26.056 1.00 78.38 391 ALA A C 1
ATOM 3069 O O . ALA A 1 391 ? -6.827 -19.865 -25.808 1.00 78.38 391 ALA A O 1
ATOM 3070 N N . LEU A 1 392 ? -7.895 -18.168 -26.832 1.00 83.12 392 LEU A N 1
ATOM 3071 C CA . LEU A 1 392 ? -8.918 -18.996 -27.482 1.00 83.12 392 LEU A CA 1
ATOM 3072 C C . LEU A 1 392 ? -8.354 -19.868 -28.618 1.00 83.12 392 LEU A C 1
ATOM 3074 O O . LEU A 1 392 ? -8.922 -20.918 -28.908 1.00 83.12 392 LEU A O 1
ATOM 3078 N N . ASP A 1 393 ? -7.223 -19.484 -29.219 1.00 88.50 393 ASP A N 1
ATOM 3079 C CA . ASP A 1 393 ? -6.526 -20.291 -30.231 1.00 88.50 393 ASP A CA 1
ATOM 3080 C C . ASP A 1 393 ? -5.749 -21.470 -29.605 1.00 88.50 393 ASP A C 1
ATOM 3082 O O . ASP A 1 393 ? -5.320 -22.386 -30.311 1.00 88.50 393 ASP A O 1
ATOM 3086 N N . PHE A 1 394 ? -5.583 -21.482 -28.275 1.00 87.62 394 PHE A N 1
ATOM 3087 C CA . PHE A 1 394 ? -4.836 -22.501 -27.530 1.00 87.62 394 PHE A CA 1
ATOM 3088 C C . PHE A 1 394 ? -5.663 -23.137 -26.395 1.00 87.62 394 PHE A C 1
ATOM 3090 O O . PHE A 1 394 ? -5.223 -23.150 -25.242 1.00 87.62 394 PHE A O 1
ATOM 3097 N N . PRO A 1 395 ? -6.826 -23.750 -26.689 1.00 86.88 395 PRO A N 1
ATOM 3098 C CA . PRO A 1 395 ? -7.743 -24.260 -25.663 1.00 86.88 395 PRO A CA 1
ATOM 3099 C C . PRO A 1 395 ? -7.152 -25.396 -24.812 1.00 86.88 395 PRO A C 1
ATOM 3101 O O . PRO A 1 395 ? -7.621 -25.646 -23.705 1.00 86.88 395 PRO A O 1
ATOM 3104 N N . ALA A 1 396 ? -6.108 -26.071 -25.303 1.00 88.44 396 ALA A N 1
ATOM 3105 C CA . ALA A 1 396 ? -5.418 -27.146 -24.593 1.00 88.44 396 ALA A CA 1
ATOM 3106 C C . ALA A 1 396 ? -4.255 -26.666 -23.703 1.00 88.44 396 ALA A C 1
ATOM 3108 O O . ALA A 1 396 ? -3.599 -27.493 -23.085 1.00 88.44 396 ALA A O 1
ATOM 3109 N N . VAL A 1 397 ? -3.936 -25.371 -23.657 1.00 89.38 397 VAL A N 1
ATOM 3110 C CA . VAL A 1 397 ? -2.815 -24.820 -22.872 1.00 89.38 397 VAL A CA 1
ATOM 3111 C C . VAL A 1 397 ? -3.372 -24.196 -21.596 1.00 89.38 397 VAL A C 1
ATOM 3113 O O . VAL A 1 397 ? -4.325 -23.432 -21.682 1.00 89.38 397 VAL A O 1
ATOM 3116 N N . SER A 1 398 ? -2.823 -24.503 -20.420 1.00 89.75 398 SER A N 1
ATOM 3117 C CA . SER A 1 398 ? -3.351 -24.018 -19.137 1.00 89.75 398 SER A CA 1
ATOM 3118 C C . SER A 1 398 ? -2.275 -23.820 -18.059 1.00 89.75 398 SER A C 1
ATOM 3120 O O . SER A 1 398 ? -1.087 -24.074 -18.268 1.00 89.75 398 SER A O 1
ATOM 3122 N N . GLY A 1 399 ? -2.722 -23.381 -16.874 1.00 87.81 399 GLY A N 1
ATOM 3123 C CA . GLY A 1 399 ? -1.909 -23.255 -15.662 1.00 87.81 399 GLY A CA 1
ATOM 3124 C C . GLY A 1 399 ? -1.331 -24.571 -15.130 1.00 87.81 399 GLY A C 1
ATOM 3125 O O . GLY A 1 399 ? -0.347 -24.543 -14.400 1.00 87.81 399 GLY A O 1
ATOM 3126 N N . GLU A 1 400 ? -1.906 -25.711 -15.521 1.00 89.38 400 GLU A N 1
ATOM 3127 C CA . GLU A 1 400 ? -1.430 -27.055 -15.162 1.00 89.38 400 GLU A CA 1
ATOM 3128 C C . GLU A 1 400 ? -0.663 -27.752 -16.299 1.00 89.38 400 GLU A C 1
ATOM 3130 O O . GLU A 1 400 ? -0.217 -28.883 -16.125 1.00 89.38 400 GLU A O 1
ATOM 3135 N N . GLY A 1 401 ? -0.468 -27.089 -17.446 1.00 89.94 401 GLY A N 1
ATOM 3136 C CA . GLY A 1 401 ? 0.230 -27.648 -18.605 1.00 89.94 401 GLY A CA 1
ATOM 3137 C C . GLY A 1 401 ? -0.684 -27.867 -19.812 1.00 89.94 401 GLY A C 1
ATOM 3138 O O . GLY A 1 401 ? -1.473 -26.995 -20.172 1.00 89.94 401 GLY A O 1
ATOM 3139 N N . LEU A 1 402 ? -0.524 -28.998 -20.503 1.00 89.62 402 LEU A N 1
ATOM 3140 C CA . LEU A 1 402 ? -1.383 -29.412 -21.612 1.00 89.62 402 LEU A CA 1
ATOM 3141 C C . LEU A 1 402 ? -2.600 -30.192 -21.093 1.00 89.62 402 LEU A C 1
ATOM 3143 O O . LEU A 1 402 ? -2.449 -31.190 -20.396 1.00 89.62 402 LEU A O 1
ATOM 3147 N N . LEU A 1 403 ? -3.801 -29.778 -21.490 1.00 84.88 403 LEU A N 1
ATOM 3148 C CA . LEU A 1 403 ? -5.058 -30.462 -21.193 1.00 84.88 403 LEU A CA 1
ATOM 3149 C C . LEU A 1 403 ? -5.301 -31.608 -22.189 1.00 84.88 403 LEU A C 1
ATOM 3151 O O . LEU A 1 403 ? -5.104 -31.430 -23.392 1.00 84.88 403 LEU A O 1
ATOM 3155 N N . GLY A 1 404 ? -5.788 -32.755 -21.703 1.00 68.44 404 GLY A N 1
ATOM 3156 C CA . GLY A 1 404 ? -6.271 -33.857 -22.551 1.00 68.44 404 GLY A CA 1
ATOM 3157 C C . GLY A 1 404 ? -5.202 -34.806 -23.104 1.00 68.44 404 GLY A C 1
ATOM 3158 O O . GLY A 1 404 ? -5.408 -35.358 -24.185 1.00 68.44 404 GLY A O 1
ATOM 3159 N N . TRP A 1 405 ? -4.092 -34.990 -22.384 1.00 45.81 405 TRP A N 1
ATOM 3160 C CA . TRP A 1 405 ? -3.012 -35.921 -22.736 1.00 45.81 405 TRP A CA 1
ATOM 3161 C C . TRP A 1 405 ? -2.890 -37.070 -21.744 1.00 45.81 405 TRP A C 1
ATOM 3163 O O . TRP A 1 405 ? -3.024 -36.806 -20.527 1.00 45.81 405 TRP A O 1
#

Foldseek 3Di:
DDDPDDDDPPPVPAAQAQAAEELEQPQLCVVLVQLVQCQWQNHADPAPVRTDLRHHYYDDYLAADDVVCLSRHQYEYGDEDPVSSLLSLLLCVLVVDDDHLLVVDPVSVVLSVLHQDDDDRSPDPSSVVSSVVNCVDPSSPCVSVVSCCSHAADPVRDGSHPFYQYSVNRPVRSVVSSVVSVVSVRDTDDDDPVNSCPCVVVPNPDDDDDDDDDDDDDDDDDDDDDDDDDDDDDDDDPVVCVVVVVVVVVVVVPDDDPPEAADDQVLPDPQQVVVVVVAQEEEAEEDERDDLDDPVLVVCVVPDDLVPQVVVLQSLQVSQVSSQVCCCPRNPHVGYHQYAYDQDDPPQNQQAPVRLVVRVVVSCVVQVPGHHHYHRDGCCPVDDPCSNVVSVVQNQGGSNGGPDD

pLDDT: mean 78.23, std 22.5, range [25.05, 98.38]